Protein AF-0000000077531194 (afdb_homodimer)

Sequence (732 aa):
MDGQFVEIPSLRSKETHEPTTMLQLYPNGDAILVVHHRTKPSMKCLVSSTILRVASPYFESLFGSNFKEGAAVRQGECPEITLQEDDPEAMEIILSILHFKYSEKFSSLKPALLAAVARQSDKYSCNVALRPWISTWLSGIEGVSDPKDIGLLLTAAYFFRSTESISTVSKGAVPHLNLDFDSEWSKHEVTAILPFEIKGSFLTYVHAMCLDALAGEISRVLDQIHLAIQWNERTLGSYEKSYTTDQKLCMKCGRLPSRDVRDDRCRRCSSDVIDSLCTTETRIAAYFRCLETHKLWPSVQPFKIHTVSTLEDRIKRVSEDREHRCSAGLDCPLYKVLWAMPETVSGIVADVNGISLDKLDLDVMTMDGQFVEIPSLRSKETHEPTTMLQLYPNGDAILVVHHRTKPSMKCLVSSTILRVASPYFESLFGSNFKEGAAVRQGECPEITLQEDDPEAMEIILSILHFKYSEKFSSLKPALLAAVARQSDKYSCNVALRPWISTWLSGIEGVSDPKDIGLLLTAAYFFRSTESISTVSKGAVPHLNLDFDSEWSKHEVTAILPFEIKGSFLTYVHAMCLDALAGEISRVLDQIHLAIQWNERTLGSYEKSYTTDQKLCMKCGRLPSRDVRDDRCRRCSSDVIDSLCTTETRIAAYFRCLETHKLWPSVQPFKIHTVSTLEDRIKRVSEDREHRCSAGLDCPLYKVLWAMPETVSGIVADVNGISLDKLDLDVMT

Solvent-accessible surface area (backbone atoms only — not comparable to full-atom values): 39016 Å² total; per-residue (Å²): 135,86,80,76,78,75,77,73,77,76,80,71,73,73,72,75,70,67,82,58,58,71,44,74,62,31,92,84,36,41,29,30,42,34,29,30,35,92,87,50,78,48,33,34,33,30,32,46,62,68,57,42,32,73,45,10,67,49,38,26,48,48,46,64,38,97,34,71,62,14,49,35,37,74,74,70,35,65,46,78,44,78,42,78,81,38,60,43,70,33,48,48,53,54,54,26,51,74,55,70,51,80,55,80,72,70,64,58,64,57,43,67,53,39,23,47,31,20,49,50,28,45,76,44,42,28,49,76,67,38,41,73,55,49,52,52,53,58,71,66,58,68,86,51,60,52,60,67,51,44,40,24,43,44,38,18,21,56,45,60,65,32,61,67,52,34,16,54,43,42,36,57,33,41,45,48,38,35,68,45,47,54,45,61,32,59,74,32,78,74,36,43,66,54,53,55,71,55,48,25,40,51,34,36,41,54,38,79,79,35,44,50,6,49,49,38,46,37,50,49,50,50,48,51,46,52,42,54,62,47,45,44,53,58,58,44,62,71,45,37,55,41,37,51,36,77,35,29,30,26,53,66,70,19,75,34,55,57,85,48,45,53,96,64,18,28,68,86,79,65,41,67,44,43,83,29,64,40,35,36,30,42,40,41,38,49,50,52,50,45,32,34,76,50,63,49,42,65,50,61,60,48,69,52,67,44,25,52,51,58,49,51,53,36,43,44,50,47,34,66,63,73,82,80,70,43,71,52,56,80,70,27,68,59,49,54,54,35,55,46,46,49,59,55,46,50,53,54,60,69,65,58,65,42,38,73,55,86,82,54,66,72,63,70,81,104,137,84,79,74,77,75,76,71,76,76,78,69,74,72,73,74,69,66,81,59,59,71,44,75,62,32,93,85,36,42,30,29,42,33,28,30,36,93,86,50,77,47,32,33,33,30,30,46,60,69,56,41,32,73,45,9,68,50,38,26,48,46,47,64,38,97,34,71,62,14,50,33,38,76,72,70,36,65,47,77,43,78,42,76,79,36,59,42,72,33,47,48,53,53,54,26,53,73,55,70,52,80,55,78,72,71,64,59,63,57,42,70,55,40,23,46,32,19,48,50,28,45,75,43,42,28,51,76,68,37,41,74,57,50,52,53,52,58,72,67,57,68,87,50,59,51,59,68,50,44,39,24,44,43,37,17,21,56,43,60,66,33,58,67,52,32,16,53,42,43,37,57,33,41,43,47,38,35,70,48,48,52,38,62,32,59,74,32,79,74,36,43,66,53,51,56,74,53,47,23,40,49,35,35,42,55,35,76,79,36,41,49,5,49,44,32,45,37,50,49,51,49,49,52,47,53,43,54,61,48,45,45,54,58,58,43,63,71,43,37,55,39,37,50,35,76,32,30,29,26,53,67,70,18,76,35,55,57,86,49,44,53,95,63,17,30,68,85,79,64,43,66,45,44,84,30,64,42,35,38,30,41,41,40,36,49,48,53,49,45,32,33,76,51,62,50,41,67,49,63,60,48,70,54,66,43,26,52,50,58,49,51,52,35,44,45,51,45,36,66,60,74,83,79,72,42,73,50,55,81,71,28,68,59,49,55,54,35,56,45,45,49,60,55,47,48,54,53,60,70,65,57,67,41,38,73,54,88,81,53,65,74,63,72,80,104

Organism: Fusarium solani (NCBI:txid169388)

Foldseek 3Di:
DPPPPPPPPPPPVPPVLPPQDEAELDPPAQEWEWEDADPDRIHIYRAHLVLLLVQFVLSVCVQVPPDPNVVCSVVSHHYYHYDPHADPVLVCLLRNVSSVNDDPVLQEDQLQSLLRNLQVCLVRVRLVVCVVSLCRHLVPLADDQDLQSLLSQLSNCLSSVPQVSQFRSLLRHLQRDALCSVVVLCVDPSSVPDDCLAQPDVVCCPVPRNCQHSNNLSLVLLVQLLVLLVCLLVVLLVDFDKFWFQWKQDPPPGIGHPVQDDPQAGVVPRHGIHTDMGGSVVLSVVSQVLCVVLPCPVPVVCSRGDGNNVVLVSLVVSLVDDPDDTPCRCVPVSNVSSVCSNVSSVVSSVPRTGRGCVVVCSVVVD/DPPPPPPPPPPPVPPVLPPQDEAELDPPAQEWEWEDADPDRIHIYRAHLVLLLVQFVLSVCVQVPPDPNVVCSVVSHHYYHYDPHADPVLVCLLRNVSSVNDDPVLQEDQLQSLLRNLQVCLVRVRLVVCVVSLCRHLVPLADDQDLQSLLSQLSNCLSSVPQVSQFRSLLRHLQRDALCSVVVLCVDPSSVPDDCLAQPDVVCCPVPRNCQHSNNLSLVLLVQLVVLLVCVLVVLVVDFDKFFFQWKQDPPPGIDHPVQDDPQAGVVPRHGIGTDMGGSVVLSVVSQVLCVVLPCPVPVVCSRGDGNNVVLVSLVVSLVDDPDDTPCRCVPVSNVSSVCSNVSSVVSSVPRTGRGCVVVCSVVVD

pLDDT: mean 86.86, std 17.97, range [26.61, 98.62]

Structure (mmCIF, N/CA/C/O backbone):
data_AF-0000000077531194-model_v1
#
loop_
_entity.id
_entity.type
_entity.pdbx_description
1 polymer 'BTB domain-containing protein'
#
loop_
_atom_site.group_PDB
_atom_site.id
_atom_site.type_symbol
_atom_site.label_atom_id
_atom_site.label_alt_id
_atom_site.label_comp_id
_atom_site.label_asym_id
_atom_site.label_entity_id
_atom_site.label_seq_id
_atom_site.pdbx_PDB_ins_code
_atom_site.Cartn_x
_atom_site.Cartn_y
_atom_site.Cartn_z
_atom_site.occupancy
_atom_site.B_iso_or_equiv
_atom_site.auth_seq_id
_atom_site.auth_comp_id
_atom_site.auth_asym_id
_atom_site.auth_atom_id
_atom_site.pdbx_PDB_model_num
ATOM 1 N N . MET A 1 1 ? -17.516 72.125 -32.531 1 27.11 1 MET A N 1
ATOM 2 C CA . MET A 1 1 ? -17.594 70.688 -32.594 1 27.11 1 MET A CA 1
ATOM 3 C C . MET A 1 1 ? -18.062 70.062 -31.266 1 27.11 1 MET A C 1
ATOM 5 O O . MET A 1 1 ? -17.438 70.312 -30.234 1 27.11 1 MET A O 1
ATOM 9 N N . ASP A 1 2 ? -19.422 69.875 -31.047 1 29.22 2 ASP A N 1
ATOM 10 C CA . ASP A 1 2 ? -20.328 69.562 -29.922 1 29.22 2 ASP A CA 1
ATOM 11 C C . ASP A 1 2 ? -20.062 68.188 -29.344 1 29.22 2 ASP A C 1
ATOM 13 O O . ASP A 1 2 ? -20.125 67.188 -30.062 1 29.22 2 ASP A O 1
ATOM 17 N N . GLY A 1 3 ? -19.094 68.062 -28.469 1 28.33 3 GLY A N 1
ATOM 18 C CA . GLY A 1 3 ? -18.516 66.812 -27.891 1 28.33 3 GLY A CA 1
ATOM 19 C C . GLY A 1 3 ? -19.531 65.938 -27.172 1 28.33 3 GLY A C 1
ATOM 20 O O . GLY A 1 3 ? -20.125 66.375 -26.188 1 28.33 3 GLY A O 1
ATOM 21 N N . GLN A 1 4 ? -20.281 65.125 -27.938 1 29.36 4 GLN A N 1
ATOM 22 C CA . GLN A 1 4 ? -21.359 64.188 -27.469 1 29.36 4 GLN A CA 1
ATOM 23 C C . GLN A 1 4 ? -20.844 63.25 -26.406 1 29.36 4 GLN A C 1
ATOM 25 O O . GLN A 1 4 ? -19.922 62.469 -26.656 1 29.36 4 GLN A O 1
ATOM 30 N N . PHE A 1 5 ? -21.062 63.594 -25.109 1 31.98 5 PHE A N 1
ATOM 31 C CA . PHE A 1 5 ? -20.719 62.844 -23.922 1 31.98 5 PHE A CA 1
ATOM 32 C C . PHE A 1 5 ? -21.438 61.469 -23.938 1 31.98 5 PHE A C 1
ATOM 34 O O . PHE A 1 5 ? -22.672 61.438 -23.969 1 31.98 5 PHE A O 1
ATOM 41 N N . VAL A 1 6 ? -20.953 60.469 -24.688 1 34.06 6 VAL A N 1
ATOM 42 C CA . VAL A 1 6 ? -21.594 59.156 -24.703 1 34.06 6 VAL A CA 1
ATOM 43 C C . VAL A 1 6 ? -21.734 58.656 -23.266 1 34.06 6 VAL A C 1
ATOM 45 O O . VAL A 1 6 ? -20.781 58.656 -22.5 1 34.06 6 VAL A O 1
ATOM 48 N N . GLU A 1 7 ? -22.969 58.656 -22.734 1 30.97 7 GLU A N 1
ATOM 49 C CA . GLU A 1 7 ? -23.375 58.094 -21.453 1 30.97 7 GLU A CA 1
ATOM 50 C C . GLU A 1 7 ? -23 56.625 -21.344 1 30.97 7 GLU A C 1
ATOM 52 O O . GLU A 1 7 ? -23.375 55.812 -22.203 1 30.97 7 GLU A O 1
ATOM 57 N N . ILE A 1 8 ? -21.828 56.312 -20.906 1 31.5 8 ILE A N 1
ATOM 58 C CA . ILE A 1 8 ? -21.438 54.906 -20.672 1 31.5 8 ILE A CA 1
ATOM 59 C C . ILE A 1 8 ? -22.453 54.219 -19.781 1 31.5 8 ILE A C 1
ATOM 61 O O . ILE A 1 8 ? -22.734 54.688 -18.672 1 31.5 8 ILE A O 1
ATOM 65 N N . PRO A 1 9 ? -23.406 53.469 -20.344 1 31.69 9 PRO A N 1
ATOM 66 C CA . PRO A 1 9 ? -24.391 52.781 -19.5 1 31.69 9 PRO A CA 1
ATOM 67 C C . PRO A 1 9 ? -23.75 52.062 -18.312 1 31.69 9 PRO A C 1
ATOM 69 O O . PRO A 1 9 ? -22.656 51.5 -18.453 1 31.69 9 PRO A O 1
ATOM 72 N N . SER A 1 10 ? -23.844 52.531 -17.094 1 29.7 10 SER A N 1
ATOM 73 C CA . SER A 1 10 ? -23.469 51.906 -15.836 1 29.7 10 SER A CA 1
ATOM 74 C C . SER A 1 10 ? -23.938 50.469 -15.766 1 29.7 10 SER A C 1
ATOM 76 O O . SER A 1 10 ? -25.141 50.219 -15.898 1 29.7 10 SER A O 1
ATOM 78 N N . LEU A 1 11 ? -23.312 49.5 -16.375 1 29.94 11 LEU A N 1
ATOM 79 C CA . LEU A 1 11 ? -23.641 48.094 -16.25 1 29.94 11 LEU A CA 1
ATOM 80 C C . LEU A 1 11 ? -23.875 47.719 -14.797 1 29.94 11 LEU A C 1
ATOM 82 O O . LEU A 1 11 ? -22.906 47.5 -14.055 1 29.94 11 LEU A O 1
ATOM 86 N N . ARG A 1 12 ? -24.766 48.375 -14.023 1 31.02 12 ARG A N 1
ATOM 87 C CA . ARG A 1 12 ? -25.266 47.812 -12.773 1 31.02 12 ARG A CA 1
ATOM 88 C C . ARG A 1 12 ? -25.672 46.344 -12.961 1 31.02 12 ARG A C 1
ATOM 90 O O . ARG A 1 12 ? -26.656 46.062 -13.648 1 31.02 12 ARG A O 1
ATOM 97 N N . SER A 1 13 ? -24.797 45.469 -13.234 1 31.33 13 SER A N 1
ATOM 98 C CA . SER A 1 13 ? -25.203 44.062 -13.156 1 31.33 13 SER A CA 1
ATOM 99 C C . SER A 1 13 ? -26.094 43.812 -11.945 1 31.33 13 SER A C 1
ATOM 101 O O . SER A 1 13 ? -25.703 44.094 -10.812 1 31.33 13 SER A O 1
ATOM 103 N N . LYS A 1 14 ? -27.375 44.031 -12.086 1 33.28 14 LYS A N 1
ATOM 104 C CA . LYS A 1 14 ? -28.422 43.594 -11.164 1 33.28 14 LYS A CA 1
ATOM 105 C C . LYS A 1 14 ? -28.125 42.188 -10.617 1 33.28 14 LYS A C 1
ATOM 107 O O . LYS A 1 14 ? -28.219 41.219 -11.352 1 33.28 14 LYS A O 1
ATOM 112 N N . GLU A 1 15 ? -27.141 41.938 -9.82 1 36.06 15 GLU A N 1
ATOM 113 C CA . GLU A 1 15 ? -27.109 40.719 -9.031 1 36.06 15 GLU A CA 1
ATOM 114 C C . GLU A 1 15 ? -28.516 40.312 -8.578 1 36.06 15 GLU A C 1
ATOM 116 O O . GLU A 1 15 ? -29.141 41.031 -7.793 1 36.06 15 GLU A O 1
ATOM 121 N N . THR A 1 16 ? -29.406 40 -9.445 1 37.31 16 THR A N 1
ATOM 122 C CA . THR A 1 16 ? -30.688 39.406 -9.117 1 37.31 16 THR A CA 1
ATOM 123 C C . THR A 1 16 ? -30.578 38.562 -7.844 1 37.31 16 THR A C 1
ATOM 125 O O . THR A 1 16 ? -29.922 37.531 -7.836 1 37.31 16 THR A O 1
ATOM 128 N N . HIS A 1 17 ? -30.328 39.219 -6.691 1 40.09 17 HIS A N 1
ATOM 129 C CA . HIS A 1 17 ? -30.484 38.562 -5.402 1 40.09 17 HIS A CA 1
ATOM 130 C C . HIS A 1 17 ? -31.703 37.656 -5.395 1 40.09 17 HIS A C 1
ATOM 132 O O . HIS A 1 17 ? -32.844 38.125 -5.57 1 40.09 17 HIS A O 1
ATOM 138 N N . GLU A 1 18 ? -31.766 36.656 -6.07 1 46.94 18 GLU A N 1
ATOM 139 C CA . GLU A 1 18 ? -32.844 35.688 -5.848 1 46.94 18 GLU A CA 1
ATOM 140 C C . GLU A 1 18 ? -33.438 35.812 -4.449 1 46.94 18 GLU A C 1
ATOM 142 O O . GLU A 1 18 ? -32.719 36.094 -3.492 1 46.94 18 GLU A O 1
ATOM 147 N N . PRO A 1 19 ? -34.719 36.125 -4.223 1 48.66 19 PRO A N 1
ATOM 148 C CA . PRO A 1 19 ? -35.406 36.375 -2.955 1 48.66 19 PRO A CA 1
ATOM 149 C C . PRO A 1 19 ? -34.969 35.406 -1.846 1 48.66 19 PRO A C 1
ATOM 151 O O . PRO A 1 19 ? -35 34.188 -2.031 1 48.66 19 PRO A O 1
ATOM 154 N N . THR A 1 20 ? -34 35.719 -1.095 1 60.38 20 THR A N 1
ATOM 155 C CA . THR A 1 20 ? -33.656 35.031 0.13 1 60.38 20 THR A CA 1
ATOM 156 C C . THR A 1 20 ? -34.906 34.656 0.938 1 60.38 20 THR A C 1
ATOM 158 O O . THR A 1 20 ? -35.656 35.562 1.349 1 60.38 20 THR A O 1
ATOM 161 N N . THR A 1 21 ? -35.531 33.594 0.632 1 69.19 21 THR A N 1
ATOM 162 C CA . THR A 1 21 ? -36.656 33.062 1.389 1 69.19 21 THR A CA 1
ATOM 163 C C . THR A 1 21 ? -36.375 33.062 2.883 1 69.19 21 THR A C 1
ATOM 165 O O . THR A 1 21 ? -35.312 32.594 3.299 1 69.19 21 THR A O 1
ATOM 168 N N . MET A 1 22 ? -37.062 33.875 3.664 1 86 22 MET A N 1
ATOM 169 C CA . MET A 1 22 ? -36.938 33.906 5.117 1 86 22 MET A CA 1
ATOM 170 C C . MET A 1 22 ? -37.719 32.781 5.758 1 86 22 MET A C 1
ATOM 172 O O . MET A 1 22 ? -38.938 32.625 5.516 1 86 22 MET A O 1
ATOM 176 N N . LEU A 1 23 ? -37.094 31.859 6.414 1 90.69 23 LEU A N 1
ATOM 177 C CA . LEU A 1 23 ? -37.75 30.797 7.184 1 90.69 23 LEU A CA 1
ATOM 178 C C . LEU A 1 23 ? -38.031 31.25 8.609 1 90.69 23 LEU A C 1
ATOM 180 O O . LEU A 1 23 ? -37.094 31.641 9.336 1 90.69 23 LEU A O 1
ATOM 184 N N . GLN A 1 24 ? -39.281 31.281 8.984 1 92.56 24 GLN A N 1
ATOM 185 C CA . GLN A 1 24 ? -39.656 31.672 10.344 1 92.56 24 GLN A CA 1
ATOM 186 C C . GLN A 1 24 ? -39.719 30.453 11.266 1 92.56 24 GLN A C 1
ATOM 188 O O . GLN A 1 24 ? -40.688 29.734 11.281 1 92.56 24 GLN A O 1
ATOM 193 N N . LEU A 1 25 ? -38.75 30.25 12.078 1 92.62 25 LEU A N 1
ATOM 194 C CA . LEU A 1 25 ? -38.688 29.109 12.969 1 92.62 25 LEU A CA 1
ATOM 195 C C . LEU A 1 25 ? -39.281 29.438 14.328 1 92.62 25 LEU A C 1
ATOM 197 O O . LEU A 1 25 ? -39.781 28.547 15.023 1 92.62 25 LEU A O 1
ATOM 201 N N . TYR A 1 26 ? -39.188 30.688 14.711 1 89.44 26 TYR A N 1
ATOM 202 C CA . TYR A 1 26 ? -39.781 31.203 15.922 1 89.44 26 TYR A CA 1
ATOM 203 C C . TYR A 1 26 ? -40.438 32.562 15.664 1 89.44 26 TYR A C 1
ATOM 205 O O . TYR A 1 26 ? -39.781 33.531 15.383 1 89.44 26 TYR A O 1
ATOM 213 N N . PRO A 1 27 ? -41.719 32.656 15.672 1 86.88 27 PRO A N 1
ATOM 214 C CA . PRO A 1 27 ? -42.438 33.875 15.305 1 86.88 27 PRO A CA 1
ATOM 215 C C . PRO A 1 27 ? -41.969 35.094 16.094 1 86.88 27 PRO A C 1
ATOM 217 O O . PRO A 1 27 ? -41.875 36.188 15.539 1 86.88 27 PRO A O 1
ATOM 220 N N . ASN A 1 28 ? -41.688 34.969 17.375 1 88 28 ASN A N 1
ATOM 221 C CA . ASN A 1 28 ? -41.156 36.062 18.172 1 88 28 ASN A CA 1
ATOM 222 C C . ASN A 1 28 ? -39.656 36 18.281 1 88 28 ASN A C 1
ATOM 224 O O . ASN A 1 28 ? -39.094 36.312 19.344 1 88 28 ASN A O 1
ATOM 228 N N . GLY A 1 29 ? -39.094 35.625 17.188 1 92.62 29 GLY A N 1
ATOM 229 C CA . GLY A 1 29 ? -37.656 35.5 17.188 1 92.62 29 GLY A CA 1
ATOM 230 C C . GLY A 1 29 ? -36.938 36.844 17.422 1 92.62 29 GLY A C 1
ATOM 231 O O . GLY A 1 29 ? -37.5 37.906 17.141 1 92.62 29 GLY A O 1
ATOM 232 N N . ASP A 1 30 ? -35.688 36.75 17.922 1 94.56 30 ASP A N 1
ATOM 233 C CA . ASP A 1 30 ? -34.969 37.969 18.281 1 94.56 30 ASP A CA 1
ATOM 234 C C . ASP A 1 30 ? -33.625 38.062 17.547 1 94.56 30 ASP A C 1
ATOM 236 O O . ASP A 1 30 ? -32.812 38.938 17.828 1 94.56 30 ASP A O 1
ATOM 240 N N . ALA A 1 31 ? -33.438 37.156 16.625 1 95.31 31 ALA A N 1
ATOM 241 C CA . ALA A 1 31 ? -32.25 37.188 15.781 1 95.31 31 ALA A CA 1
ATOM 242 C C . ALA A 1 31 ? -32.5 36.531 14.438 1 95.31 31 ALA A C 1
ATOM 244 O O . ALA A 1 31 ? -33.375 35.656 14.312 1 95.31 31 ALA A O 1
ATOM 245 N N . ILE A 1 32 ? -31.766 37 13.469 1 95.62 32 ILE A N 1
ATOM 246 C CA . ILE A 1 32 ? -31.844 36.406 12.133 1 95.62 32 ILE A CA 1
ATOM 247 C C . ILE A 1 32 ? -30.484 35.812 11.758 1 95.62 32 ILE A C 1
ATOM 249 O O . ILE A 1 32 ? -29.469 36.531 11.742 1 95.62 32 ILE A O 1
ATOM 253 N N . LEU A 1 33 ? -30.453 34.5 11.484 1 95.94 33 LEU A N 1
ATOM 254 C CA . LEU A 1 33 ? -29.25 33.875 10.977 1 95.94 33 LEU A CA 1
ATOM 255 C C . LEU A 1 33 ? -29.266 33.812 9.453 1 95.94 33 LEU A C 1
ATOM 257 O O . LEU A 1 33 ? -30.219 33.312 8.859 1 95.94 33 LEU A O 1
ATOM 261 N N . VAL A 1 34 ? -28.25 34.344 8.891 1 95.81 34 VAL A N 1
ATOM 262 C CA . VAL A 1 34 ? -28.062 34.281 7.445 1 95.81 34 VAL A CA 1
ATOM 263 C C . VAL A 1 34 ? -27.047 33.219 7.09 1 95.81 34 VAL A C 1
ATOM 265 O O . VAL A 1 34 ? -25.859 33.344 7.391 1 95.81 34 VAL A O 1
ATOM 268 N N . VAL A 1 35 ? -27.516 32.156 6.484 1 95.69 35 VAL A N 1
ATOM 269 C CA . VAL A 1 35 ? -26.656 31.047 6.098 1 95.69 35 VAL A CA 1
ATOM 270 C C . VAL A 1 35 ? -26.156 31.25 4.672 1 95.69 35 VAL A C 1
ATOM 272 O O . VAL A 1 35 ? -26.938 31.25 3.719 1 95.69 35 VAL A O 1
ATOM 275 N N . HIS A 1 36 ? -24.844 31.375 4.598 1 92.69 36 HIS A N 1
ATOM 276 C CA . HIS A 1 36 ? -24.219 31.625 3.301 1 92.69 36 HIS A CA 1
ATOM 277 C C . HIS A 1 36 ? -23.469 30.406 2.805 1 92.69 36 HIS A C 1
ATOM 279 O O . HIS A 1 36 ? -22.844 29.688 3.596 1 92.69 36 HIS A O 1
ATOM 285 N N . HIS A 1 37 ? -23.562 30.172 1.545 1 90.94 37 HIS A N 1
ATOM 286 C CA . HIS A 1 37 ? -22.828 29.109 0.862 1 90.94 37 HIS A CA 1
ATOM 287 C C . HIS A 1 37 ? -22.172 29.625 -0.408 1 90.94 37 HIS A C 1
ATOM 289 O O . HIS A 1 37 ? -22.625 30.609 -1 1 90.94 37 HIS A O 1
ATOM 295 N N . ARG A 1 38 ? -21.156 28.969 -0.829 1 87.5 38 ARG A N 1
ATOM 296 C CA . ARG A 1 38 ? -20.391 29.406 -1.991 1 87.5 38 ARG A CA 1
ATOM 297 C C . ARG A 1 38 ? -21.203 29.25 -3.271 1 87.5 38 ARG A C 1
ATOM 299 O O . ARG A 1 38 ? -21.125 30.109 -4.164 1 87.5 38 ARG A O 1
ATOM 306 N N . THR A 1 39 ? -22 28.219 -3.381 1 88.19 39 THR A N 1
ATOM 307 C CA . THR A 1 39 ? -22.641 27.922 -4.656 1 88.19 39 THR A CA 1
ATOM 308 C C . THR A 1 39 ? -24.156 27.875 -4.5 1 88.19 39 THR A C 1
ATOM 310 O O . THR A 1 39 ? -24.891 27.859 -5.492 1 88.19 39 THR A O 1
ATOM 313 N N . LYS A 1 40 ? -24.656 27.859 -3.309 1 89.44 40 LYS A N 1
ATOM 314 C CA . LYS A 1 40 ? -26.094 27.75 -3.08 1 89.44 40 LYS A CA 1
ATOM 315 C C . LYS A 1 40 ? -26.672 29.094 -2.619 1 89.44 40 LYS A C 1
ATOM 317 O O . LYS A 1 40 ? -25.953 29.922 -2.068 1 89.44 40 LYS A O 1
ATOM 322 N N . PRO A 1 41 ? -27.938 29.281 -2.855 1 91.12 41 PRO A N 1
ATOM 323 C CA . PRO A 1 41 ? -28.578 30.5 -2.371 1 91.12 41 PRO A CA 1
ATOM 324 C C . PRO A 1 41 ? -28.578 30.609 -0.847 1 91.12 41 PRO A C 1
ATOM 326 O O . PRO A 1 41 ? -28.75 29.594 -0.157 1 91.12 41 PRO A O 1
ATOM 329 N N . SER A 1 42 ? -28.391 31.797 -0.429 1 92 42 SER A N 1
ATOM 330 C CA . SER A 1 42 ? -28.406 32.031 1.011 1 92 42 SER A CA 1
ATOM 331 C C . SER A 1 42 ? -29.797 31.859 1.595 1 92 42 SER A C 1
ATOM 333 O O . SER A 1 42 ? -30.797 31.984 0.884 1 92 42 SER A O 1
ATOM 335 N N . MET A 1 43 ? -29.781 31.516 2.838 1 94.38 43 MET A N 1
ATOM 336 C CA . MET A 1 43 ? -31.031 31.328 3.564 1 94.38 43 MET A CA 1
ATOM 337 C C . MET A 1 43 ? -31.062 32.156 4.844 1 94.38 43 MET A C 1
ATOM 339 O O . MET A 1 43 ? -30.047 32.25 5.539 1 94.38 43 MET A O 1
ATOM 343 N N . LYS A 1 44 ? -32.188 32.812 5.078 1 95.56 44 LYS A N 1
ATOM 344 C CA . LYS A 1 44 ? -32.406 33.562 6.328 1 95.56 44 LYS A CA 1
ATOM 345 C C . LYS A 1 44 ? -33.375 32.812 7.25 1 95.56 44 LYS A C 1
ATOM 347 O O . LYS A 1 44 ? -34.375 32.281 6.797 1 95.56 44 LYS A O 1
ATOM 352 N N . CYS A 1 45 ? -33 32.75 8.492 1 95.81 45 CYS A N 1
ATOM 353 C CA . CYS A 1 45 ? -33.844 32.094 9.484 1 95.81 45 CYS A CA 1
ATOM 354 C C . CYS A 1 45 ? -34.094 32.969 10.688 1 95.81 45 CYS A C 1
ATOM 356 O O . CYS A 1 45 ? -33.125 33.438 11.336 1 95.81 45 CYS A O 1
ATOM 358 N N . LEU A 1 46 ? -35.312 33.25 10.953 1 96.44 46 LEU A N 1
ATOM 359 C CA . LEU A 1 46 ? -35.656 33.906 12.195 1 96.44 46 LEU A CA 1
ATOM 360 C C . LEU A 1 46 ? -35.625 32.938 13.367 1 96.44 46 LEU A C 1
ATOM 362 O O . LEU A 1 46 ? -36.375 31.953 13.367 1 96.44 46 LEU A O 1
ATOM 366 N N . VAL A 1 47 ? -34.781 33.25 14.344 1 96.5 47 VAL A N 1
ATOM 367 C CA . VAL A 1 47 ? -34.531 32.25 15.383 1 96.5 47 VAL A CA 1
ATOM 368 C C . VAL A 1 47 ? -34.688 32.906 16.766 1 96.5 47 VAL A C 1
ATOM 370 O O . VAL A 1 47 ? -34.812 34.125 16.859 1 96.5 47 VAL A O 1
ATOM 373 N N . SER A 1 48 ? -34.781 32.031 17.812 1 95.81 48 SER A N 1
ATOM 374 C CA . SER A 1 48 ? -34.688 32.438 19.203 1 95.81 48 SER A CA 1
ATOM 375 C C . SER A 1 48 ? -33.281 32.281 19.75 1 95.81 48 SER A C 1
ATOM 377 O O . SER A 1 48 ? -32.75 31.188 19.828 1 95.81 48 SER A O 1
ATOM 379 N N . SER A 1 49 ? -32.688 33.406 20.141 1 94.75 49 SER A N 1
ATOM 380 C CA . SER A 1 49 ? -31.344 33.344 20.703 1 94.75 49 SER A CA 1
ATOM 381 C C . SER A 1 49 ? -31.328 32.5 21.984 1 94.75 49 SER A C 1
ATOM 383 O O . SER A 1 49 ? -30.344 31.828 22.266 1 94.75 49 SER A O 1
ATOM 385 N N . THR A 1 50 ? -32.406 32.5 22.734 1 93.69 50 THR A N 1
ATOM 386 C CA . THR A 1 50 ? -32.5 31.75 23.984 1 93.69 50 THR A CA 1
ATOM 387 C C . THR A 1 50 ? -32.438 30.25 23.734 1 93.69 50 THR A C 1
ATOM 389 O O . THR A 1 50 ? -31.688 29.531 24.406 1 93.69 50 THR A O 1
ATOM 392 N N . ILE A 1 51 ? -33.125 29.828 22.734 1 95.5 51 ILE A N 1
ATOM 393 C CA . ILE A 1 51 ? -33.156 28.406 22.406 1 95.5 51 ILE A CA 1
ATOM 394 C C . ILE A 1 51 ? -31.75 27.984 21.922 1 95.5 51 ILE A C 1
ATOM 396 O O . ILE A 1 51 ? -31.234 26.953 22.359 1 95.5 51 ILE A O 1
ATOM 400 N N . LEU A 1 52 ? -31.156 28.75 21.109 1 96.5 52 LEU A N 1
ATOM 401 C CA . LEU A 1 52 ? -29.859 28.422 20.547 1 96.5 52 LEU A CA 1
ATOM 402 C C . LEU A 1 52 ? -28.781 28.406 21.625 1 96.5 52 LEU A C 1
ATOM 404 O O . LEU A 1 52 ? -27.891 27.562 21.609 1 96.5 52 LEU A O 1
ATOM 408 N N . ARG A 1 53 ? -28.859 29.344 22.609 1 94.56 53 ARG A N 1
ATOM 409 C CA . ARG A 1 53 ? -27.891 29.422 23.703 1 94.56 53 ARG A CA 1
ATOM 410 C C . ARG A 1 53 ? -27.953 28.156 24.562 1 94.56 53 ARG A C 1
ATOM 412 O O . ARG A 1 53 ? -26.922 27.656 25 1 94.56 53 ARG A O 1
ATOM 419 N N . VAL A 1 54 ? -29.094 27.641 24.703 1 94.88 54 VAL A N 1
ATOM 420 C CA . VAL A 1 54 ? -29.281 26.453 25.531 1 94.88 54 VAL A CA 1
ATOM 421 C C . VAL A 1 54 ? -28.812 25.219 24.766 1 94.88 54 VAL A C 1
ATOM 423 O O . VAL A 1 54 ? -28.25 24.297 25.344 1 94.88 54 VAL A O 1
ATOM 426 N N . ALA A 1 55 ? -29.016 25.25 23.516 1 95.12 55 ALA A N 1
ATOM 427 C CA . ALA A 1 55 ? -28.828 24.062 22.688 1 95.12 55 ALA A CA 1
ATOM 428 C C . ALA A 1 55 ? -27.359 23.875 22.312 1 95.12 55 ALA A C 1
ATOM 430 O O . ALA A 1 55 ? -26.922 22.766 22 1 95.12 55 ALA A O 1
ATOM 431 N N . SER A 1 56 ? -26.562 24.922 22.344 1 96.25 56 SER A N 1
ATOM 432 C CA . SER A 1 56 ? -25.219 24.875 21.766 1 96.25 56 SER A CA 1
ATOM 433 C C . SER A 1 56 ? -24.266 25.797 22.5 1 96.25 56 SER A C 1
ATOM 435 O O . SER A 1 56 ? -24.531 27 22.656 1 96.25 56 SER A O 1
ATOM 437 N N . PRO A 1 57 ? -23.125 25.25 22.969 1 95.19 57 PRO A N 1
ATOM 438 C CA . PRO A 1 57 ? -22.094 26.125 23.562 1 95.19 57 PRO A CA 1
ATOM 439 C C . PRO A 1 57 ? -21.625 27.219 22.609 1 95.19 57 PRO A C 1
ATOM 441 O O . PRO A 1 57 ? -21.312 28.328 23.047 1 95.19 57 PRO A O 1
ATOM 444 N N . TYR A 1 58 ? -21.578 26.906 21.375 1 94.69 58 TYR A N 1
ATOM 445 C CA . TYR A 1 58 ? -21.188 27.891 20.391 1 94.69 58 TYR A CA 1
ATOM 446 C C . TYR A 1 58 ? -22.125 29.094 20.391 1 94.69 58 TYR A C 1
ATOM 448 O O . TYR A 1 58 ? -21.703 30.234 20.469 1 94.69 58 TYR A O 1
ATOM 456 N N . PHE A 1 59 ? -23.391 28.828 20.359 1 94.44 59 PHE A N 1
ATOM 457 C CA . PHE A 1 59 ? -24.375 29.891 20.312 1 94.44 59 PHE A CA 1
ATOM 458 C C . PHE A 1 59 ? -24.5 30.578 21.672 1 94.44 59 PHE A C 1
ATOM 460 O O . PHE A 1 59 ? -24.859 31.766 21.734 1 94.44 59 PHE A O 1
ATOM 467 N N . GLU A 1 60 ? -24.188 29.797 22.688 1 94.31 60 GLU A N 1
ATOM 468 C CA . GLU A 1 60 ? -24.109 30.453 23.984 1 94.31 60 GLU A CA 1
ATOM 469 C C . GLU A 1 60 ? -23.047 31.547 24 1 94.31 60 GLU A C 1
ATOM 471 O O . GLU A 1 60 ? -23.281 32.625 24.516 1 94.31 60 GLU A O 1
ATOM 476 N N . SER A 1 61 ? -21.969 31.188 23.375 1 93 61 SER A N 1
ATOM 477 C CA . SER A 1 61 ? -20.875 32.156 23.297 1 93 61 SER A CA 1
ATOM 478 C C . SER A 1 61 ? -21.203 33.312 22.359 1 93 61 SER A C 1
ATOM 480 O O . SER A 1 61 ? -20.938 34.469 22.672 1 93 61 SER A O 1
ATOM 482 N N . LEU A 1 62 ? -21.844 33 21.312 1 91.69 62 LEU A N 1
ATOM 483 C CA . LEU A 1 62 ? -22.172 34 20.297 1 91.69 62 LEU A CA 1
ATOM 484 C C . LEU A 1 62 ? -23.156 35.031 20.828 1 91.69 62 LEU A C 1
ATOM 486 O O . LEU A 1 62 ? -23 36.219 20.609 1 91.69 62 LEU A O 1
ATOM 490 N N . PHE A 1 63 ? -24.172 34.594 21.641 1 91.31 63 PHE A N 1
ATOM 491 C CA . PHE A 1 63 ? -25.25 35.469 22.094 1 91.31 63 PHE A CA 1
ATOM 492 C C . PHE A 1 63 ? -25.062 35.875 23.547 1 91.31 63 PHE A C 1
ATOM 494 O O . PHE A 1 63 ? -25.734 36.781 24.031 1 91.31 63 PHE A O 1
ATOM 501 N N . GLY A 1 64 ? -24.281 35.094 24.234 1 84.06 64 GLY A N 1
ATOM 502 C CA . GLY A 1 64 ? -24.094 35.375 25.656 1 84.06 64 GLY A CA 1
ATOM 503 C C . GLY A 1 64 ? -22.938 36.312 25.938 1 84.06 64 GLY A C 1
ATOM 504 O O . GLY A 1 64 ? -22.953 37.062 26.906 1 84.06 64 GLY A O 1
ATOM 505 N N . SER A 1 65 ? -21.875 36.156 25.266 1 76.12 65 SER A N 1
ATOM 506 C CA . SER A 1 65 ? -20.656 36.875 25.547 1 76.12 65 SER A CA 1
ATOM 507 C C . SER A 1 65 ? -20.75 38.312 25.078 1 76.12 65 SER A C 1
ATOM 509 O O . SER A 1 65 ? -21.797 38.75 24.594 1 76.12 65 SER A O 1
ATOM 511 N N . ASN A 1 66 ? -19.734 39.031 25.406 1 75.31 66 ASN A N 1
ATOM 512 C CA . ASN A 1 66 ? -19.688 40.438 25.094 1 75.31 66 ASN A CA 1
ATOM 513 C C . ASN A 1 66 ? -19.453 40.688 23.609 1 75.31 66 ASN A C 1
ATOM 515 O O . ASN A 1 66 ? -18.906 41.719 23.203 1 75.31 66 ASN A O 1
ATOM 519 N N . PHE A 1 67 ? -20.078 39.781 22.922 1 80.19 67 PHE A N 1
ATOM 520 C CA . PHE A 1 67 ? -20.016 40 21.469 1 80.19 67 PHE A CA 1
ATOM 521 C C . PHE A 1 67 ? -21.094 40.969 21.031 1 80.19 67 PHE A C 1
ATOM 523 O O . PHE A 1 67 ? -22.109 41.125 21.703 1 80.19 67 PHE A O 1
ATOM 530 N N . LYS A 1 68 ? -20.812 41.5 19.891 1 82.94 68 LYS A N 1
ATOM 531 C CA . LYS A 1 68 ? -21.703 42.5 19.328 1 82.94 68 LYS A CA 1
ATOM 532 C C . LYS A 1 68 ? -23.094 41.906 19.062 1 82.94 68 LYS A C 1
ATOM 534 O O . LYS A 1 68 ? -24.109 42.562 19.281 1 82.94 68 LYS A O 1
ATOM 539 N N . GLU A 1 69 ? -23.141 40.688 18.734 1 81.94 69 GLU A N 1
ATOM 540 C CA . GLU A 1 69 ? -24.391 40.031 18.391 1 81.94 69 GLU A CA 1
ATOM 541 C C . GLU A 1 69 ? -25.297 39.875 19.625 1 81.94 69 GLU A C 1
ATOM 543 O O . GLU A 1 69 ? -26.484 40.188 19.578 1 81.94 69 GLU A O 1
ATOM 548 N N . GLY A 1 70 ? -24.672 39.344 20.672 1 84.44 70 GLY A N 1
ATOM 549 C CA . GLY A 1 70 ? -25.422 39.219 21.906 1 84.44 70 GLY A CA 1
ATOM 550 C C . GLY A 1 70 ? -25.906 40.531 22.484 1 84.44 70 GLY A C 1
ATOM 551 O O . GLY A 1 70 ? -27.031 40.625 22.984 1 84.44 70 GLY A O 1
ATOM 552 N N . ALA A 1 71 ? -25.062 41.5 22.344 1 85.19 71 ALA A N 1
ATOM 553 C CA . ALA A 1 71 ? -25.438 42.812 22.844 1 85.19 71 ALA A CA 1
ATOM 554 C C . ALA A 1 71 ? -26.625 43.375 22.062 1 85.19 71 ALA A C 1
ATOM 556 O O . ALA A 1 71 ? -27.531 43.969 22.656 1 85.19 71 ALA A O 1
ATOM 557 N N . ALA A 1 72 ? -26.609 43.188 20.812 1 86.81 72 ALA A N 1
ATOM 558 C CA . ALA A 1 72 ? -27.703 43.688 19.984 1 86.81 72 ALA A CA 1
ATOM 559 C C . ALA A 1 72 ? -29.031 43.031 20.375 1 86.81 72 ALA A C 1
ATOM 561 O O . ALA A 1 72 ? -30.062 43.688 20.438 1 86.81 72 ALA A O 1
ATOM 562 N N . VAL A 1 73 ? -29.031 41.844 20.672 1 88.12 73 VAL A N 1
ATOM 563 C CA . VAL A 1 73 ? -30.234 41.094 21.078 1 88.12 73 VAL A CA 1
ATOM 564 C C . VAL A 1 73 ? -30.734 41.625 22.406 1 88.12 73 VAL A C 1
ATOM 566 O O . VAL A 1 73 ? -31.938 41.875 22.578 1 88.12 73 VAL A O 1
ATOM 569 N N . ARG A 1 74 ? -29.844 41.844 23.312 1 86.69 74 ARG A N 1
ATOM 570 C CA . ARG A 1 74 ? -30.203 42.312 24.641 1 86.69 74 ARG A CA 1
ATOM 571 C C . ARG A 1 74 ? -30.797 43.719 24.562 1 86.69 74 ARG A C 1
ATOM 573 O O . ARG A 1 74 ? -31.625 44.094 25.406 1 86.69 74 ARG A O 1
ATOM 580 N N . GLN A 1 75 ? -30.344 44.469 23.562 1 88.12 75 GLN A N 1
ATOM 581 C CA . GLN A 1 75 ? -30.859 45.844 23.391 1 88.12 75 GLN A CA 1
ATOM 582 C C . GLN A 1 75 ? -32.188 45.844 22.641 1 88.12 75 GLN A C 1
ATOM 584 O O . GLN A 1 75 ? -32.781 46.906 22.406 1 88.12 75 GLN A O 1
ATOM 589 N N . GLY A 1 76 ? -32.656 44.656 22.297 1 86.88 76 GLY A N 1
ATOM 590 C CA . GLY A 1 76 ? -33.938 44.531 21.641 1 86.88 76 GLY A CA 1
ATOM 591 C C . GLY A 1 76 ? -33.844 44.656 20.125 1 86.88 76 GLY A C 1
ATOM 592 O O . GLY A 1 76 ? -34.875 44.812 19.453 1 86.88 76 GLY A O 1
ATOM 593 N N . GLU A 1 77 ? -32.625 44.594 19.75 1 89.44 77 GLU A N 1
ATOM 594 C CA . GLU A 1 77 ? -32.469 44.625 18.297 1 89.44 77 GLU A CA 1
ATOM 595 C C . GLU A 1 77 ? -32.531 43.219 17.719 1 89.44 77 GLU A C 1
ATOM 597 O O . GLU A 1 77 ? -32.469 42.219 18.453 1 89.44 77 GLU A O 1
ATOM 602 N N . CYS A 1 78 ? -33 43.094 16.531 1 91.38 78 CYS A N 1
ATOM 603 C CA . CYS A 1 78 ? -33 41.844 15.812 1 91.38 78 CYS A CA 1
ATOM 604 C C . CYS A 1 78 ? -31.844 41.781 14.812 1 91.38 78 CYS A C 1
ATOM 606 O O . CYS A 1 78 ? -32.062 41.906 13.609 1 91.38 78 CYS A O 1
ATOM 608 N N . PRO A 1 79 ? -30.672 41.406 15.352 1 93.56 79 PRO A N 1
ATOM 609 C CA . PRO A 1 79 ? -29.5 41.469 14.484 1 93.56 79 PRO A CA 1
ATOM 610 C C . PRO A 1 79 ? -29.484 40.375 13.43 1 93.56 79 PRO A C 1
ATOM 612 O O . PRO A 1 79 ? -30.031 39.281 13.664 1 93.56 79 PRO A O 1
ATOM 615 N N . GLU A 1 80 ? -28.875 40.656 12.336 1 93.56 80 GLU A N 1
ATOM 616 C CA . GLU A 1 80 ? -28.578 39.656 11.312 1 93.56 80 GLU A CA 1
ATOM 617 C C . GLU A 1 80 ? -27.141 39.125 11.461 1 93.56 80 GLU A C 1
ATOM 619 O O . GLU A 1 80 ? -26.188 39.906 11.383 1 93.56 80 GLU A O 1
ATOM 624 N N . ILE A 1 81 ? -27.062 37.875 11.711 1 94.06 81 ILE A N 1
ATOM 625 C CA . ILE A 1 81 ? -25.766 37.219 11.898 1 94.06 81 ILE A CA 1
ATOM 626 C C . ILE A 1 81 ? -25.484 36.281 10.719 1 94.06 81 ILE A C 1
ATOM 628 O O . ILE A 1 81 ? -26.281 35.375 10.438 1 94.06 81 ILE A O 1
ATOM 632 N N . THR A 1 82 ? -24.328 36.469 10.133 1 93.75 82 THR A N 1
ATOM 633 C CA . THR A 1 82 ? -24 35.688 8.961 1 93.75 82 THR A CA 1
ATOM 634 C C . THR A 1 82 ? -23.125 34.5 9.344 1 93.75 82 THR A C 1
ATOM 636 O O . THR A 1 82 ? -22.094 34.656 10.016 1 93.75 82 THR A O 1
ATOM 639 N N . LEU A 1 83 ? -23.562 33.344 8.984 1 93.62 83 LEU A N 1
ATOM 640 C CA . LEU A 1 83 ? -22.781 32.094 9.094 1 93.62 83 LEU A CA 1
ATOM 641 C C . LEU A 1 83 ? -22.156 31.75 7.75 1 93.62 83 LEU A C 1
ATOM 643 O O . LEU A 1 83 ? -22.859 31.609 6.746 1 93.62 83 LEU A O 1
ATOM 647 N N . GLN A 1 84 ? -20.844 31.469 7.816 1 92.12 84 GLN A N 1
ATOM 648 C CA . GLN A 1 84 ? -20.109 31.344 6.566 1 92.12 84 GLN A CA 1
ATOM 649 C C . GLN A 1 84 ? -19.844 29.875 6.223 1 92.12 84 GLN A C 1
ATOM 651 O O . GLN A 1 84 ? -19.578 29.062 7.113 1 92.12 84 GLN A O 1
ATOM 656 N N . GLU A 1 85 ? -19.891 29.531 4.918 1 90.69 85 GLU A N 1
ATOM 657 C CA . GLU A 1 85 ? -19.469 28.266 4.344 1 90.69 85 GLU A CA 1
ATOM 658 C C . GLU A 1 85 ? -20.297 27.109 4.902 1 90.69 85 GLU A C 1
ATOM 660 O O . GLU A 1 85 ? -19.75 26.078 5.305 1 90.69 85 GLU A O 1
ATOM 665 N N . ASP A 1 86 ? -21.594 27.422 4.996 1 93.5 86 ASP A N 1
ATOM 666 C CA . ASP A 1 86 ? -22.5 26.391 5.504 1 93.5 86 ASP A CA 1
ATOM 667 C C . ASP A 1 86 ? -23.531 26 4.453 1 93.5 86 ASP A C 1
ATOM 669 O O . ASP A 1 86 ? -23.906 26.812 3.604 1 93.5 86 ASP A O 1
ATOM 673 N N . ASP A 1 87 ? -23.984 24.781 4.504 1 94.25 87 ASP A N 1
ATOM 674 C CA . ASP A 1 87 ? -25.062 24.281 3.648 1 94.25 87 ASP A CA 1
ATOM 675 C C . ASP A 1 87 ? -26.422 24.703 4.172 1 94.25 87 ASP A C 1
ATOM 677 O O . ASP A 1 87 ? -26.797 24.359 5.293 1 94.25 87 ASP A O 1
ATOM 681 N N . PRO A 1 88 ? -27.156 25.438 3.377 1 95.44 88 PRO A N 1
ATOM 682 C CA . PRO A 1 88 ? -28.438 25.969 3.859 1 95.44 88 PRO A CA 1
ATOM 683 C C . PRO A 1 88 ? -29.422 24.859 4.215 1 95.44 88 PRO A C 1
ATOM 685 O O . PRO A 1 88 ? -30.156 24.969 5.203 1 95.44 88 PRO A O 1
ATOM 688 N N . GLU A 1 89 ? -29.484 23.859 3.422 1 94.81 89 GLU A N 1
ATOM 689 C CA . GLU A 1 89 ? -30.422 22.766 3.699 1 94.81 89 GLU A CA 1
ATOM 690 C C . GLU A 1 89 ? -30.078 22.062 5.016 1 94.81 89 GLU A C 1
ATOM 692 O O . GLU A 1 89 ? -30.969 21.734 5.801 1 94.81 89 GLU A O 1
ATOM 697 N N . ALA A 1 90 ? -28.828 21.797 5.238 1 96.56 90 ALA A N 1
ATOM 698 C CA . ALA A 1 90 ? -28.375 21.172 6.477 1 96.56 90 ALA A CA 1
ATOM 699 C C . ALA A 1 90 ? -28.688 22.047 7.684 1 96.56 90 ALA A C 1
ATOM 701 O O . ALA A 1 90 ? -29.172 21.547 8.703 1 96.56 90 ALA A O 1
ATOM 702 N N . MET A 1 91 ? -28.484 23.312 7.535 1 96.5 91 MET A N 1
ATOM 703 C CA . MET A 1 91 ? -28.734 24.234 8.641 1 96.5 91 MET A CA 1
ATOM 704 C C . MET A 1 91 ? -30.234 24.344 8.906 1 96.5 91 MET A C 1
ATOM 706 O O . MET A 1 91 ? -30.656 24.516 10.055 1 96.5 91 MET A O 1
ATOM 710 N N . GLU A 1 92 ? -30.938 24.328 7.855 1 95.81 92 GLU A N 1
ATOM 711 C CA . GLU A 1 92 ? -32.406 24.328 8.039 1 95.81 92 GLU A CA 1
ATOM 712 C C . GLU A 1 92 ? -32.844 23.156 8.922 1 95.81 92 GLU A C 1
ATOM 714 O O . GLU A 1 92 ? -33.656 23.344 9.82 1 95.81 92 GLU A O 1
ATOM 719 N N . ILE A 1 93 ? -32.312 22.031 8.656 1 96.94 93 ILE A N 1
ATOM 720 C CA . ILE A 1 93 ? -32.688 20.828 9.414 1 96.94 93 ILE A CA 1
ATOM 721 C C . ILE A 1 93 ? -32.281 21.016 10.875 1 96.94 93 ILE A C 1
ATOM 723 O O . ILE A 1 93 ? -33.094 20.812 11.773 1 96.94 93 ILE A O 1
ATOM 727 N N . ILE A 1 94 ? -31.047 21.469 11.141 1 97.56 94 ILE A N 1
ATOM 728 C CA . ILE A 1 94 ? -30.516 21.609 12.492 1 97.56 94 ILE A CA 1
ATOM 729 C C . ILE A 1 94 ? -31.344 22.641 13.258 1 97.56 94 ILE A C 1
ATOM 731 O O . ILE A 1 94 ? -31.828 22.359 14.352 1 97.56 94 ILE A O 1
ATOM 735 N N . LEU A 1 95 ? -31.547 23.797 12.633 1 97.19 95 LEU A N 1
ATOM 736 C CA . LEU A 1 95 ? -32.25 24.906 13.305 1 97.19 95 LEU A CA 1
ATOM 737 C C . LEU A 1 95 ? -33.719 24.562 13.508 1 97.19 95 LEU A C 1
ATOM 739 O O . LEU A 1 95 ? -34.312 24.938 14.531 1 97.19 95 LEU A O 1
ATOM 743 N N . SER A 1 96 ? -34.281 23.875 12.562 1 96.88 96 SER A N 1
ATOM 744 C CA . SER A 1 96 ? -35.688 23.453 12.711 1 96.88 96 SER A CA 1
ATOM 745 C C . SER A 1 96 ? -35.844 22.5 13.883 1 96.88 96 SER A C 1
ATOM 747 O O . SER A 1 96 ? -36.75 22.656 14.695 1 96.88 96 SER A O 1
ATOM 749 N N . ILE A 1 97 ? -34.969 21.547 13.953 1 96.19 97 ILE A N 1
ATOM 750 C CA . ILE A 1 97 ? -35.031 20.562 15.023 1 96.19 97 ILE A CA 1
ATOM 751 C C . ILE A 1 97 ? -34.844 21.25 16.375 1 96.19 97 ILE A C 1
ATOM 753 O O . ILE A 1 97 ? -35.594 20.984 17.312 1 96.19 97 ILE A O 1
ATOM 757 N N . LEU A 1 98 ? -33.906 22.172 16.469 1 96.5 98 LEU A N 1
ATOM 758 C CA . LEU A 1 98 ? -33.625 22.859 17.719 1 96.5 98 LEU A CA 1
ATOM 759 C C . LEU A 1 98 ? -34.812 23.703 18.156 1 96.5 98 LEU A C 1
ATOM 761 O O . LEU A 1 98 ? -35.062 23.891 19.344 1 96.5 98 LEU A O 1
ATOM 765 N N . HIS A 1 99 ? -35.594 24.172 17.172 1 96.19 99 HIS A N 1
ATOM 766 C CA . HIS A 1 99 ? -36.75 25 17.469 1 96.19 99 HIS A CA 1
ATOM 767 C C . HIS A 1 99 ? -38.031 24.172 17.484 1 96.19 99 HIS A C 1
ATOM 769 O O . HIS A 1 99 ? -39.125 24.719 17.344 1 96.19 99 HIS A O 1
ATOM 775 N N . PHE A 1 100 ? -37.969 22.891 17.406 1 93.38 100 PHE A N 1
ATOM 776 C CA . PHE A 1 100 ? -39.062 21.922 17.531 1 93.38 100 PHE A CA 1
ATOM 777 C C . PHE A 1 100 ? -40.031 22 16.344 1 93.38 100 PHE A C 1
ATOM 779 O O . PHE A 1 100 ? -41.219 21.828 16.5 1 93.38 100 PHE A O 1
ATOM 786 N N . LYS A 1 101 ? -39.438 22.359 15.266 1 92.62 101 LYS A N 1
ATOM 787 C CA . LYS A 1 101 ? -40.188 22.312 14 1 92.62 101 LYS A CA 1
ATOM 788 C C . LYS A 1 101 ? -39.844 21.047 13.211 1 92.62 101 LYS A C 1
ATOM 790 O O . LYS A 1 101 ? -38.969 21.094 12.32 1 92.62 101 LYS A O 1
ATOM 795 N N . TYR A 1 102 ? -40.594 20.031 13.516 1 88.5 102 TYR A N 1
ATOM 796 C CA . TYR A 1 102 ? -40.25 18.734 12.969 1 88.5 102 TYR A CA 1
ATOM 797 C C . TYR A 1 102 ? -40.969 18.484 11.648 1 88.5 102 TYR A C 1
ATOM 799 O O . TYR A 1 102 ? -42.094 18.922 11.461 1 88.5 102 TYR A O 1
ATOM 807 N N . SER A 1 103 ? -40.219 17.938 10.758 1 90.5 103 SER A N 1
ATOM 808 C CA . SER A 1 103 ? -40.75 17.484 9.477 1 90.5 103 SER A CA 1
ATOM 809 C C . SER A 1 103 ? -40.438 16.016 9.234 1 90.5 103 SER A C 1
ATOM 811 O O . SER A 1 103 ? -39.375 15.523 9.664 1 90.5 103 SER A O 1
ATOM 813 N N . GLU A 1 104 ? -41.281 15.297 8.539 1 89.31 104 GLU A N 1
ATOM 814 C CA . GLU A 1 104 ? -41.062 13.891 8.219 1 89.31 104 GLU A CA 1
ATOM 815 C C . GLU A 1 104 ? -39.844 13.703 7.336 1 89.31 104 GLU A C 1
ATOM 817 O O . GLU A 1 104 ? -39.188 12.656 7.391 1 89.31 104 GLU A O 1
ATOM 822 N N . LYS A 1 105 ? -39.531 14.742 6.68 1 89.94 105 LYS A N 1
ATOM 823 C CA . LYS A 1 105 ? -38.406 14.688 5.766 1 89.94 105 LYS A CA 1
ATOM 824 C C . LYS A 1 105 ? -37.094 14.555 6.531 1 89.94 105 LYS A C 1
ATOM 826 O O . LYS A 1 105 ? -36.062 14.18 5.957 1 89.94 105 LYS A O 1
ATOM 831 N N . PHE A 1 106 ? -37.188 14.852 7.848 1 92.38 106 PHE A N 1
ATOM 832 C CA . PHE A 1 106 ? -35.969 14.828 8.648 1 92.38 106 PHE A CA 1
ATOM 833 C C . PHE A 1 106 ? -35.656 13.422 9.148 1 92.38 106 PHE A C 1
ATOM 835 O O . PHE A 1 106 ? -34.562 13.156 9.641 1 92.38 106 PHE A O 1
ATOM 842 N N . SER A 1 107 ? -36.562 12.469 8.93 1 89.62 107 SER A N 1
ATOM 843 C CA . SER A 1 107 ? -36.438 11.148 9.547 1 89.62 107 SER A CA 1
ATOM 844 C C . SER A 1 107 ? -35.344 10.336 8.867 1 89.62 107 SER A C 1
ATOM 846 O O . SER A 1 107 ? -34.75 9.438 9.477 1 89.62 107 SER A O 1
ATOM 848 N N . SER A 1 108 ? -35.125 10.555 7.617 1 91.44 108 SER A N 1
ATOM 849 C CA . SER A 1 108 ? -34.094 9.875 6.859 1 91.44 108 SER A CA 1
ATOM 850 C C . SER A 1 108 ? -33.375 10.836 5.898 1 91.44 108 SER A C 1
ATOM 852 O O . SER A 1 108 ? -34.062 11.57 5.164 1 91.44 108 SER A O 1
ATOM 854 N N . LEU A 1 109 ? -32.156 10.852 6.012 1 93.88 109 LEU A N 1
ATOM 855 C CA . LEU A 1 109 ? -31.375 11.75 5.164 1 93.88 109 LEU A CA 1
ATOM 856 C C . LEU A 1 109 ? -30.469 10.961 4.23 1 93.88 109 LEU A C 1
ATOM 858 O O . LEU A 1 109 ? -29.891 9.938 4.625 1 93.88 109 LEU A O 1
ATOM 862 N N . LYS A 1 110 ? -30.375 11.422 3.01 1 93.31 110 LYS A N 1
ATOM 863 C CA . LYS A 1 110 ? -29.391 10.859 2.092 1 93.31 110 LYS A CA 1
ATOM 864 C C . LYS A 1 110 ? -27.969 11.102 2.592 1 93.31 110 LYS A C 1
ATOM 866 O O . LYS A 1 110 ? -27.719 12.055 3.33 1 93.31 110 LYS A O 1
ATOM 871 N N . PRO A 1 111 ? -27 10.312 2.162 1 94.56 111 PRO A N 1
ATOM 872 C CA . PRO A 1 111 ? -25.641 10.375 2.693 1 94.56 111 PRO A CA 1
ATOM 873 C C . PRO A 1 111 ? -25.016 11.758 2.564 1 94.56 111 PRO A C 1
ATOM 875 O O . PRO A 1 111 ? -24.406 12.258 3.512 1 94.56 111 PRO A O 1
ATOM 878 N N . ALA A 1 112 ? -25.234 12.422 1.477 1 94.44 112 ALA A N 1
ATOM 879 C CA . ALA A 1 112 ? -24.625 13.742 1.258 1 94.44 112 ALA A CA 1
ATOM 880 C C . ALA A 1 112 ? -25.172 14.766 2.25 1 94.44 112 ALA A C 1
ATOM 882 O O . ALA A 1 112 ? -24.406 15.523 2.846 1 94.44 112 ALA A O 1
ATOM 883 N N . LEU A 1 113 ? -26.438 14.75 2.373 1 95.88 113 LEU A N 1
ATOM 884 C CA . LEU A 1 113 ? -27.062 15.68 3.297 1 95.88 113 LEU A CA 1
ATOM 885 C C . LEU A 1 113 ? -26.719 15.344 4.742 1 95.88 113 LEU A C 1
ATOM 887 O O . LEU A 1 113 ? -26.469 16.234 5.555 1 95.88 113 LEU A O 1
ATOM 891 N N . LEU A 1 114 ? -26.688 14.062 5.016 1 96.38 114 LEU A N 1
ATOM 892 C CA . LEU A 1 114 ? -26.328 13.633 6.359 1 96.38 114 LEU A CA 1
ATOM 893 C C . LEU A 1 114 ? -24.922 14.102 6.723 1 96.38 114 LEU A C 1
ATOM 895 O O . LEU A 1 114 ? -24.688 14.578 7.836 1 96.38 114 LEU A O 1
ATOM 899 N N . ALA A 1 115 ? -24.016 13.977 5.805 1 96.44 115 ALA A N 1
ATOM 900 C CA . ALA A 1 115 ? -22.656 14.438 6.035 1 96.44 115 ALA A CA 1
ATOM 901 C C . ALA A 1 115 ? -22.609 15.945 6.262 1 96.44 115 ALA A C 1
ATOM 903 O O . ALA A 1 115 ? -21.875 16.422 7.133 1 96.44 115 ALA A O 1
ATOM 904 N N . ALA A 1 116 ? -23.391 16.656 5.531 1 96 116 ALA A N 1
ATOM 905 C CA . ALA A 1 116 ? -23.453 18.109 5.691 1 96 116 ALA A CA 1
ATOM 906 C C . ALA A 1 116 ? -24.016 18.484 7.059 1 96 116 ALA A C 1
ATOM 908 O O . ALA A 1 116 ? -23.484 19.375 7.73 1 96 116 ALA A O 1
ATOM 909 N N . VAL A 1 117 ? -25.031 17.812 7.426 1 97.31 117 VAL A N 1
ATOM 910 C CA . VAL A 1 117 ? -25.641 18.062 8.727 1 97.31 117 VAL A CA 1
ATOM 911 C C . VAL A 1 117 ? -24.641 17.766 9.836 1 97.31 117 VAL A C 1
ATOM 913 O O . VAL A 1 117 ? -24.5 18.547 10.781 1 97.31 117 VAL A O 1
ATOM 916 N N . ALA A 1 118 ? -23.938 16.656 9.68 1 97.38 118 ALA A N 1
ATOM 917 C CA . ALA A 1 118 ? -22.969 16.266 10.695 1 97.38 118 ALA A CA 1
ATOM 918 C C . ALA A 1 118 ? -21.859 17.312 10.82 1 97.38 118 ALA A C 1
ATOM 920 O O . ALA A 1 118 ? -21.484 17.703 11.93 1 97.38 118 ALA A O 1
ATOM 921 N N . ARG A 1 119 ? -21.344 17.75 9.734 1 96.19 119 ARG A N 1
ATOM 922 C CA . ARG A 1 119 ? -20.266 18.75 9.719 1 96.19 119 ARG A CA 1
ATOM 923 C C . ARG A 1 119 ? -20.703 20.031 10.406 1 96.19 119 ARG A C 1
ATOM 925 O O . ARG A 1 119 ? -19.969 20.578 11.227 1 96.19 119 ARG A O 1
ATOM 932 N N . GLN A 1 120 ? -21.859 20.484 10.117 1 96.94 120 GLN A N 1
ATOM 933 C CA . GLN A 1 120 ? -22.375 21.734 10.695 1 96.94 120 GLN A CA 1
ATOM 934 C C . GLN A 1 120 ? -22.734 21.531 12.164 1 96.94 120 GLN A C 1
ATOM 936 O O . GLN A 1 120 ? -22.547 22.438 12.984 1 96.94 120 GLN A O 1
ATOM 941 N N . SER A 1 121 ? -23.328 20.422 12.461 1 97.31 121 SER A N 1
ATOM 942 C CA . SER A 1 121 ? -23.641 20.125 13.852 1 97.31 121 SER A CA 1
ATOM 943 C C . SER A 1 121 ? -22.391 20.188 14.727 1 97.31 121 SER A C 1
ATOM 945 O O . SER A 1 121 ? -22.422 20.734 15.828 1 97.31 121 SER A O 1
ATOM 947 N N . ASP A 1 122 ? -21.312 19.562 14.211 1 95.81 122 ASP A N 1
ATOM 948 C CA . ASP A 1 122 ? -20.047 19.594 14.922 1 95.81 122 ASP A CA 1
ATOM 949 C C . ASP A 1 122 ? -19.469 21.016 14.977 1 95.81 122 ASP A C 1
ATOM 951 O O . ASP A 1 122 ? -19.031 21.469 16.031 1 95.81 122 ASP A O 1
ATOM 955 N N . LYS A 1 123 ? -19.5 21.734 13.883 1 95.62 123 LYS A N 1
ATOM 956 C CA . LYS A 1 123 ? -18.984 23.094 13.766 1 95.62 123 LYS A CA 1
ATOM 957 C C . LYS A 1 123 ? -19.625 24.016 14.805 1 95.62 123 LYS A C 1
ATOM 959 O O . LYS A 1 123 ? -18.953 24.828 15.43 1 95.62 123 LYS A O 1
ATOM 964 N N . TYR A 1 124 ? -20.953 23.797 15.047 1 96.75 124 TYR A N 1
ATOM 965 C CA . TYR A 1 124 ? -21.688 24.688 15.922 1 96.75 124 TYR A CA 1
ATOM 966 C C . TYR A 1 124 ? -22.031 24.016 17.25 1 96.75 124 TYR A C 1
ATOM 968 O O . TYR A 1 124 ? -22.922 24.469 17.969 1 96.75 124 TYR A O 1
ATOM 976 N N . SER A 1 125 ? -21.422 22.859 17.5 1 96.44 125 SER A N 1
ATOM 977 C CA . SER A 1 125 ? -21.516 22.141 18.766 1 96.44 125 SER A CA 1
ATOM 978 C C . SER A 1 125 ? -22.969 21.797 19.094 1 96.44 125 SER A C 1
ATOM 980 O O . SER A 1 125 ? -23.438 22.016 20.219 1 96.44 125 SER A O 1
ATOM 982 N N . CYS A 1 126 ? -23.641 21.266 18.188 1 97.31 126 CYS A N 1
ATOM 983 C CA . CYS A 1 126 ? -25.047 20.938 18.359 1 97.31 126 CYS A CA 1
ATOM 984 C C . CYS A 1 126 ? -25.25 19.438 18.516 1 97.31 126 CYS A C 1
ATOM 986 O O . CYS A 1 126 ? -26.375 18.953 18.625 1 97.31 126 CYS A O 1
ATOM 988 N N . ASN A 1 127 ? -24.172 18.609 18.547 1 96.38 127 ASN A N 1
ATOM 989 C CA . ASN A 1 127 ? -24.281 17.156 18.578 1 96.38 127 ASN A CA 1
ATOM 990 C C . ASN A 1 127 ? -25.078 16.688 19.797 1 96.38 127 ASN A C 1
ATOM 992 O O . ASN A 1 127 ? -25.906 15.773 19.688 1 96.38 127 ASN A O 1
ATOM 996 N N . VAL A 1 128 ? -24.859 17.297 20.875 1 95.56 128 VAL A N 1
ATOM 997 C CA . VAL A 1 128 ? -25.531 16.875 22.109 1 95.56 128 VAL A CA 1
ATOM 998 C C . VAL A 1 128 ? -27.031 17.109 21.969 1 95.56 128 VAL A C 1
ATOM 1000 O O . VAL A 1 128 ? -27.828 16.219 22.297 1 95.56 128 VAL A O 1
ATOM 1003 N N . ALA A 1 129 ? -27.391 18.281 21.469 1 96.31 129 ALA A N 1
ATOM 1004 C CA . ALA A 1 129 ? -28.797 18.625 21.312 1 96.31 129 ALA A CA 1
ATOM 1005 C C . ALA A 1 129 ? -29.469 17.734 20.266 1 96.31 129 ALA A C 1
ATOM 1007 O O . ALA A 1 129 ? -30.672 17.484 20.344 1 96.31 129 ALA A O 1
ATOM 1008 N N . LEU A 1 130 ? -28.719 17.203 19.391 1 96.31 130 LEU A N 1
ATOM 1009 C CA . LEU A 1 130 ? -29.266 16.453 18.281 1 96.31 130 LEU A CA 1
ATOM 1010 C C . LEU A 1 130 ? -29.109 14.953 18.5 1 96.31 130 LEU A C 1
ATOM 1012 O O . LEU A 1 130 ? -29.391 14.156 17.609 1 96.31 130 LEU A O 1
ATOM 1016 N N . ARG A 1 131 ? -28.75 14.5 19.562 1 94.94 131 ARG A N 1
ATOM 1017 C CA . ARG A 1 131 ? -28.359 13.133 19.859 1 94.94 131 ARG A CA 1
ATOM 1018 C C . ARG A 1 131 ? -29.438 12.148 19.438 1 94.94 131 ARG A C 1
ATOM 1020 O O . ARG A 1 131 ? -29.172 11.156 18.766 1 94.94 131 ARG A O 1
ATOM 1027 N N . PRO A 1 132 ? -30.734 12.391 19.812 1 93.69 132 PRO A N 1
ATOM 1028 C CA . PRO A 1 132 ? -31.766 11.43 19.391 1 93.69 132 PRO A CA 1
ATOM 1029 C C . PRO A 1 132 ? -31.891 11.32 17.875 1 93.69 132 PRO A C 1
ATOM 1031 O O . PRO A 1 132 ? -32.125 10.227 17.359 1 93.69 132 PRO A O 1
ATOM 1034 N N . TRP A 1 133 ? -31.75 12.406 17.25 1 94 133 TRP A N 1
ATOM 1035 C CA . TRP A 1 133 ? -31.828 12.422 15.789 1 94 133 TRP A CA 1
ATOM 1036 C C . TRP A 1 133 ? -30.625 11.727 15.172 1 94 133 TRP A C 1
ATOM 1038 O O . TRP A 1 133 ? -30.766 10.977 14.203 1 94 133 TRP A O 1
ATOM 1048 N N . ILE A 1 134 ? -29.484 11.945 15.734 1 94.19 134 ILE A N 1
ATOM 1049 C CA . ILE A 1 134 ? -28.266 11.312 15.266 1 94.19 134 ILE A CA 1
ATOM 1050 C C . ILE A 1 134 ? -28.391 9.797 15.352 1 94.19 134 ILE A C 1
ATOM 1052 O O . ILE A 1 134 ? -28.047 9.078 14.414 1 94.19 134 ILE A O 1
ATOM 1056 N N . SER A 1 135 ? -28.891 9.383 16.406 1 92 135 SER A N 1
ATOM 1057 C CA . SER A 1 135 ? -29.125 7.953 16.578 1 92 135 SER A CA 1
ATOM 1058 C C . SER A 1 135 ? -30.062 7.406 15.5 1 92 135 SER A C 1
ATOM 1060 O O . SER A 1 135 ? -29.797 6.34 14.938 1 92 135 SER A O 1
ATOM 1062 N N . THR A 1 136 ? -31.047 8.164 15.211 1 92.06 136 THR A N 1
ATOM 1063 C CA . THR A 1 136 ? -32 7.766 14.188 1 92.06 136 THR A CA 1
ATOM 1064 C C . THR A 1 136 ? -31.344 7.754 12.805 1 92.06 136 THR A C 1
ATOM 1066 O O . THR A 1 136 ? -31.5 6.793 12.047 1 92.06 136 THR A O 1
ATOM 1069 N N . TRP A 1 137 ? -30.656 8.773 12.492 1 93.44 137 TRP A N 1
ATOM 1070 C CA . TRP A 1 137 ? -30.016 8.906 11.188 1 93.44 137 TRP A CA 1
ATOM 1071 C C . TRP A 1 137 ? -28.984 7.809 10.977 1 93.44 137 TRP A C 1
ATOM 1073 O O . TRP A 1 137 ? -28.844 7.285 9.867 1 93.44 137 TRP A O 1
ATOM 1083 N N . LEU A 1 138 ? -28.266 7.387 12.031 1 90.94 138 LEU A N 1
ATOM 1084 C CA . LEU A 1 138 ? -27.156 6.457 11.914 1 90.94 138 LEU A CA 1
ATOM 1085 C C . LEU A 1 138 ? -27.625 5.016 12.031 1 90.94 138 LEU A C 1
ATOM 1087 O O . LEU A 1 138 ? -26.906 4.082 11.688 1 90.94 138 LEU A O 1
ATOM 1091 N N . SER A 1 139 ? -28.797 4.719 12.5 1 84.81 139 SER A N 1
ATOM 1092 C CA . SER A 1 139 ? -29.344 3.367 12.633 1 84.81 139 SER A CA 1
ATOM 1093 C C . SER A 1 139 ? -29.531 2.709 11.273 1 84.81 139 SER A C 1
ATOM 1095 O O . SER A 1 139 ? -29.469 1.483 11.156 1 84.81 139 SER A O 1
ATOM 1097 N N . GLY A 1 140 ? -29.562 3.418 10.125 1 73.38 140 GLY A N 1
ATOM 1098 C CA . GLY A 1 140 ? -29.844 2.848 8.812 1 73.38 140 GLY A CA 1
ATOM 1099 C C . GLY A 1 140 ? -28.656 2.943 7.867 1 73.38 140 GLY A C 1
ATOM 1100 O O . GLY A 1 140 ? -28.828 2.848 6.648 1 73.38 140 GLY A O 1
ATOM 1101 N N . ILE A 1 141 ? -27.516 3.027 8.445 1 73.69 141 ILE A N 1
ATOM 1102 C CA . ILE A 1 141 ? -26.453 3.381 7.523 1 73.69 141 ILE A CA 1
ATOM 1103 C C . ILE A 1 141 ? -25.719 2.119 7.062 1 73.69 141 ILE A C 1
ATOM 1105 O O . ILE A 1 141 ? -24.781 2.188 6.262 1 73.69 141 ILE A O 1
ATOM 1109 N N . GLU A 1 142 ? -26.25 0.961 7.32 1 72.94 142 GLU A N 1
ATOM 1110 C CA . GLU A 1 142 ? -25.594 -0.274 6.906 1 72.94 142 GLU A CA 1
ATOM 1111 C C . GLU A 1 142 ? -25.938 -0.63 5.465 1 72.94 142 GLU A C 1
ATOM 1113 O O . GLU A 1 142 ? -26.938 -0.141 4.922 1 72.94 142 GLU A O 1
ATOM 1118 N N . GLY A 1 143 ? -25.172 -1.327 4.859 1 78.06 143 GLY A N 1
ATOM 1119 C CA . GLY A 1 143 ? -25.484 -1.965 3.588 1 78.06 143 GLY A CA 1
ATOM 1120 C C . GLY A 1 143 ? -25.172 -1.084 2.391 1 78.06 143 GLY A C 1
ATOM 1121 O O . GLY A 1 143 ? -25.781 -1.234 1.332 1 78.06 143 GLY A O 1
ATOM 1122 N N . VAL A 1 144 ? -24.375 -0.056 2.566 1 86.94 144 VAL A N 1
ATOM 1123 C CA . VAL A 1 144 ? -24 0.794 1.438 1 86.94 144 VAL A CA 1
ATOM 1124 C C . VAL A 1 144 ? -22.781 0.219 0.732 1 86.94 144 VAL A C 1
ATOM 1126 O O . VAL A 1 144 ? -21.844 -0.24 1.384 1 86.94 144 VAL A O 1
ATOM 1129 N N . SER A 1 145 ? -22.891 0.283 -0.648 1 91.5 145 SER A N 1
ATOM 1130 C CA . SER A 1 145 ? -21.797 -0.312 -1.403 1 91.5 145 SER A CA 1
ATOM 1131 C C . SER A 1 145 ? -21.078 0.73 -2.262 1 91.5 145 SER A C 1
ATOM 1133 O O . SER A 1 145 ? -19.953 0.515 -2.703 1 91.5 145 SER A O 1
ATOM 1135 N N . ASP A 1 146 ? -21.766 1.804 -2.48 1 93.69 146 ASP A N 1
ATOM 1136 C CA . ASP A 1 146 ? -21.156 2.852 -3.297 1 93.69 146 ASP A CA 1
ATOM 1137 C C . ASP A 1 146 ? -20.031 3.555 -2.541 1 93.69 146 ASP A C 1
ATOM 1139 O O . ASP A 1 146 ? -20.234 4.07 -1.44 1 93.69 146 ASP A O 1
ATOM 1143 N N . PRO A 1 147 ? -18.859 3.596 -3.125 1 94.06 147 PRO A N 1
ATOM 1144 C CA . PRO A 1 147 ? -17.703 4.156 -2.434 1 94.06 147 PRO A CA 1
ATOM 1145 C C . PRO A 1 147 ? -17.922 5.594 -1.976 1 94.06 147 PRO A C 1
ATOM 1147 O O . PRO A 1 147 ? -17.516 5.969 -0.875 1 94.06 147 PRO A O 1
ATOM 1150 N N . LYS A 1 148 ? -18.516 6.363 -2.789 1 93.81 148 LYS A N 1
ATOM 1151 C CA . LYS A 1 148 ? -18.781 7.75 -2.414 1 93.81 148 LYS A CA 1
ATOM 1152 C C . LYS A 1 148 ? -19.703 7.828 -1.196 1 93.81 148 LYS A C 1
ATOM 1154 O O . LYS A 1 148 ? -19.422 8.57 -0.254 1 93.81 148 LYS A O 1
ATOM 1159 N N . ASP A 1 149 ? -20.734 7.055 -1.248 1 94.56 149 ASP A N 1
ATOM 1160 C CA . ASP A 1 149 ? -21.688 7.039 -0.139 1 94.56 149 ASP A CA 1
ATOM 1161 C C . ASP A 1 149 ? -21.031 6.535 1.143 1 94.56 149 ASP A C 1
ATOM 1163 O O . ASP A 1 149 ? -21.312 7.035 2.232 1 94.56 149 ASP A O 1
ATOM 1167 N N . ILE A 1 150 ? -20.203 5.566 0.995 1 95.12 150 ILE A N 1
ATOM 1168 C CA . ILE A 1 150 ? -19.469 5.047 2.141 1 95.12 150 ILE A CA 1
ATOM 1169 C C . ILE A 1 150 ? -18.641 6.172 2.777 1 95.12 150 ILE A C 1
ATOM 1171 O O . ILE A 1 150 ? -18.688 6.359 3.996 1 95.12 150 ILE A O 1
ATOM 1175 N N . GLY A 1 151 ? -17.953 6.891 1.955 1 94.62 151 GLY A N 1
ATOM 1176 C CA . GLY A 1 151 ? -17.172 8.008 2.445 1 94.62 151 GLY A CA 1
ATOM 1177 C C . GLY A 1 151 ? -18 9.062 3.156 1 94.62 151 GLY A C 1
ATOM 1178 O O . GLY A 1 151 ? -17.594 9.57 4.203 1 94.62 151 GLY A O 1
ATOM 1179 N N . LEU A 1 152 ? -19.109 9.328 2.576 1 95.38 152 LEU A N 1
ATOM 1180 C CA . LEU A 1 152 ? -20 10.328 3.15 1 95.38 152 LEU A CA 1
ATOM 1181 C C . LEU A 1 152 ? -20.531 9.875 4.504 1 95.38 152 LEU A C 1
ATOM 1183 O O . LEU A 1 152 ? -20.578 10.656 5.453 1 95.38 152 LEU A O 1
ATOM 1187 N N . LEU A 1 153 ? -20.875 8.648 4.582 1 95.25 153 LEU A N 1
ATOM 1188 C CA . LEU A 1 153 ? -21.422 8.109 5.824 1 95.25 153 LEU A CA 1
ATOM 1189 C C . LEU A 1 153 ? -20.344 8.062 6.906 1 95.25 153 LEU A C 1
ATOM 1191 O O . LEU A 1 153 ? -20.609 8.352 8.07 1 95.25 153 LEU A O 1
ATOM 1195 N N . LEU A 1 154 ? -19.172 7.691 6.52 1 93.94 154 LEU A N 1
ATOM 1196 C CA . LEU A 1 154 ? -18.062 7.715 7.465 1 93.94 154 LEU A CA 1
ATOM 1197 C C . LEU A 1 154 ? -17.781 9.141 7.938 1 93.94 154 LEU A C 1
ATOM 1199 O O . LEU A 1 154 ? -17.5 9.359 9.117 1 93.94 154 LEU A O 1
ATOM 1203 N N . THR A 1 155 ? -17.859 10.031 7.035 1 94.75 155 THR A N 1
ATOM 1204 C CA . THR A 1 155 ? -17.688 11.438 7.387 1 94.75 155 THR A CA 1
ATOM 1205 C C . THR A 1 155 ? -18.734 11.883 8.398 1 94.75 155 THR A C 1
ATOM 1207 O O . THR A 1 155 ? -18.422 12.547 9.383 1 94.75 155 THR A O 1
ATOM 1210 N N . ALA A 1 156 ? -19.938 11.492 8.109 1 95.44 156 ALA A N 1
ATOM 1211 C CA . ALA A 1 156 ? -21.016 11.812 9.039 1 95.44 156 ALA A CA 1
ATOM 1212 C C . ALA A 1 156 ? -20.766 11.219 10.414 1 95.44 156 ALA A C 1
ATOM 1214 O O . ALA A 1 156 ? -20.844 11.922 11.43 1 95.44 156 ALA A O 1
ATOM 1215 N N . ALA A 1 157 ? -20.391 9.977 10.43 1 93.94 157 ALA A N 1
ATOM 1216 C CA . ALA A 1 157 ? -20.125 9.297 11.695 1 93.94 157 ALA A CA 1
ATOM 1217 C C . ALA A 1 157 ? -18.969 9.969 12.438 1 93.94 157 ALA A C 1
ATOM 1219 O O . ALA A 1 157 ? -19 10.102 13.664 1 93.94 157 ALA A O 1
ATOM 1220 N N . TYR A 1 158 ? -18.031 10.398 11.742 1 93.62 158 TYR A N 1
ATOM 1221 C CA . TYR A 1 158 ? -16.859 11.062 12.312 1 93.62 158 TYR A CA 1
ATOM 1222 C C . TYR A 1 158 ? -17.25 12.375 12.984 1 93.62 158 TYR A C 1
ATOM 1224 O O . TYR A 1 158 ? -16.922 12.609 14.148 1 93.62 158 TYR A O 1
ATOM 1232 N N . PHE A 1 159 ? -18.016 13.164 12.312 1 95.12 159 PHE A N 1
ATOM 1233 C CA . PHE A 1 159 ? -18.375 14.477 12.844 1 95.12 159 PHE A CA 1
ATOM 1234 C C . PHE A 1 159 ? -19.406 14.336 13.961 1 95.12 159 PHE A C 1
ATOM 1236 O O . PHE A 1 159 ? -19.438 15.164 14.883 1 95.12 159 PHE A O 1
ATOM 1243 N N . PHE A 1 160 ? -20.172 13.273 13.898 1 95.31 160 PHE A N 1
ATOM 1244 C CA . PHE A 1 160 ? -21.109 13.016 14.984 1 95.31 160 PHE A CA 1
ATOM 1245 C C . PHE A 1 160 ? -20.406 12.359 16.172 1 95.31 160 PHE A C 1
ATOM 1247 O O . PHE A 1 160 ? -21.016 12.125 17.203 1 95.31 160 PHE A O 1
ATOM 1254 N N . ARG A 1 161 ? -19.203 11.977 15.984 1 91.31 161 ARG A N 1
ATOM 1255 C CA . ARG A 1 161 ? -18.344 11.375 17.016 1 91.31 161 ARG A CA 1
ATOM 1256 C C . ARG A 1 161 ? -18.922 10.039 17.469 1 91.31 161 ARG A C 1
ATOM 1258 O O . ARG A 1 161 ? -18.938 9.742 18.672 1 91.31 161 ARG A O 1
ATOM 1265 N N . SER A 1 162 ? -19.422 9.414 16.531 1 91.62 162 SER A N 1
ATOM 1266 C CA . SER A 1 162 ? -19.953 8.086 16.828 1 91.62 162 SER A CA 1
ATOM 1267 C C . SER A 1 162 ? -18.969 6.996 16.438 1 91.62 162 SER A C 1
ATOM 1269 O O . SER A 1 162 ? -18.953 6.543 15.297 1 91.62 162 SER A O 1
ATOM 1271 N N . THR A 1 163 ? -18.234 6.484 17.344 1 88.5 163 THR A N 1
ATOM 1272 C CA . THR A 1 163 ? -17.234 5.457 17.094 1 88.5 163 THR A CA 1
ATOM 1273 C C . THR A 1 163 ? -17.891 4.145 16.672 1 88.5 163 THR A C 1
ATOM 1275 O O . THR A 1 163 ? -17.359 3.41 15.844 1 88.5 163 THR A O 1
ATOM 1278 N N . GLU A 1 164 ? -19.031 3.908 17.266 1 89.12 164 GLU A N 1
ATOM 1279 C CA . GLU A 1 164 ? -19.75 2.689 16.938 1 89.12 164 GLU A CA 1
ATOM 1280 C C . GLU A 1 164 ? -20.172 2.682 15.461 1 89.12 164 GLU A C 1
ATOM 1282 O O . GLU A 1 164 ? -20.016 1.67 14.773 1 89.12 164 GLU A O 1
ATOM 1287 N N . SER A 1 165 ? -20.609 3.822 15.039 1 91.44 165 SER A N 1
ATOM 1288 C CA . SER A 1 165 ? -21.062 3.92 13.648 1 91.44 165 SER A CA 1
ATOM 1289 C C . SER A 1 165 ? -19.875 3.871 12.688 1 91.44 165 SER A C 1
ATOM 1291 O O . SER A 1 165 ? -19.984 3.342 11.586 1 91.44 165 SER A O 1
ATOM 1293 N N . ILE A 1 166 ? -18.797 4.43 13.102 1 91.25 166 ILE A N 1
ATOM 1294 C CA . ILE A 1 166 ? -17.594 4.34 12.289 1 91.25 166 ILE A CA 1
ATOM 1295 C C . ILE A 1 166 ? -17.203 2.877 12.109 1 91.25 166 ILE A C 1
ATOM 1297 O O . ILE A 1 166 ? -16.922 2.436 10.992 1 91.25 166 ILE A O 1
ATOM 1301 N N . SER A 1 167 ? -17.266 2.178 13.156 1 90.5 167 SER A N 1
ATOM 1302 C CA . SER A 1 167 ? -16.922 0.763 13.125 1 90.5 167 SER A CA 1
ATOM 1303 C C . SER A 1 167 ? -17.875 -0.026 12.242 1 90.5 167 SER A C 1
ATOM 1305 O O . SER A 1 167 ? -17.453 -0.825 11.406 1 90.5 167 SER A O 1
ATOM 1307 N N . THR A 1 168 ? -19.094 0.233 12.375 1 90.69 168 THR A N 1
ATOM 1308 C CA . THR A 1 168 ? -20.125 -0.496 11.641 1 90.69 168 THR A CA 1
ATOM 1309 C C . THR A 1 168 ? -20.031 -0.205 10.148 1 90.69 168 THR A C 1
ATOM 1311 O O . THR A 1 168 ? -20.031 -1.127 9.328 1 90.69 168 THR A O 1
ATOM 1314 N N . VAL A 1 169 ? -19.906 1.057 9.82 1 92.06 169 VAL A N 1
ATOM 1315 C CA . VAL A 1 169 ? -19.859 1.451 8.414 1 92.06 169 VAL A CA 1
ATOM 1316 C C . VAL A 1 169 ? -18.562 0.946 7.781 1 92.06 169 VAL A C 1
ATOM 1318 O O . VAL A 1 169 ? -18.578 0.444 6.656 1 92.06 169 VAL A O 1
ATOM 1321 N N . SER A 1 170 ? -17.5 1.083 8.516 1 92 170 SER A N 1
ATOM 1322 C CA . SER A 1 170 ? -16.219 0.638 7.977 1 92 170 SER A CA 1
ATOM 1323 C C . SER A 1 170 ? -16.219 -0.87 7.746 1 92 170 SER A C 1
ATOM 1325 O O . SER A 1 170 ? -15.672 -1.347 6.746 1 92 170 SER A O 1
ATOM 1327 N N . LYS A 1 171 ? -16.797 -1.595 8.633 1 92.38 171 LYS A N 1
ATOM 1328 C CA . LYS A 1 171 ? -16.875 -3.045 8.484 1 92.38 171 LYS A CA 1
ATOM 1329 C C . LYS A 1 171 ? -17.625 -3.428 7.211 1 92.38 171 LYS A C 1
ATOM 1331 O O . LYS A 1 171 ? -17.172 -4.293 6.457 1 92.38 171 LYS A O 1
ATOM 1336 N N . GLY A 1 172 ? -18.641 -2.783 6.973 1 93 172 GLY A N 1
ATOM 1337 C CA . GLY A 1 172 ? -19.438 -3.064 5.789 1 93 172 GLY A CA 1
ATOM 1338 C C . GLY A 1 172 ? -18.812 -2.533 4.512 1 93 172 GLY A C 1
ATOM 1339 O O . GLY A 1 172 ? -19.188 -2.959 3.412 1 93 172 GLY A O 1
ATOM 1340 N N . ALA A 1 173 ? -17.875 -1.598 4.629 1 93.44 173 ALA A N 1
ATOM 1341 C CA . ALA A 1 173 ? -17.281 -0.912 3.48 1 93.44 173 ALA A CA 1
ATOM 1342 C C . ALA A 1 173 ? -16.156 -1.741 2.863 1 93.44 173 ALA A C 1
ATOM 1344 O O . ALA A 1 173 ? -15.883 -1.634 1.665 1 93.44 173 ALA A O 1
ATOM 1345 N N . VAL A 1 174 ? -15.531 -2.588 3.625 1 93.75 174 VAL A N 1
ATOM 1346 C CA . VAL A 1 174 ? -14.281 -3.268 3.273 1 93.75 174 VAL A CA 1
ATOM 1347 C C . VAL A 1 174 ? -14.477 -4.066 1.985 1 93.75 174 VAL A C 1
ATOM 1349 O O . VAL A 1 174 ? -13.664 -3.975 1.065 1 93.75 174 VAL A O 1
ATOM 1352 N N . PRO A 1 175 ? -15.594 -4.75 1.771 1 95.88 175 PRO A N 1
ATOM 1353 C CA . PRO A 1 175 ? -15.734 -5.551 0.552 1 95.88 175 PRO A CA 1
ATOM 1354 C C . PRO A 1 175 ? -15.953 -4.695 -0.694 1 95.88 175 PRO A C 1
ATOM 1356 O O . PRO A 1 175 ? -15.789 -5.18 -1.816 1 95.88 175 PRO A O 1
ATOM 1359 N N . HIS A 1 176 ? -16.219 -3.416 -0.467 1 95.75 176 HIS A N 1
ATOM 1360 C CA . HIS A 1 176 ? -16.688 -2.629 -1.6 1 95.75 176 HIS A CA 1
ATOM 1361 C C . HIS A 1 176 ? -15.688 -1.553 -1.983 1 95.75 176 HIS A C 1
ATOM 1363 O O . HIS A 1 176 ? -15.914 -0.787 -2.922 1 95.75 176 HIS A O 1
ATOM 1369 N N . LEU A 1 177 ? -14.625 -1.47 -1.283 1 93.94 177 LEU A N 1
ATOM 1370 C CA . LEU A 1 177 ? -13.586 -0.494 -1.582 1 93.94 177 LEU A CA 1
ATOM 1371 C C . LEU A 1 177 ? -12.32 -1.184 -2.09 1 93.94 177 LEU A C 1
ATOM 1373 O O . LEU A 1 177 ? -11.961 -2.262 -1.609 1 93.94 177 LEU A O 1
ATOM 1377 N N . ASN A 1 178 ? -11.711 -0.637 -3.096 1 91.88 178 ASN A N 1
ATOM 1378 C CA . ASN A 1 178 ? -10.391 -1.108 -3.498 1 91.88 178 ASN A CA 1
ATOM 1379 C C . ASN A 1 178 ? -9.281 -0.348 -2.781 1 91.88 178 ASN A C 1
ATOM 1381 O O . ASN A 1 178 ? -9.555 0.523 -1.953 1 91.88 178 ASN A O 1
ATOM 1385 N N . LEU A 1 179 ? -8.133 -0.643 -3.076 1 86.31 179 LEU A N 1
ATOM 1386 C CA . LEU A 1 179 ? -6.992 -0.079 -2.365 1 86.31 179 LEU A CA 1
ATOM 1387 C C . LEU A 1 179 ? -6.801 1.392 -2.723 1 86.31 179 LEU A C 1
ATOM 1389 O O . LEU A 1 179 ? -6.18 2.143 -1.969 1 86.31 179 LEU A O 1
ATOM 1393 N N . ASP A 1 180 ? -7.383 1.871 -3.754 1 83 180 ASP A N 1
ATOM 1394 C CA . ASP A 1 180 ? -7.238 3.252 -4.203 1 83 180 ASP A CA 1
ATOM 1395 C C . ASP A 1 180 ? -8.484 4.07 -3.877 1 83 180 ASP A C 1
ATOM 1397 O O . ASP A 1 180 ? -8.773 5.062 -4.547 1 83 180 ASP A O 1
ATOM 1401 N N . PHE A 1 181 ? -9.211 3.701 -2.947 1 88.75 181 PHE A N 1
ATOM 1402 C CA . PHE A 1 181 ? -10.484 4.355 -2.654 1 88.75 181 PHE A CA 1
ATOM 1403 C C . PHE A 1 181 ? -10.266 5.816 -2.281 1 88.75 181 PHE A C 1
ATOM 1405 O O . PHE A 1 181 ? -11.141 6.656 -2.512 1 88.75 181 PHE A O 1
ATOM 1412 N N . ASP A 1 182 ? -9.164 6.164 -1.708 1 85 182 ASP A N 1
ATOM 1413 C CA . ASP A 1 182 ? -8.898 7.52 -1.236 1 85 182 ASP A CA 1
ATOM 1414 C C . ASP A 1 182 ? -8.789 8.492 -2.406 1 85 182 ASP A C 1
ATOM 1416 O O . ASP A 1 182 ? -9.031 9.695 -2.246 1 85 182 ASP A O 1
ATOM 1420 N N . SER A 1 183 ? -8.398 8.016 -3.553 1 81.25 183 SER A N 1
ATOM 1421 C CA . SER A 1 183 ? -8.312 8.875 -4.73 1 81.25 183 SER A CA 1
ATOM 1422 C C . SER A 1 183 ? -9.664 9.492 -5.062 1 81.25 183 SER A C 1
ATOM 1424 O O . SER A 1 183 ? -9.742 10.656 -5.465 1 81.25 183 SER A O 1
ATOM 1426 N N . GLU A 1 184 ? -10.664 8.766 -4.809 1 84.38 184 GLU A N 1
ATOM 1427 C CA . GLU A 1 184 ? -12.016 9.258 -5.062 1 84.38 184 GLU A CA 1
ATOM 1428 C C . GLU A 1 184 ? -12.492 10.164 -3.934 1 84.38 184 GLU A C 1
ATOM 1430 O O . GLU A 1 184 ? -13.133 11.188 -4.18 1 84.38 184 GLU A O 1
ATOM 1435 N N . TRP A 1 185 ? -12.156 9.781 -2.783 1 89.25 185 TRP A N 1
ATOM 1436 C CA . TRP A 1 185 ? -12.602 10.539 -1.614 1 89.25 185 TRP A CA 1
ATOM 1437 C C . TRP A 1 185 ? -11.914 11.898 -1.557 1 89.25 185 TRP A C 1
ATOM 1439 O O . TRP A 1 185 ? -12.516 12.883 -1.13 1 89.25 185 TRP A O 1
ATOM 1449 N N . SER A 1 186 ? -10.695 11.984 -2.053 1 83.88 186 SER A N 1
ATOM 1450 C CA . SER A 1 186 ? -9.914 13.219 -1.987 1 83.88 186 SER A CA 1
ATOM 1451 C C . SER A 1 186 ? -10.422 14.25 -2.98 1 83.88 186 SER A C 1
ATOM 1453 O O . SER A 1 186 ? -10.141 15.445 -2.844 1 83.88 186 SER A O 1
ATOM 1455 N N . LYS A 1 187 ? -11.164 13.867 -3.912 1 83.94 187 LYS A N 1
ATOM 1456 C CA . LYS A 1 187 ? -11.695 14.766 -4.938 1 83.94 187 LYS A CA 1
ATOM 1457 C C . LYS A 1 187 ? -12.922 15.508 -4.426 1 83.94 187 LYS A C 1
ATOM 1459 O O . LYS A 1 187 ? -13.32 16.531 -5.004 1 83.94 187 LYS A O 1
ATOM 1464 N N . HIS A 1 188 ? -13.438 14.969 -3.373 1 87.25 188 HIS A N 1
ATOM 1465 C CA . HIS A 1 188 ? -14.641 15.57 -2.82 1 87.25 188 HIS A CA 1
ATOM 1466 C C . HIS A 1 188 ? -14.352 16.297 -1.508 1 87.25 188 HIS A C 1
ATOM 1468 O O . HIS A 1 188 ? -13.773 15.703 -0.592 1 87.25 188 HIS A O 1
ATOM 1474 N N . GLU A 1 189 ? -14.789 17.484 -1.424 1 85.56 189 GLU A N 1
ATOM 1475 C CA . GLU A 1 189 ? -14.477 18.359 -0.293 1 85.56 189 GLU A CA 1
ATOM 1476 C C . GLU A 1 189 ? -14.953 17.734 1.021 1 85.56 189 GLU A C 1
ATOM 1478 O O . GLU A 1 189 ? -14.266 17.844 2.041 1 85.56 189 GLU A O 1
ATOM 1483 N N . VAL A 1 190 ? -16.078 17.094 0.956 1 89.88 190 VAL A N 1
ATOM 1484 C CA . VAL A 1 190 ? -16.703 16.594 2.168 1 89.88 190 VAL A CA 1
ATOM 1485 C C . VAL A 1 190 ? -15.961 15.352 2.656 1 89.88 190 VAL A C 1
ATOM 1487 O O . VAL A 1 190 ? -15.672 15.219 3.85 1 89.88 190 VAL A O 1
ATOM 1490 N N . THR A 1 191 ? -15.555 14.469 1.738 1 91.38 191 THR A N 1
ATOM 1491 C CA . THR A 1 191 ? -14.906 13.219 2.121 1 91.38 191 THR A CA 1
ATOM 1492 C C . THR A 1 191 ? -13.406 13.414 2.307 1 91.38 191 THR A C 1
ATOM 1494 O O . THR A 1 191 ? -12.758 12.648 3.018 1 91.38 191 THR A O 1
ATOM 1497 N N . ALA A 1 192 ? -12.922 14.477 1.753 1 86.88 192 ALA A N 1
ATOM 1498 C CA . ALA A 1 192 ? -11.484 14.75 1.82 1 86.88 192 ALA A CA 1
ATOM 1499 C C . ALA A 1 192 ? -11.055 15.07 3.248 1 86.88 192 ALA A C 1
ATOM 1501 O O . ALA A 1 192 ? -9.883 14.922 3.598 1 86.88 192 ALA A O 1
ATOM 1502 N N . ILE A 1 193 ? -11.984 15.422 4.078 1 86.31 193 ILE A N 1
ATOM 1503 C CA . ILE A 1 193 ? -11.688 15.891 5.426 1 86.31 193 ILE A CA 1
ATOM 1504 C C . ILE A 1 193 ? -11.461 14.703 6.352 1 86.31 193 ILE A C 1
ATOM 1506 O O . ILE A 1 193 ? -10.922 14.852 7.449 1 86.31 193 ILE A O 1
ATOM 1510 N N . LEU A 1 194 ? -11.922 13.531 5.898 1 88.31 194 LEU A N 1
ATOM 1511 C CA . LEU A 1 194 ? -11.742 12.352 6.742 1 88.31 194 LEU A CA 1
ATOM 1512 C C . LEU A 1 194 ? -10.281 12.18 7.133 1 88.31 194 LEU A C 1
ATOM 1514 O O . LEU A 1 194 ? -9.391 12.227 6.273 1 88.31 194 LEU A O 1
ATOM 1518 N N . PRO A 1 195 ? -10.055 12.016 8.352 1 81.56 195 PRO A N 1
ATOM 1519 C CA . PRO A 1 195 ? -8.664 11.945 8.828 1 81.56 195 PRO A CA 1
ATOM 1520 C C . PRO A 1 195 ? -7.961 10.664 8.383 1 81.56 195 PRO A C 1
ATOM 1522 O O . PRO A 1 195 ? -8.617 9.68 8.023 1 81.56 195 PRO A O 1
ATOM 1525 N N . PHE A 1 196 ? -6.711 10.672 8.461 1 76.81 196 PHE A N 1
ATOM 1526 C CA . PHE A 1 196 ? -5.848 9.562 8.07 1 76.81 196 PHE A CA 1
ATOM 1527 C C . PHE A 1 196 ? -6.035 8.375 9 1 76.81 196 PHE A C 1
ATOM 1529 O O . PHE A 1 196 ? -5.863 7.223 8.586 1 76.81 196 PHE A O 1
ATOM 1536 N N . GLU A 1 197 ? -6.461 8.648 10.148 1 76.56 197 GLU A N 1
ATOM 1537 C CA . GLU A 1 197 ? -6.668 7.59 11.133 1 76.56 197 GLU A CA 1
ATOM 1538 C C . GLU A 1 197 ? -7.785 6.645 10.695 1 76.56 197 GLU A C 1
ATOM 1540 O O . GLU A 1 197 ? -7.781 5.465 11.062 1 76.56 197 GLU A O 1
ATOM 1545 N N . ILE A 1 198 ? -8.703 7.219 9.977 1 84.12 198 ILE A N 1
ATOM 1546 C CA . ILE A 1 198 ? -9.805 6.402 9.484 1 84.12 198 ILE A CA 1
ATOM 1547 C C . ILE A 1 198 ? -9.43 5.777 8.141 1 84.12 198 ILE A C 1
ATOM 1549 O O . ILE A 1 198 ? -9.602 4.57 7.938 1 84.12 198 ILE A O 1
ATOM 1553 N N . LYS A 1 199 ? -8.891 6.516 7.285 1 83.5 199 LYS A N 1
ATOM 1554 C CA . LYS A 1 199 ? -8.562 6.055 5.938 1 83.5 199 LYS A CA 1
ATOM 1555 C C . LYS A 1 199 ? -7.359 5.121 5.949 1 83.5 199 LYS A C 1
ATOM 1557 O O . LYS A 1 199 ? -7.355 4.094 5.266 1 83.5 199 LYS A O 1
ATOM 1562 N N . GLY A 1 200 ? -6.414 5.469 6.832 1 71.44 200 GLY A N 1
ATOM 1563 C CA . GLY A 1 200 ? -5.168 4.727 6.867 1 71.44 200 GLY A CA 1
ATOM 1564 C C . GLY A 1 200 ? -4.152 5.219 5.852 1 71.44 200 GLY A C 1
ATOM 1565 O O . GLY A 1 200 ? -4.477 6.031 4.984 1 71.44 200 GLY A O 1
ATOM 1566 N N . SER A 1 201 ? -2.875 5.281 6.227 1 52.88 201 SER A N 1
ATOM 1567 C CA . SER A 1 201 ? -1.788 5.457 5.27 1 52.88 201 SER A CA 1
ATOM 1568 C C . SER A 1 201 ? -1.092 4.133 4.973 1 52.88 201 SER A C 1
ATOM 1570 O O . SER A 1 201 ? -1.015 3.26 5.84 1 52.88 201 SER A O 1
ATOM 1572 N N . PHE A 1 202 ? -1.313 3.559 3.854 1 46.84 202 PHE A N 1
ATOM 1573 C CA . PHE A 1 202 ? -0.506 2.359 3.652 1 46.84 202 PHE A CA 1
ATOM 1574 C C . PHE A 1 202 ? 0.844 2.496 4.344 1 46.84 202 PHE A C 1
ATOM 1576 O O . PHE A 1 202 ? 1.383 1.515 4.863 1 46.84 202 PHE A O 1
ATOM 1583 N N . LEU A 1 203 ? 1.451 3.654 4.195 1 43.09 203 LEU A N 1
ATOM 1584 C CA . LEU A 1 203 ? 2.803 3.695 4.746 1 43.09 203 LEU A CA 1
ATOM 1585 C C . LEU A 1 203 ? 2.789 3.404 6.242 1 43.09 203 LEU A C 1
ATOM 1587 O O . LEU A 1 203 ? 3.828 3.086 6.824 1 43.09 203 LEU A O 1
ATOM 1591 N N . THR A 1 204 ? 1.69 3.895 6.887 1 41.16 204 THR A N 1
ATOM 1592 C CA . THR A 1 204 ? 1.71 3.736 8.336 1 41.16 204 THR A CA 1
ATOM 1593 C C . THR A 1 204 ? 1.489 2.277 8.727 1 41.16 204 THR A C 1
ATOM 1595 O O . THR A 1 204 ? 1.22 1.975 9.891 1 41.16 204 THR A O 1
ATOM 1598 N N . TYR A 1 205 ? 1.318 1.438 7.773 1 37.69 205 TYR A N 1
ATOM 1599 C CA . TYR A 1 205 ? 1.098 0.093 8.297 1 37.69 205 TYR A CA 1
ATOM 1600 C C . TYR A 1 205 ? 1.989 -0.177 9.5 1 37.69 205 TYR A C 1
ATOM 1602 O O . TYR A 1 205 ? 1.575 -0.849 10.445 1 37.69 205 TYR A O 1
ATOM 1610 N N . VAL A 1 206 ? 3.295 0.051 9.219 1 35.78 206 VAL A N 1
ATOM 1611 C CA . VAL A 1 206 ? 4.207 -0.446 10.242 1 35.78 206 VAL A CA 1
ATOM 1612 C C . VAL A 1 206 ? 3.965 0.298 11.555 1 35.78 206 VAL A C 1
ATOM 1614 O O . VAL A 1 206 ? 4.578 -0.019 12.578 1 35.78 206 VAL A O 1
ATOM 1617 N N . HIS A 1 207 ? 3.631 1.573 11.461 1 36.38 207 HIS A N 1
ATOM 1618 C CA . HIS A 1 207 ? 3.4 1.938 12.859 1 36.38 207 HIS A CA 1
ATOM 1619 C C . HIS A 1 207 ? 2.176 1.226 13.414 1 36.38 207 HIS A C 1
ATOM 1621 O O . HIS A 1 207 ? 1.144 1.135 12.75 1 36.38 207 HIS A O 1
ATOM 1627 N N . ALA A 1 208 ? 2.354 0.339 14.227 1 39.72 208 ALA A N 1
ATOM 1628 C CA . ALA A 1 208 ? 1.406 -0.384 15.07 1 39.72 208 ALA A CA 1
ATOM 1629 C C . ALA A 1 208 ? 0.095 0.385 15.203 1 39.72 208 ALA A C 1
ATOM 1631 O O . ALA A 1 208 ? -0.976 -0.217 15.32 1 39.72 208 ALA A O 1
ATOM 1632 N N . MET A 1 209 ? 0.196 1.664 15.117 1 40.72 209 MET A N 1
ATOM 1633 C CA . MET A 1 209 ? -1.018 2.367 15.523 1 40.72 209 MET A CA 1
ATOM 1634 C C . MET A 1 209 ? -2.027 2.414 14.383 1 40.72 209 MET A C 1
ATOM 1636 O O . MET A 1 209 ? -3.223 2.607 14.617 1 40.72 209 MET A O 1
ATOM 1640 N N . CYS A 1 210 ? -1.583 2.502 13.062 1 45.5 210 CYS A N 1
ATOM 1641 C CA . CYS A 1 210 ? -2.619 2.75 12.062 1 45.5 210 CYS A CA 1
ATOM 1642 C C . CYS A 1 210 ? -2.949 1.478 11.297 1 45.5 210 CYS A C 1
ATOM 1644 O O . CYS A 1 210 ? -3.525 1.538 10.203 1 45.5 210 CYS A O 1
ATOM 1646 N N . LEU A 1 211 ? -2.352 0.305 11.57 1 51.53 211 LEU A N 1
ATOM 1647 C CA . LEU A 1 211 ? -2.812 -0.974 11.039 1 51.53 211 LEU A CA 1
ATOM 1648 C C . LEU A 1 211 ? -4.332 -1.081 11.125 1 51.53 211 LEU A C 1
ATOM 1650 O O . LEU A 1 211 ? -4.941 -1.879 10.406 1 51.53 211 LEU A O 1
ATOM 1654 N N . ASP A 1 212 ? -4.898 -0.184 11.805 1 61.66 212 ASP A N 1
ATOM 1655 C CA . ASP A 1 212 ? -6.305 -0.348 12.164 1 61.66 212 ASP A CA 1
ATOM 1656 C C . ASP A 1 212 ? -7.188 0.591 11.344 1 61.66 212 ASP A C 1
ATOM 1658 O O . ASP A 1 212 ? -8.367 0.775 11.664 1 61.66 212 ASP A O 1
ATOM 1662 N N . ALA A 1 213 ? -6.504 1.079 10.211 1 81.38 213 ALA A N 1
ATOM 1663 C CA . ALA A 1 213 ? -7.383 1.932 9.422 1 81.38 213 ALA A CA 1
ATOM 1664 C C . ALA A 1 213 ? -8.008 1.152 8.266 1 81.38 213 ALA A C 1
ATOM 1666 O O . ALA A 1 213 ? -7.824 -0.062 8.156 1 81.38 213 ALA A O 1
ATOM 1667 N N . LEU A 1 214 ? -8.875 1.779 7.59 1 88.81 214 LEU A N 1
ATOM 1668 C CA . LEU A 1 214 ? -9.672 1.159 6.535 1 88.81 214 LEU A CA 1
ATOM 1669 C C . LEU A 1 214 ? -8.781 0.542 5.469 1 88.81 214 LEU A C 1
ATOM 1671 O O . LEU A 1 214 ? -8.977 -0.61 5.074 1 88.81 214 LEU A O 1
ATOM 1675 N N . ALA A 1 215 ? -7.75 1.235 5.004 1 86 215 ALA A N 1
ATOM 1676 C CA . ALA A 1 215 ? -6.828 0.739 3.986 1 86 215 ALA A CA 1
ATOM 1677 C C . ALA A 1 215 ? -6.105 -0.518 4.465 1 86 215 ALA A C 1
ATOM 1679 O O . ALA A 1 215 ? -5.914 -1.463 3.697 1 86 215 ALA A O 1
ATOM 1680 N N . GLY A 1 216 ? -5.73 -0.455 5.707 1 85.31 216 GLY A N 1
ATOM 1681 C CA . GLY A 1 216 ? -5.066 -1.613 6.285 1 85.31 216 GLY A CA 1
ATOM 1682 C C . GLY A 1 216 ? -5.949 -2.848 6.328 1 85.31 216 GLY A C 1
ATOM 1683 O O . GLY A 1 216 ? -5.496 -3.951 6.02 1 85.31 216 GLY A O 1
ATOM 1684 N N . GLU A 1 217 ? -7.141 -2.646 6.73 1 90.25 217 GLU A N 1
ATOM 1685 C CA . GLU A 1 217 ? -8.07 -3.773 6.805 1 90.25 217 GLU A CA 1
ATOM 1686 C C . GLU A 1 217 ? -8.359 -4.34 5.418 1 90.25 217 GLU A C 1
ATOM 1688 O O . GLU A 1 217 ? -8.422 -5.559 5.242 1 90.25 217 GLU A O 1
ATOM 1693 N N . ILE A 1 218 ? -8.523 -3.508 4.461 1 91.75 218 ILE A N 1
ATOM 1694 C CA . ILE A 1 218 ? -8.758 -3.949 3.092 1 91.75 218 ILE A CA 1
ATOM 1695 C C . ILE A 1 218 ? -7.566 -4.766 2.602 1 91.75 218 ILE A C 1
ATOM 1697 O O . ILE A 1 218 ? -7.738 -5.852 2.043 1 91.75 218 ILE A O 1
ATOM 1701 N N . SER A 1 219 ? -6.391 -4.234 2.814 1 89.25 219 SER A N 1
ATOM 1702 C CA . SER A 1 219 ? -5.172 -4.93 2.41 1 89.25 219 SER A CA 1
ATOM 1703 C C . SER A 1 219 ? -5.059 -6.293 3.086 1 89.25 219 SER A C 1
ATOM 1705 O O . SER A 1 219 ? -4.703 -7.281 2.443 1 89.25 219 SER A O 1
ATOM 1707 N N . ARG A 1 220 ? -5.383 -6.316 4.352 1 91 220 ARG A N 1
ATOM 1708 C CA . ARG A 1 220 ? -5.301 -7.562 5.109 1 91 220 ARG A CA 1
ATOM 1709 C C . ARG A 1 220 ? -6.23 -8.617 4.523 1 91 220 ARG A C 1
ATOM 1711 O O . ARG A 1 220 ? -5.828 -9.773 4.332 1 91 220 ARG A O 1
ATOM 1718 N N . VAL A 1 221 ? -7.41 -8.227 4.277 1 94.75 221 VAL A N 1
ATOM 1719 C CA . VAL A 1 221 ? -8.398 -9.156 3.738 1 94.75 221 VAL A CA 1
ATOM 1720 C C . VAL A 1 221 ? -7.973 -9.625 2.35 1 94.75 221 VAL A C 1
ATOM 1722 O O . VAL A 1 221 ? -8.016 -10.82 2.049 1 94.75 221 VAL A O 1
ATOM 1725 N N . LEU A 1 222 ? -7.504 -8.719 1.526 1 95.31 222 LEU A N 1
ATOM 1726 C CA . LEU A 1 222 ? -7.047 -9.062 0.184 1 95.31 222 LEU A CA 1
ATOM 1727 C C . LEU A 1 222 ? -5.859 -10.016 0.242 1 95.31 222 LEU A C 1
ATOM 1729 O O . LEU A 1 222 ? -5.793 -10.977 -0.525 1 95.31 222 LEU A O 1
ATOM 1733 N N . ASP A 1 223 ? -4.973 -9.758 1.148 1 94.56 223 ASP A N 1
ATOM 1734 C CA . ASP A 1 223 ? -3.805 -10.617 1.31 1 94.56 223 ASP A CA 1
ATOM 1735 C C . ASP A 1 223 ? -4.215 -12.031 1.718 1 94.56 223 ASP A C 1
ATOM 1737 O O . ASP A 1 223 ? -3.664 -13.016 1.22 1 94.56 223 ASP A O 1
ATOM 1741 N N . GLN A 1 224 ? -5.156 -12.094 2.615 1 97.12 224 GLN A N 1
ATOM 1742 C CA . GLN A 1 224 ? -5.605 -13.398 3.084 1 97.12 224 GLN A CA 1
ATOM 1743 C C . GLN A 1 224 ? -6.266 -14.188 1.959 1 97.12 224 GLN A C 1
ATOM 1745 O O . GLN A 1 224 ? -6.027 -15.391 1.813 1 97.12 224 GLN A O 1
ATOM 1750 N N . ILE A 1 225 ? -7.059 -13.539 1.193 1 98.38 225 ILE A N 1
ATOM 1751 C CA . ILE A 1 225 ? -7.691 -14.195 0.056 1 98.38 225 ILE A CA 1
ATOM 1752 C C . ILE A 1 225 ? -6.625 -14.617 -0.954 1 98.38 225 ILE A C 1
ATOM 1754 O O . ILE A 1 225 ? -6.656 -15.742 -1.467 1 98.38 225 ILE A O 1
ATOM 1758 N N . HIS A 1 226 ? -5.691 -13.695 -1.22 1 98.06 226 HIS A N 1
ATOM 1759 C CA . HIS A 1 226 ? -4.602 -13.953 -2.15 1 98.06 226 HIS A CA 1
ATOM 1760 C C . HIS A 1 226 ? -3.793 -15.18 -1.722 1 98.06 226 HIS A C 1
ATOM 1762 O O . HIS A 1 226 ? -3.48 -16.047 -2.545 1 98.06 226 HIS A O 1
ATOM 1768 N N . LEU A 1 227 ? -3.516 -15.242 -0.459 1 97.56 227 LEU A N 1
ATOM 1769 C CA . LEU A 1 227 ? -2.768 -16.359 0.1 1 97.56 227 LEU A CA 1
ATOM 1770 C C . LEU A 1 227 ? -3.564 -17.656 -0.016 1 97.56 227 LEU A C 1
ATOM 1772 O O . LEU A 1 227 ? -3.012 -18.703 -0.376 1 97.56 227 LEU A O 1
ATOM 1776 N N . ALA A 1 228 ? -4.84 -17.578 0.288 1 97.81 228 ALA A N 1
ATOM 1777 C CA . ALA A 1 228 ? -5.695 -18.766 0.213 1 97.81 228 ALA A CA 1
ATOM 1778 C C . ALA A 1 228 ? -5.695 -19.344 -1.194 1 97.81 228 ALA A C 1
ATOM 1780 O O . ALA A 1 228 ? -5.609 -20.562 -1.364 1 97.81 228 ALA A O 1
ATOM 1781 N N . ILE A 1 229 ? -5.715 -18.484 -2.203 1 97.88 229 ILE A N 1
ATOM 1782 C CA . ILE A 1 229 ? -5.75 -18.938 -3.592 1 97.88 229 ILE A CA 1
ATOM 1783 C C . ILE A 1 229 ? -4.418 -19.594 -3.959 1 97.88 229 ILE A C 1
ATOM 1785 O O . ILE A 1 229 ? -4.391 -20.609 -4.641 1 97.88 229 ILE A O 1
ATOM 1789 N N . GLN A 1 230 ? -3.348 -19.016 -3.467 1 97.62 230 GLN A N 1
ATOM 1790 C CA . GLN A 1 230 ? -2.031 -19.547 -3.783 1 97.62 230 GLN A CA 1
ATOM 1791 C C . GLN A 1 230 ? -1.782 -20.859 -3.035 1 97.62 230 GLN A C 1
ATOM 1793 O O . GLN A 1 230 ? -1.141 -21.766 -3.562 1 97.62 230 GLN A O 1
ATOM 1798 N N . TRP A 1 231 ? -2.389 -20.984 -1.868 1 97.25 231 TRP A N 1
ATOM 1799 C CA . TRP A 1 231 ? -2.199 -22.156 -1.026 1 97.25 231 TRP A CA 1
ATOM 1800 C C . TRP A 1 231 ? -2.838 -23.391 -1.661 1 97.25 231 TRP A C 1
ATOM 1802 O O . TRP A 1 231 ? -2.48 -24.516 -1.331 1 97.25 231 TRP A O 1
ATOM 1812 N N . ASN A 1 232 ? -3.77 -23.156 -2.533 1 98.06 232 ASN A N 1
ATOM 1813 C CA . ASN A 1 232 ? -4.457 -24.266 -3.189 1 98.06 232 ASN A CA 1
ATOM 1814 C C . ASN A 1 232 ? -3.494 -25.109 -4.02 1 98.06 232 ASN A C 1
ATOM 1816 O O . ASN A 1 232 ? -3.727 -26.312 -4.227 1 98.06 232 ASN A O 1
ATOM 1820 N N . GLU A 1 233 ? -2.406 -24.469 -4.566 1 97.81 233 GLU A N 1
ATOM 1821 C CA . GLU A 1 233 ? -1.369 -25.234 -5.242 1 97.81 233 GLU A CA 1
ATOM 1822 C C . GLU A 1 233 ? -0.794 -26.312 -4.328 1 97.81 233 GLU A C 1
ATOM 1824 O O . GLU A 1 233 ? -0.622 -27.453 -4.746 1 97.81 233 GLU A O 1
ATOM 1829 N N . ARG A 1 234 ? -0.553 -25.969 -3.061 1 95.81 234 ARG A N 1
ATOM 1830 C CA . ARG A 1 234 ? -0.035 -26.922 -2.08 1 95.81 234 ARG A CA 1
ATOM 1831 C C . ARG A 1 234 ? -1.073 -27.984 -1.748 1 95.81 234 ARG A C 1
ATOM 1833 O O . ARG A 1 234 ? -0.739 -29.156 -1.613 1 95.81 234 ARG A O 1
ATOM 1840 N N . THR A 1 235 ? -2.271 -27.5 -1.586 1 97.56 235 THR A N 1
ATOM 1841 C CA . THR A 1 235 ? -3.355 -28.438 -1.294 1 97.56 235 THR A CA 1
ATOM 1842 C C . THR A 1 235 ? -3.479 -29.484 -2.395 1 97.56 235 THR A C 1
ATOM 1844 O O . THR A 1 235 ? -3.594 -30.688 -2.111 1 97.56 235 THR A O 1
ATOM 1847 N N . LEU A 1 236 ? -3.412 -29.062 -3.639 1 97.81 236 LEU A N 1
ATOM 1848 C CA . LEU A 1 236 ? -3.486 -29.984 -4.77 1 97.81 236 LEU A CA 1
ATOM 1849 C C . LEU A 1 236 ? -2.293 -30.938 -4.777 1 97.81 236 LEU A C 1
ATOM 1851 O O . LEU A 1 236 ? -2.416 -32.094 -5.191 1 97.81 236 LEU A O 1
ATOM 1855 N N . GLY A 1 237 ? -1.173 -30.422 -4.285 1 95.5 237 GLY A N 1
ATOM 1856 C CA . GLY A 1 237 ? 0.044 -31.219 -4.215 1 95.5 237 GLY A CA 1
ATOM 1857 C C . GLY A 1 237 ? -0.067 -32.406 -3.277 1 95.5 237 GLY A C 1
ATOM 1858 O O . GLY A 1 237 ? 0.711 -33.344 -3.377 1 95.5 237 GLY A O 1
ATOM 1859 N N . SER A 1 238 ? -1.081 -32.406 -2.443 1 94.81 238 SER A N 1
ATOM 1860 C CA . SER A 1 238 ? -1.203 -33.438 -1.421 1 94.81 238 SER A CA 1
ATOM 1861 C C . SER A 1 238 ? -2.045 -34.594 -1.917 1 94.81 238 SER A C 1
ATOM 1863 O O . SER A 1 238 ? -2.098 -35.656 -1.272 1 94.81 238 SER A O 1
ATOM 1865 N N . TYR A 1 239 ? -2.68 -34.5 -3.059 1 96.12 239 TYR A N 1
ATOM 1866 C CA . TYR A 1 239 ? -3.475 -35.562 -3.645 1 96.12 239 TYR A CA 1
ATOM 1867 C C . TYR A 1 239 ? -2.643 -36.375 -4.621 1 96.12 239 TYR A C 1
ATOM 1869 O O . TYR A 1 239 ? -2.492 -36 -5.785 1 96.12 239 TYR A O 1
ATOM 1877 N N . GLU A 1 240 ? -2.277 -37.562 -4.297 1 94 240 GLU A N 1
ATOM 1878 C CA . GLU A 1 240 ? -1.29 -38.344 -5.051 1 94 240 GLU A CA 1
ATOM 1879 C C . GLU A 1 240 ? -1.962 -39.25 -6.078 1 94 240 GLU A C 1
ATOM 1881 O O . GLU A 1 240 ? -1.372 -39.562 -7.109 1 94 240 GLU A O 1
ATOM 1886 N N . LYS A 1 241 ? -3.252 -39.625 -5.785 1 95.94 241 LYS A N 1
ATOM 1887 C CA . LYS A 1 241 ? -3.939 -40.562 -6.664 1 95.94 241 LYS A CA 1
ATOM 1888 C C . LYS A 1 241 ? -4.145 -39.969 -8.055 1 95.94 241 LYS A C 1
ATOM 1890 O O . LYS A 1 241 ? -4.492 -38.812 -8.188 1 95.94 241 LYS A O 1
ATOM 1895 N N . SER A 1 242 ? -3.842 -40.781 -9.117 1 97.25 242 SER A N 1
ATOM 1896 C CA . SER A 1 242 ? -3.998 -40.344 -10.5 1 97.25 242 SER A CA 1
ATOM 1897 C C . SER A 1 242 ? -5.199 -41 -11.164 1 97.25 242 SER A C 1
ATOM 1899 O O . SER A 1 242 ? -5.703 -42.031 -10.664 1 97.25 242 SER A O 1
ATOM 1901 N N . TYR A 1 243 ? -5.652 -40.438 -12.242 1 97.31 243 TYR A N 1
ATOM 1902 C CA . TYR A 1 243 ? -6.82 -40.938 -12.969 1 97.31 243 TYR A CA 1
ATOM 1903 C C . TYR A 1 243 ? -6.594 -40.875 -14.469 1 97.31 243 TYR A C 1
ATOM 1905 O O . TYR A 1 243 ? -5.676 -40.188 -14.938 1 97.31 243 TYR A O 1
ATOM 1913 N N . THR A 1 244 ? -7.383 -41.594 -15.234 1 95.69 244 THR A N 1
ATOM 1914 C CA . THR A 1 244 ? -7.293 -41.562 -16.688 1 95.69 244 THR A CA 1
ATOM 1915 C C . THR A 1 244 ? -8.102 -40.375 -17.25 1 95.69 244 THR A C 1
ATOM 1917 O O . THR A 1 244 ? -9.008 -39.875 -16.594 1 95.69 244 THR A O 1
ATOM 1920 N N . THR A 1 245 ? -7.633 -39.906 -18.391 1 94.75 245 THR A N 1
ATOM 1921 C CA . THR A 1 245 ? -8.359 -38.844 -19.094 1 94.75 245 THR A CA 1
ATOM 1922 C C . THR A 1 245 ? -8.719 -39.312 -20.5 1 94.75 245 THR A C 1
ATOM 1924 O O . THR A 1 245 ? -8.281 -40.375 -20.953 1 94.75 245 THR A O 1
ATOM 1927 N N . ASP A 1 246 ? -9.594 -38.531 -21.125 1 89 246 ASP A N 1
ATOM 1928 C CA . ASP A 1 246 ? -9.953 -38.812 -22.516 1 89 246 ASP A CA 1
ATOM 1929 C C . ASP A 1 246 ? -8.961 -38.156 -23.484 1 89 246 ASP A C 1
ATOM 1931 O O . ASP A 1 246 ? -9.047 -38.375 -24.688 1 89 246 ASP A O 1
ATOM 1935 N N . GLN A 1 247 ? -8.008 -37.562 -22.906 1 92.38 247 GLN A N 1
ATOM 1936 C CA . GLN A 1 247 ? -7.016 -36.875 -23.734 1 92.38 247 GLN A CA 1
ATOM 1937 C C . GLN A 1 247 ? -5.809 -37.781 -23.984 1 92.38 247 GLN A C 1
ATOM 1939 O O . GLN A 1 247 ? -5.609 -38.781 -23.297 1 92.38 247 GLN A O 1
ATOM 1944 N N . LYS A 1 248 ? -5.176 -37.469 -25.078 1 94.75 248 LYS A N 1
ATOM 1945 C CA . LYS A 1 248 ? -3.947 -38.156 -25.438 1 94.75 248 LYS A CA 1
ATOM 1946 C C . LYS A 1 248 ? -2.738 -37.25 -25.344 1 94.75 248 LYS A C 1
ATOM 1948 O O . LYS A 1 248 ? -2.891 -36.031 -25.188 1 94.75 248 LYS A O 1
ATOM 1953 N N . LEU A 1 249 ? -1.558 -37.844 -25.25 1 95.75 249 LEU A N 1
ATOM 1954 C CA . LEU A 1 249 ? -0.325 -37.062 -25.172 1 95.75 249 LEU A CA 1
ATOM 1955 C C . LEU A 1 249 ? 0.621 -37.406 -26.312 1 95.75 249 LEU A C 1
ATOM 1957 O O . LEU A 1 249 ? 0.958 -38.594 -26.5 1 95.75 249 LEU A O 1
ATOM 1961 N N . CYS A 1 250 ? 0.85 -36.438 -27.141 1 96.25 250 CYS A N 1
ATOM 1962 C CA . CYS A 1 250 ? 1.904 -36.531 -28.141 1 96.25 250 CYS A CA 1
ATOM 1963 C C . CYS A 1 250 ? 3.221 -35.969 -2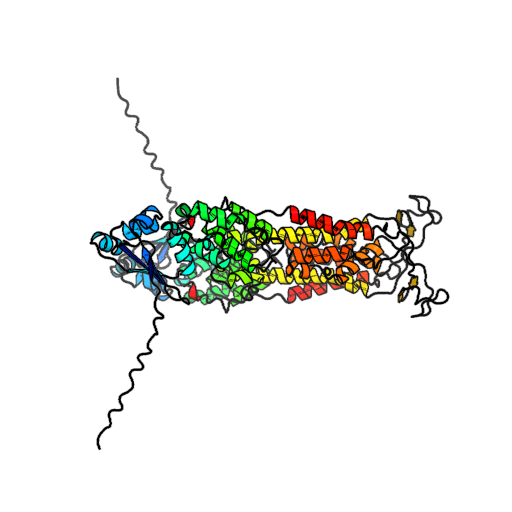7.609 1 96.25 250 CYS A C 1
ATOM 1965 O O . CYS A 1 250 ? 3.27 -34.875 -27.078 1 96.25 250 CYS A O 1
ATOM 1967 N N . MET A 1 251 ? 4.305 -36.719 -27.719 1 95 251 MET A N 1
ATOM 1968 C CA . MET A 1 251 ? 5.594 -36.312 -27.156 1 95 251 MET A CA 1
ATOM 1969 C C . MET A 1 251 ? 6.105 -35.031 -27.812 1 95 251 MET A C 1
ATOM 1971 O O . MET A 1 251 ? 6.891 -34.312 -27.219 1 95 251 MET A O 1
ATOM 1975 N N . LYS A 1 252 ? 5.605 -34.719 -28.969 1 95 252 LYS A N 1
ATOM 1976 C CA . LYS A 1 252 ? 6.066 -33.531 -29.719 1 95 252 LYS A CA 1
ATOM 1977 C C . LYS A 1 252 ? 5.086 -32.375 -29.578 1 95 252 LYS A C 1
ATOM 1979 O O . LYS A 1 252 ? 5.496 -31.219 -29.422 1 95 252 LYS A O 1
ATOM 1984 N N . CYS A 1 253 ? 3.816 -32.688 -29.562 1 94.75 253 CYS A N 1
ATOM 1985 C CA . CYS A 1 253 ? 2.807 -31.656 -29.703 1 94.75 253 CYS A CA 1
ATOM 1986 C C . CYS A 1 253 ? 2.057 -31.438 -28.391 1 94.75 253 CYS A C 1
ATOM 1988 O O . CYS A 1 253 ? 1.207 -30.547 -28.297 1 94.75 253 CYS A O 1
ATOM 1990 N N . GLY A 1 254 ? 2.338 -32.188 -27.422 1 93.06 254 GLY A N 1
ATOM 1991 C CA . GLY A 1 254 ? 1.694 -32 -26.141 1 93.06 254 GLY A CA 1
ATOM 1992 C C . GLY A 1 254 ? 0.336 -32.688 -26.047 1 93.06 254 GLY A C 1
ATOM 1993 O O . GLY A 1 254 ? 0.087 -33.688 -26.703 1 93.06 254 GLY A O 1
ATOM 1994 N N . ARG A 1 255 ? -0.467 -32.219 -25.172 1 90.38 255 ARG A N 1
ATOM 1995 C CA . ARG A 1 255 ? -1.779 -32.812 -24.922 1 90.38 255 ARG A CA 1
ATOM 1996 C C . ARG A 1 255 ? -2.744 -32.5 -26.062 1 90.38 255 ARG A C 1
ATOM 1998 O O . ARG A 1 255 ? -2.793 -31.375 -26.547 1 90.38 255 ARG A O 1
ATOM 2005 N N . LEU A 1 256 ? -3.457 -33.594 -26.406 1 91.69 256 LEU A N 1
ATOM 2006 C CA . LEU A 1 256 ? -4.371 -33.5 -27.531 1 91.69 256 LEU A CA 1
ATOM 2007 C C . LEU A 1 256 ? -5.742 -34.062 -27.172 1 91.69 256 LEU A C 1
ATOM 2009 O O . LEU A 1 256 ? -5.84 -35.062 -26.469 1 91.69 256 LEU A O 1
ATOM 2013 N N . PRO A 1 257 ? -6.754 -33.406 -27.734 1 88.75 257 PRO A N 1
ATOM 2014 C CA . PRO A 1 257 ? -8.07 -34.031 -27.656 1 88.75 257 PRO A CA 1
ATOM 2015 C C . PRO A 1 257 ? -8.195 -35.25 -28.562 1 88.75 257 PRO A C 1
ATOM 2017 O O . PRO A 1 257 ? -7.395 -35.438 -29.484 1 88.75 257 PRO A O 1
ATOM 2020 N N . SER A 1 258 ? -9.195 -36.031 -28.234 1 85.56 258 SER A N 1
ATOM 2021 C CA . SER A 1 258 ? -9.414 -37.281 -28.953 1 85.56 258 SER A CA 1
ATOM 2022 C C . SER A 1 258 ? -9.641 -37.031 -30.438 1 85.56 258 SER A C 1
ATOM 2024 O O . SER A 1 258 ? -9.266 -37.812 -31.281 1 85.56 258 SER A O 1
ATOM 2026 N N . ARG A 1 259 ? -10.141 -35.812 -30.719 1 88.56 259 ARG A N 1
ATOM 2027 C CA . ARG A 1 259 ? -10.461 -35.5 -32.094 1 88.56 259 ARG A CA 1
ATOM 2028 C C . ARG A 1 259 ? -9.195 -35.281 -32.938 1 88.56 259 ARG A C 1
ATOM 2030 O O . ARG A 1 259 ? -9.219 -35.406 -34.156 1 88.56 259 ARG A O 1
ATOM 2037 N N . ASP A 1 260 ? -8.148 -35.094 -32.312 1 92.56 260 ASP A N 1
ATOM 2038 C CA . ASP A 1 260 ? -6.891 -34.812 -33 1 92.56 260 ASP A CA 1
ATOM 2039 C C . ASP A 1 260 ? -6.031 -36.094 -33.062 1 92.56 260 ASP A C 1
ATOM 2041 O O . ASP A 1 260 ? -4.812 -36 -33.25 1 92.56 260 ASP A O 1
ATOM 2045 N N . VAL A 1 261 ? -6.68 -37.219 -32.781 1 93.19 261 VAL A N 1
ATOM 2046 C CA . VAL A 1 261 ? -5.969 -38.5 -32.844 1 93.19 261 VAL A CA 1
ATOM 2047 C C . VAL A 1 261 ? -6.633 -39.406 -33.844 1 93.19 261 VAL A C 1
ATOM 2049 O O . VAL A 1 261 ? -7.859 -39.469 -33.938 1 93.19 261 VAL A O 1
ATOM 2052 N N . ARG A 1 262 ? -5.84 -39.938 -34.75 1 92.44 262 ARG A N 1
ATOM 2053 C CA . ARG A 1 262 ? -6.293 -40.938 -35.688 1 92.44 262 ARG A CA 1
ATOM 2054 C C . ARG A 1 262 ? -5.406 -42.188 -35.656 1 92.44 262 ARG A C 1
ATOM 2056 O O . ARG A 1 262 ? -4.195 -42.094 -35.875 1 92.44 262 ARG A O 1
ATOM 2063 N N . ASP A 1 263 ? -5.98 -43.375 -35.5 1 92 263 ASP A N 1
ATOM 2064 C CA . ASP A 1 263 ? -5.258 -44.656 -35.438 1 92 263 ASP A CA 1
ATOM 2065 C C . ASP A 1 263 ? -4.086 -44.562 -34.469 1 92 263 ASP A C 1
ATOM 2067 O O . ASP A 1 263 ? -2.951 -44.875 -34.812 1 92 263 ASP A O 1
ATOM 2071 N N . ASP A 1 264 ? -4.227 -43.938 -33.312 1 91.31 264 ASP A N 1
ATOM 2072 C CA . ASP A 1 264 ? -3.264 -43.812 -32.219 1 91.31 264 ASP A CA 1
ATOM 2073 C C . ASP A 1 264 ? -2.055 -42.969 -32.656 1 91.31 264 ASP A C 1
ATOM 2075 O O . ASP A 1 264 ? -0.933 -43.219 -32.219 1 91.31 264 ASP A O 1
ATOM 2079 N N . ARG A 1 265 ? -2.422 -42.094 -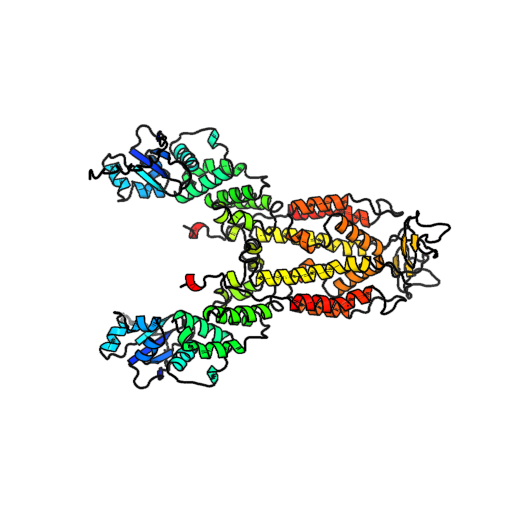33.625 1 95.69 265 ARG A N 1
ATOM 2080 C CA . ARG A 1 265 ? -1.386 -41.188 -34.094 1 95.69 265 ARG A CA 1
ATOM 2081 C C . ARG A 1 265 ? -1.867 -39.75 -34.031 1 95.69 265 ARG A C 1
ATOM 2083 O O . ARG A 1 265 ? -3.051 -39.469 -34.25 1 95.69 265 ARG A O 1
ATOM 2090 N N . CYS A 1 266 ? -0.87 -38.844 -33.719 1 95.88 266 CYS A N 1
ATOM 2091 C CA . CYS A 1 266 ? -1.143 -37.438 -33.656 1 95.88 266 CYS A CA 1
ATOM 2092 C C . CYS A 1 266 ? -1.45 -36.875 -35.031 1 95.88 266 CYS A C 1
ATOM 2094 O O . CYS A 1 266 ? -0.665 -37.031 -35.969 1 95.88 266 CYS A O 1
ATOM 2096 N N . ARG A 1 267 ? -2.482 -36.125 -35.219 1 94.88 267 ARG A N 1
ATOM 2097 C CA . ARG A 1 267 ? -2.871 -35.594 -36.531 1 94.88 267 ARG A CA 1
ATOM 2098 C C . ARG A 1 267 ? -1.971 -34.406 -36.906 1 94.88 267 ARG A C 1
ATOM 2100 O O . ARG A 1 267 ? -1.854 -34.062 -38.094 1 94.88 267 ARG A O 1
ATOM 2107 N N . ARG A 1 268 ? -1.433 -33.844 -35.875 1 92.38 268 ARG A N 1
ATOM 2108 C CA . ARG A 1 268 ? -0.625 -32.656 -36.094 1 92.38 268 ARG A CA 1
ATOM 2109 C C . ARG A 1 268 ? 0.751 -33 -36.656 1 92.38 268 ARG A C 1
ATOM 2111 O O . ARG A 1 268 ? 1.262 -32.344 -37.562 1 92.38 268 ARG A O 1
ATOM 2118 N N . CYS A 1 269 ? 1.359 -34.094 -36.094 1 94.88 269 CYS A N 1
ATOM 2119 C CA . CYS A 1 269 ? 2.729 -34.406 -36.5 1 94.88 269 CYS A CA 1
ATOM 2120 C C . CYS A 1 269 ? 2.885 -35.875 -36.906 1 94.88 269 CYS A C 1
ATOM 2122 O O . CYS A 1 269 ? 3.98 -36.312 -37.25 1 94.88 269 CYS A O 1
ATOM 2124 N N . SER A 1 270 ? 1.965 -36.719 -36.75 1 94 270 SER A N 1
ATOM 2125 C CA . SER A 1 270 ? 1.897 -38.125 -37.156 1 94 270 SER A CA 1
ATOM 2126 C C . SER A 1 270 ? 2.672 -39.031 -36.219 1 94 270 SER A C 1
ATOM 2128 O O . SER A 1 270 ? 2.936 -40.188 -36.531 1 94 270 SER A O 1
ATOM 2130 N N . SER A 1 271 ? 3.01 -38.531 -35.062 1 94.62 271 SER A N 1
ATOM 2131 C CA . SER A 1 271 ? 3.709 -39.344 -34.062 1 94.62 271 SER A CA 1
ATOM 2132 C C . SER A 1 271 ? 2.732 -40.188 -33.25 1 94.62 271 SER A C 1
ATOM 2134 O O . SER A 1 271 ? 1.529 -39.906 -33.25 1 94.62 271 SER A O 1
ATOM 2136 N N . ASP A 1 272 ? 3.34 -41.219 -32.562 1 94.88 272 ASP A N 1
ATOM 2137 C CA . ASP A 1 272 ? 2.52 -42.031 -31.688 1 94.88 272 ASP A CA 1
ATOM 2138 C C . ASP A 1 272 ? 2.025 -41.219 -30.484 1 94.88 272 ASP A C 1
ATOM 2140 O O . ASP A 1 272 ? 2.695 -40.281 -30.031 1 94.88 272 ASP A O 1
ATOM 2144 N N . VAL A 1 273 ? 0.867 -41.594 -30.031 1 95.94 273 VAL A N 1
ATOM 2145 C CA . VAL A 1 273 ? 0.307 -40.875 -28.891 1 95.94 273 VAL A CA 1
ATOM 2146 C C . VAL A 1 273 ? 0.094 -41.875 -27.734 1 95.94 273 VAL A C 1
ATOM 2148 O O . VAL A 1 273 ? -0.005 -43.094 -27.969 1 95.94 273 VAL A O 1
ATOM 2151 N N . ILE A 1 274 ? 0.21 -41.375 -26.562 1 94.19 274 ILE A N 1
ATOM 2152 C CA . ILE A 1 274 ? -0.05 -42.188 -25.375 1 94.19 274 ILE A CA 1
ATOM 2153 C C . ILE A 1 274 ? -1.201 -41.562 -24.578 1 94.19 274 ILE A C 1
ATOM 2155 O O . ILE A 1 274 ? -1.708 -40.5 -24.938 1 94.19 274 ILE A O 1
ATOM 2159 N N . ASP A 1 275 ? -1.632 -42.312 -23.562 1 92.56 275 ASP A N 1
ATOM 2160 C CA . ASP A 1 275 ? -2.723 -41.812 -22.734 1 92.56 275 ASP A CA 1
ATOM 2161 C C . ASP A 1 275 ? -2.242 -40.719 -21.812 1 92.56 275 ASP A C 1
ATOM 2163 O O . ASP A 1 275 ? -1.155 -40.812 -21.234 1 92.56 275 ASP A O 1
ATOM 2167 N N . SER A 1 276 ? -3.043 -39.688 -21.797 1 93.81 276 SER A N 1
ATOM 2168 C CA . SER A 1 276 ? -2.787 -38.625 -20.828 1 93.81 276 SER A CA 1
ATOM 2169 C C . SER A 1 276 ? -3.459 -38.906 -19.5 1 93.81 276 SER A C 1
ATOM 2171 O O . SER A 1 276 ? -4.555 -39.469 -19.453 1 93.81 276 SER A O 1
ATOM 2173 N N . LEU A 1 277 ? -2.775 -38.562 -18.422 1 96.06 277 LEU A N 1
ATOM 2174 C CA . LEU A 1 277 ? -3.289 -38.875 -17.094 1 96.06 277 LEU A CA 1
ATOM 2175 C C . LEU A 1 277 ? -3.578 -37.594 -16.297 1 96.06 277 LEU A C 1
ATOM 2177 O O . LEU A 1 277 ? -3.02 -36.531 -16.594 1 96.06 277 LEU A O 1
ATOM 2181 N N . CYS A 1 278 ? -4.574 -37.688 -15.43 1 97 278 CYS A N 1
ATOM 2182 C CA . CYS A 1 278 ? -4.82 -36.688 -14.398 1 97 278 CYS A CA 1
ATOM 2183 C C . CYS A 1 278 ? -3.965 -36.969 -13.164 1 97 278 CYS A C 1
ATOM 2185 O O . CYS A 1 278 ? -4.309 -37.812 -12.336 1 97 278 CYS A O 1
ATOM 2187 N N . THR A 1 279 ? -2.869 -36.312 -13.109 1 97 279 THR A N 1
ATOM 2188 C CA . THR A 1 279 ? -1.935 -36.438 -12 1 97 279 THR A CA 1
ATOM 2189 C C . THR A 1 279 ? -1.94 -35.156 -11.141 1 97 279 THR A C 1
ATOM 2191 O O . THR A 1 279 ? -2.648 -34.219 -11.445 1 97 279 THR A O 1
ATOM 2194 N N . THR A 1 280 ? -1.183 -35.188 -10.047 1 97 280 THR A N 1
ATOM 2195 C CA . THR A 1 280 ? -1.022 -34 -9.188 1 97 280 THR A CA 1
ATOM 2196 C C . THR A 1 280 ? -0.564 -32.812 -9.992 1 97 280 THR A C 1
ATOM 2198 O O . THR A 1 280 ? -1.111 -31.703 -9.852 1 97 280 THR A O 1
ATOM 2201 N N . GLU A 1 281 ? 0.401 -33.062 -10.898 1 96.19 281 GLU A N 1
ATOM 2202 C CA . GLU A 1 281 ? 1.001 -31.969 -11.672 1 96.19 281 GLU A CA 1
ATOM 2203 C C . GLU A 1 281 ? 0.011 -31.406 -12.695 1 96.19 281 GLU A C 1
ATOM 2205 O O . GLU A 1 281 ? -0.086 -30.203 -12.859 1 96.19 281 GLU A O 1
ATOM 2210 N N . THR A 1 282 ? -0.746 -32.312 -13.336 1 96.19 282 THR A N 1
ATOM 2211 C CA . THR A 1 282 ? -1.716 -31.844 -14.328 1 96.19 282 THR A CA 1
ATOM 2212 C C . THR A 1 282 ? -2.826 -31.047 -13.664 1 96.19 282 THR A C 1
ATOM 2214 O O . THR A 1 282 ? -3.35 -30.094 -14.25 1 96.19 282 THR A O 1
ATOM 2217 N N . ARG A 1 283 ? -3.15 -31.422 -12.453 1 97.94 283 ARG A N 1
ATOM 2218 C CA . ARG A 1 283 ? -4.18 -30.688 -11.719 1 97.94 283 ARG A CA 1
ATOM 2219 C C . ARG A 1 283 ? -3.689 -29.297 -11.336 1 97.94 283 ARG A C 1
ATOM 2221 O O . ARG A 1 283 ? -4.449 -28.328 -11.391 1 97.94 283 ARG A O 1
ATOM 2228 N N . ILE A 1 284 ? -2.451 -29.156 -10.922 1 98.06 284 ILE A N 1
ATOM 2229 C CA . ILE A 1 284 ? -1.873 -27.859 -10.586 1 98.06 284 ILE A CA 1
ATOM 2230 C C . ILE A 1 284 ? -1.894 -26.953 -11.82 1 98.06 284 ILE A C 1
ATOM 2232 O O . ILE A 1 284 ? -2.312 -25.797 -11.734 1 98.06 284 ILE A O 1
ATOM 2236 N N . ALA A 1 285 ? -1.494 -27.5 -12.93 1 97.25 285 ALA A N 1
ATOM 2237 C CA . ALA A 1 285 ? -1.518 -26.719 -14.164 1 97.25 285 ALA A CA 1
ATOM 2238 C C . ALA A 1 285 ? -2.943 -26.312 -14.531 1 97.25 285 ALA A C 1
ATOM 2240 O O . ALA A 1 285 ? -3.189 -25.172 -14.922 1 97.25 285 ALA A O 1
ATOM 2241 N N . ALA A 1 286 ? -3.844 -27.297 -14.398 1 97.25 286 ALA A N 1
ATOM 2242 C CA . ALA A 1 286 ? -5.246 -27.016 -14.703 1 97.25 286 ALA A CA 1
ATOM 2243 C C . ALA A 1 286 ? -5.809 -25.953 -13.781 1 97.25 286 ALA A C 1
ATOM 2245 O O . ALA A 1 286 ? -6.625 -25.125 -14.195 1 97.25 286 ALA A O 1
ATOM 2246 N N . TYR A 1 287 ? -5.363 -26 -12.531 1 98.25 287 TYR A N 1
ATOM 2247 C CA . TYR A 1 287 ? -5.809 -25.016 -11.555 1 98.25 287 TYR A CA 1
ATOM 2248 C C . TYR A 1 287 ? -5.43 -23.609 -11.992 1 98.25 287 TYR A C 1
ATOM 2250 O O . TYR A 1 287 ? -6.277 -22.719 -12.031 1 98.25 287 TYR A O 1
ATOM 2258 N N . PHE A 1 288 ? -4.199 -23.391 -12.359 1 98.19 288 PHE A N 1
ATOM 2259 C CA . PHE A 1 288 ? -3.742 -22.062 -12.758 1 98.19 288 PHE A CA 1
ATOM 2260 C C . PHE A 1 288 ? -4.375 -21.641 -14.078 1 98.19 288 PHE A C 1
ATOM 2262 O O . PHE A 1 288 ? -4.66 -20.453 -14.289 1 98.19 288 PHE A O 1
ATOM 2269 N N . ARG A 1 289 ? -4.621 -22.562 -14.961 1 96.69 289 ARG A N 1
ATOM 2270 C CA . ARG A 1 289 ? -5.348 -22.25 -16.188 1 96.69 289 ARG A CA 1
ATOM 2271 C C . ARG A 1 289 ? -6.758 -21.766 -15.883 1 96.69 289 ARG A C 1
ATOM 2273 O O . ARG A 1 289 ? -7.246 -20.828 -16.516 1 96.69 289 ARG A O 1
ATOM 2280 N N . CYS A 1 290 ? -7.344 -22.469 -14.93 1 98.06 290 CYS A N 1
ATOM 2281 C CA . CYS A 1 290 ? -8.688 -22.062 -14.508 1 98.06 290 CYS A CA 1
ATOM 2282 C C . CYS A 1 290 ? -8.672 -20.656 -13.938 1 98.06 290 CYS A C 1
ATOM 2284 O O . CYS A 1 290 ? -9.531 -19.844 -14.281 1 98.06 290 CYS A O 1
ATOM 2286 N N . LEU A 1 291 ? -7.73 -20.344 -13.094 1 98.44 291 LEU A N 1
ATOM 2287 C CA . LEU A 1 291 ? -7.594 -19 -12.539 1 98.44 291 LEU A CA 1
ATOM 2288 C C . LEU A 1 291 ? -7.414 -17.969 -13.656 1 98.44 291 LEU A C 1
ATOM 2290 O O . LEU A 1 291 ? -7.996 -16.891 -13.602 1 98.44 291 LEU A O 1
ATOM 2294 N N . GLU A 1 292 ? -6.605 -18.281 -14.609 1 97.81 292 GLU A N 1
ATOM 2295 C CA . GLU A 1 292 ? -6.344 -17.375 -15.719 1 97.81 292 GLU A CA 1
ATOM 2296 C C . GLU A 1 292 ? -7.613 -17.109 -16.531 1 97.81 292 GLU A C 1
ATOM 2298 O O . GLU A 1 292 ? -7.898 -15.969 -16.891 1 97.81 292 GLU A O 1
ATOM 2303 N N . THR A 1 293 ? -8.336 -18.156 -16.797 1 97.75 293 THR A N 1
ATOM 2304 C CA . THR A 1 293 ? -9.578 -18.047 -17.562 1 97.75 293 THR A CA 1
ATOM 2305 C C . THR A 1 293 ? -10.547 -17.078 -16.891 1 97.75 293 THR A C 1
ATOM 2307 O O . THR A 1 293 ? -11.258 -16.328 -17.562 1 97.75 293 THR A O 1
ATOM 2310 N N . HIS A 1 294 ? -10.516 -17.062 -15.594 1 98.06 294 HIS A N 1
ATOM 2311 C CA . HIS A 1 294 ? -11.461 -16.234 -14.859 1 98.06 294 HIS A CA 1
ATOM 2312 C C . HIS A 1 294 ? -10.766 -15 -14.281 1 98.06 294 HIS A C 1
ATOM 2314 O O . HIS A 1 294 ? -11.211 -14.453 -13.273 1 98.06 294 HIS A O 1
ATOM 2320 N N . LYS A 1 295 ? -9.609 -14.633 -14.781 1 97.62 295 LYS A N 1
ATOM 2321 C CA . LYS A 1 295 ? -8.914 -13.367 -14.594 1 97.62 295 LYS A CA 1
ATOM 2322 C C . LYS A 1 295 ? -8.391 -13.234 -13.164 1 97.62 295 LYS A C 1
ATOM 2324 O O . LYS A 1 295 ? -8.461 -12.156 -12.57 1 97.62 295 LYS A O 1
ATOM 2329 N N . LEU A 1 296 ? -7.957 -14.352 -12.602 1 98.25 296 LEU A N 1
ATOM 2330 C CA . LEU A 1 296 ? -7.367 -14.336 -11.266 1 98.25 296 LEU A CA 1
ATOM 2331 C C . LEU A 1 296 ? -5.879 -14.648 -11.328 1 98.25 296 LEU A C 1
ATOM 2333 O O . LEU A 1 296 ? -5.191 -14.641 -10.305 1 98.25 296 LEU A O 1
ATOM 2337 N N . TRP A 1 297 ? -5.328 -14.953 -12.555 1 97.94 297 TRP A N 1
ATOM 2338 C CA . TRP A 1 297 ? -3.916 -15.258 -12.773 1 97.94 297 TRP A CA 1
ATOM 2339 C C . TRP A 1 297 ? -3.424 -14.641 -14.078 1 97.94 297 TRP A C 1
ATOM 2341 O O . TRP A 1 297 ? -4.117 -14.688 -15.094 1 97.94 297 TRP A O 1
ATOM 2351 N N . PRO A 1 298 ? -2.244 -13.93 -14.078 1 97.38 298 PRO A N 1
ATOM 2352 C CA . PRO A 1 298 ? -1.426 -13.648 -12.898 1 97.38 298 PRO A CA 1
ATOM 2353 C C . PRO A 1 298 ? -2.164 -12.82 -11.852 1 97.38 298 PRO A C 1
ATOM 2355 O O . PRO A 1 298 ? -2.992 -11.977 -12.203 1 97.38 298 PRO A O 1
ATOM 2358 N N . SER A 1 299 ? -1.853 -13.125 -10.602 1 97.81 299 SER A N 1
ATOM 2359 C CA . SER A 1 299 ? -2.732 -12.664 -9.531 1 97.81 299 SER A CA 1
ATOM 2360 C C . SER A 1 299 ? -2.309 -11.289 -9.023 1 97.81 299 SER A C 1
ATOM 2362 O O . SER A 1 299 ? -3.047 -10.648 -8.266 1 97.81 299 SER A O 1
ATOM 2364 N N . VAL A 1 300 ? -1.259 -10.695 -9.461 1 95.69 300 VAL A N 1
ATOM 2365 C CA . VAL A 1 300 ? -0.716 -9.461 -8.914 1 95.69 300 VAL A CA 1
ATOM 2366 C C . VAL A 1 300 ? -1.679 -8.305 -9.188 1 95.69 300 VAL A C 1
ATOM 2368 O O . VAL A 1 300 ? -2.168 -7.66 -8.258 1 95.69 300 VAL A O 1
ATOM 2371 N N . GLN A 1 301 ? -2.088 -8.086 -10.391 1 93.88 301 GLN A N 1
ATOM 2372 C CA . GLN A 1 301 ? -2.881 -6.926 -10.789 1 93.88 301 GLN A CA 1
ATOM 2373 C C . GLN A 1 301 ? -4.312 -7.035 -10.266 1 93.88 301 GLN A C 1
ATOM 2375 O O . GLN A 1 301 ? -4.852 -6.078 -9.703 1 93.88 301 GLN A O 1
ATOM 2380 N N . PRO A 1 302 ? -4.934 -8.188 -10.383 1 96.69 302 PRO A N 1
ATOM 2381 C CA . PRO A 1 302 ? -6.309 -8.297 -9.891 1 96.69 302 PRO A CA 1
ATOM 2382 C C . PRO A 1 302 ? -6.434 -7.953 -8.414 1 96.69 302 PRO A C 1
ATOM 2384 O O . PRO A 1 302 ? -7.402 -7.305 -8 1 96.69 302 PRO A O 1
ATOM 2387 N N . PHE A 1 303 ? -5.453 -8.32 -7.637 1 95.69 303 PHE A N 1
ATOM 2388 C CA . PHE A 1 303 ? -5.547 -8.102 -6.199 1 95.69 303 PHE A CA 1
ATOM 2389 C C . PHE A 1 303 ? -5.117 -6.688 -5.832 1 95.69 303 PHE A C 1
ATOM 2391 O O . PHE A 1 303 ? -5.254 -6.273 -4.68 1 95.69 303 PHE A O 1
ATOM 2398 N N . LYS A 1 304 ? -4.664 -5.918 -6.809 1 90.94 304 LYS A N 1
ATOM 2399 C CA . LYS A 1 304 ? -4.277 -4.531 -6.57 1 90.94 304 LYS A CA 1
ATOM 2400 C C . LYS A 1 304 ? -5.395 -3.57 -6.961 1 90.94 304 LYS A C 1
ATOM 2402 O O . LYS A 1 304 ? -5.562 -2.518 -6.34 1 90.94 304 LYS A O 1
ATOM 2407 N N . ILE A 1 305 ? -6.184 -3.973 -7.918 1 92.75 305 ILE A N 1
ATOM 2408 C CA . ILE A 1 305 ? -7.043 -2.955 -8.516 1 92.75 305 ILE A CA 1
ATOM 2409 C C . ILE A 1 305 ? -8.508 -3.262 -8.195 1 92.75 305 ILE A C 1
ATOM 2411 O O . ILE A 1 305 ? -9.359 -2.377 -8.266 1 92.75 305 ILE A O 1
ATOM 2415 N N . HIS A 1 306 ? -8.836 -4.527 -7.879 1 96.12 306 HIS A N 1
ATOM 2416 C CA . HIS A 1 306 ? -10.242 -4.891 -7.707 1 96.12 306 HIS A CA 1
ATOM 2417 C C . HIS A 1 306 ? -10.625 -4.91 -6.234 1 96.12 306 HIS A C 1
ATOM 2419 O O . HIS A 1 306 ? -9.766 -4.992 -5.359 1 96.12 306 HIS A O 1
ATOM 2425 N N . THR A 1 307 ? -11.906 -4.812 -5.945 1 96.81 307 THR A N 1
ATOM 2426 C CA . THR A 1 307 ? -12.453 -4.922 -4.598 1 96.81 307 THR A CA 1
ATOM 2427 C C . THR A 1 307 ? -12.57 -6.387 -4.18 1 96.81 307 THR A C 1
ATOM 2429 O O . THR A 1 307 ? -12.469 -7.285 -5.016 1 96.81 307 THR A O 1
ATOM 2432 N N . VAL A 1 308 ? -12.781 -6.586 -2.936 1 97.75 308 VAL A N 1
ATOM 2433 C CA . VAL A 1 308 ? -13 -7.922 -2.395 1 97.75 308 VAL A CA 1
ATOM 2434 C C . VAL A 1 308 ? -14.234 -8.547 -3.047 1 97.75 308 VAL A C 1
ATOM 2436 O O . VAL A 1 308 ? -14.195 -9.711 -3.455 1 97.75 308 VAL A O 1
ATOM 2439 N N . SER A 1 309 ? -15.266 -7.801 -3.213 1 97.19 309 SER A N 1
ATOM 2440 C CA . SER A 1 309 ? -16.516 -8.289 -3.799 1 97.19 309 SER A CA 1
ATOM 2441 C C . SER A 1 309 ? -16.297 -8.758 -5.234 1 97.19 309 SER A C 1
ATOM 2443 O O . SER A 1 309 ? -16.797 -9.805 -5.637 1 97.19 309 SER A O 1
ATOM 2445 N N . THR A 1 310 ? -15.531 -7.992 -5.973 1 97.81 310 THR A N 1
ATOM 2446 C CA . THR A 1 310 ? -15.234 -8.367 -7.348 1 97.81 310 THR A CA 1
ATOM 2447 C C . THR A 1 310 ? -14.469 -9.688 -7.395 1 97.81 310 THR A C 1
ATOM 2449 O O . THR A 1 310 ? -14.773 -10.562 -8.203 1 97.81 310 THR A O 1
ATOM 2452 N N . LEU A 1 311 ? -13.547 -9.859 -6.547 1 98.38 311 LEU A N 1
ATOM 2453 C CA . LEU A 1 311 ? -12.742 -11.078 -6.5 1 98.38 311 LEU A CA 1
ATOM 2454 C C . LEU A 1 311 ? -13.586 -12.266 -6.043 1 98.38 311 LEU A C 1
ATOM 2456 O O . LEU A 1 311 ? -13.422 -13.375 -6.539 1 98.38 311 LEU A O 1
ATOM 2460 N N . GLU A 1 312 ? -14.5 -11.984 -5.094 1 98 312 GLU A N 1
ATOM 2461 C CA . GLU A 1 312 ? -15.422 -13.031 -4.656 1 98 312 GLU A CA 1
ATOM 2462 C C . GLU A 1 312 ? -16.25 -13.562 -5.824 1 98 312 GLU A C 1
ATOM 2464 O O . GLU A 1 312 ? -16.453 -14.773 -5.953 1 98 312 GLU A O 1
ATOM 2469 N N . ASP A 1 313 ? -16.656 -12.703 -6.637 1 98.06 313 ASP A N 1
ATOM 2470 C CA . ASP A 1 313 ? -17.438 -13.094 -7.809 1 98.06 313 ASP A CA 1
ATOM 2471 C C . ASP A 1 313 ? -16.609 -13.945 -8.766 1 98.06 313 ASP A C 1
ATOM 2473 O O . ASP A 1 313 ? -17.109 -14.953 -9.289 1 98.06 313 ASP A O 1
ATOM 2477 N N . ARG A 1 314 ? -15.422 -13.57 -9.016 1 98.5 314 ARG A N 1
ATOM 2478 C CA . ARG A 1 314 ? -14.539 -14.32 -9.906 1 98.5 314 ARG A CA 1
ATOM 2479 C C . ARG A 1 314 ? -14.219 -15.695 -9.32 1 98.5 314 ARG A C 1
ATOM 2481 O O . ARG A 1 314 ? -14.172 -16.688 -10.047 1 98.5 314 ARG A O 1
ATOM 2488 N N . ILE A 1 315 ? -14.031 -15.719 -8.023 1 98.62 315 ILE A N 1
ATOM 2489 C CA . ILE A 1 315 ? -13.734 -16.984 -7.348 1 98.62 315 ILE A CA 1
ATOM 2490 C C . ILE A 1 315 ? -14.945 -17.906 -7.43 1 98.62 315 ILE A C 1
ATOM 2492 O O . ILE A 1 315 ? -14.797 -19.125 -7.598 1 98.62 315 ILE A O 1
ATOM 2496 N N . LYS A 1 316 ? -16.109 -17.328 -7.309 1 98.31 316 LYS A N 1
ATOM 2497 C CA . LYS A 1 316 ? -17.328 -18.125 -7.488 1 98.31 316 LYS A CA 1
ATOM 2498 C C . LYS A 1 316 ? -17.375 -18.719 -8.891 1 98.31 316 LYS A C 1
ATOM 2500 O O . LYS A 1 316 ? -17.734 -19.906 -9.047 1 98.31 316 LYS A O 1
ATOM 2505 N N . ARG A 1 317 ? -16.984 -18 -9.883 1 98.19 317 ARG A N 1
ATOM 2506 C CA . ARG A 1 317 ? -16.969 -18.516 -11.25 1 98.19 317 ARG A CA 1
ATOM 2507 C C . ARG A 1 317 ? -15.93 -19.625 -11.391 1 98.19 317 ARG A C 1
ATOM 2509 O O . ARG A 1 317 ? -16.172 -20.609 -12.102 1 98.19 317 ARG A O 1
ATOM 2516 N N . VAL A 1 318 ? -14.812 -19.422 -10.75 1 98.44 318 VAL A N 1
ATOM 2517 C CA . VAL A 1 318 ? -13.789 -20.453 -10.758 1 98.44 318 VAL A CA 1
ATOM 2518 C C . VAL A 1 318 ? -14.359 -21.75 -10.18 1 98.44 318 VAL A C 1
ATOM 2520 O O . VAL A 1 318 ? -14.133 -22.844 -10.727 1 98.44 318 VAL A O 1
ATOM 2523 N N . SER A 1 319 ? -15.133 -21.641 -9.078 1 98.06 319 SER A N 1
ATOM 2524 C CA . SER A 1 319 ? -15.68 -22.812 -8.406 1 98.06 319 SER A CA 1
ATOM 2525 C C . SER A 1 319 ? -16.719 -23.516 -9.281 1 98.06 319 SER A C 1
ATOM 2527 O O . SER A 1 319 ? -16.984 -24.703 -9.094 1 98.06 319 SER A O 1
ATOM 2529 N N . GLU A 1 320 ? -17.234 -22.859 -10.273 1 97.12 320 GLU A N 1
ATOM 2530 C CA . GLU A 1 320 ? -18.281 -23.406 -11.141 1 97.12 320 GLU A CA 1
ATOM 2531 C C . GLU A 1 320 ? -17.688 -23.906 -12.461 1 97.12 320 GLU A C 1
ATOM 2533 O O . GLU A 1 320 ? -18.406 -24.484 -13.281 1 97.12 320 GLU A O 1
ATOM 2538 N N . ASP A 1 321 ? -16.375 -23.75 -12.625 1 95.69 321 ASP A N 1
ATOM 2539 C CA . ASP A 1 321 ? -15.703 -24.172 -13.852 1 95.69 321 ASP A CA 1
ATOM 2540 C C . ASP A 1 321 ? -15.703 -25.703 -13.977 1 95.69 321 ASP A C 1
ATOM 2542 O O . ASP A 1 321 ? -15.438 -26.406 -13 1 95.69 321 ASP A O 1
ATOM 2546 N N . ARG A 1 322 ? -16.078 -26.297 -15.203 1 94.31 322 ARG A N 1
ATOM 2547 C CA . ARG A 1 322 ? -16.156 -27.734 -15.43 1 94.31 322 ARG A CA 1
ATOM 2548 C C . ARG A 1 322 ? -15.375 -28.141 -16.672 1 94.31 322 ARG A C 1
ATOM 2550 O O . ARG A 1 322 ? -15.766 -29.062 -17.391 1 94.31 322 ARG A O 1
ATOM 2557 N N . GLU A 1 323 ? -14.328 -27.438 -16.938 1 91.81 323 GLU A N 1
ATOM 2558 C CA . GLU A 1 323 ? -13.547 -27.688 -18.141 1 91.81 323 GLU A CA 1
ATOM 2559 C C . GLU A 1 323 ? -12.711 -28.969 -18 1 91.81 323 GLU A C 1
ATOM 2561 O O . GLU A 1 323 ? -12.523 -29.703 -18.969 1 91.81 323 GLU A O 1
ATOM 2566 N N . HIS A 1 324 ? -12.227 -29.219 -16.781 1 93.75 324 HIS A N 1
ATOM 2567 C CA . HIS A 1 324 ? -11.391 -30.406 -16.547 1 93.75 324 HIS A CA 1
ATOM 2568 C C . HIS A 1 324 ? -12.227 -31.672 -16.562 1 93.75 324 HIS A C 1
ATOM 2570 O O . HIS A 1 324 ? -13.336 -31.719 -16.031 1 93.75 324 HIS A O 1
ATOM 2576 N N . ARG A 1 325 ? -11.664 -32.75 -17.312 1 93 325 ARG A N 1
ATOM 2577 C CA . ARG A 1 325 ? -12.352 -34.031 -17.391 1 93 325 ARG A CA 1
ATOM 2578 C C . ARG A 1 325 ? -11.375 -35.188 -17.156 1 93 325 ARG A C 1
ATOM 2580 O O . ARG A 1 325 ? -10.32 -35.25 -17.781 1 93 325 ARG A O 1
ATOM 2587 N N . CYS A 1 326 ? -11.695 -36 -16.219 1 96.44 326 CYS A N 1
ATOM 2588 C CA . CYS A 1 326 ? -10.961 -37.25 -15.953 1 96.44 326 CYS A CA 1
ATOM 2589 C C . CYS A 1 326 ? -11.891 -38.312 -15.43 1 96.44 326 CYS A C 1
ATOM 2591 O O . CYS A 1 326 ? -13.102 -38.125 -15.328 1 96.44 326 CYS A O 1
ATOM 2593 N N . SER A 1 327 ? -11.406 -39.5 -15.188 1 96.5 327 SER A N 1
ATOM 2594 C CA . SER A 1 327 ? -12.227 -40.625 -14.828 1 96.5 327 SER A CA 1
ATOM 2595 C C . SER A 1 327 ? -12.789 -40.5 -13.414 1 96.5 327 SER A C 1
ATOM 2597 O O . SER A 1 327 ? -13.711 -41.219 -13.031 1 96.5 327 SER A O 1
ATOM 2599 N N . ALA A 1 328 ? -12.234 -39.594 -12.594 1 96.62 328 ALA A N 1
ATOM 2600 C CA . ALA A 1 328 ? -12.75 -39.375 -11.25 1 96.62 328 ALA A CA 1
ATOM 2601 C C . ALA A 1 328 ? -14.039 -38.562 -11.281 1 96.62 328 ALA A C 1
ATOM 2603 O O . ALA A 1 328 ? -14.758 -38.469 -10.281 1 96.62 328 ALA A O 1
ATOM 2604 N N . GLY A 1 329 ? -14.273 -37.969 -12.398 1 95.44 329 GLY A N 1
ATOM 2605 C CA . GLY A 1 329 ? -15.453 -37.125 -12.484 1 95.44 329 GLY A CA 1
ATOM 2606 C C . GLY A 1 329 ? -15.453 -35.969 -11.477 1 95.44 329 GLY A C 1
ATOM 2607 O O . GLY A 1 329 ? -14.477 -35.25 -11.367 1 95.44 329 GLY A O 1
ATOM 2608 N N . LEU A 1 330 ? -16.531 -35.844 -10.688 1 94.19 330 LEU A N 1
ATOM 2609 C CA . LEU A 1 330 ? -16.688 -34.75 -9.727 1 94.19 330 LEU A CA 1
ATOM 2610 C C . LEU A 1 330 ? -15.898 -35.031 -8.453 1 94.19 330 LEU A C 1
ATOM 2612 O O . LEU A 1 330 ? -15.719 -34.156 -7.621 1 94.19 330 LEU A O 1
ATOM 2616 N N . ASP A 1 331 ? -15.391 -36.25 -8.367 1 95.94 331 ASP A N 1
ATOM 2617 C CA . ASP A 1 331 ? -14.578 -36.594 -7.207 1 95.94 331 ASP A CA 1
ATOM 2618 C C . ASP A 1 331 ? -13.109 -36.219 -7.43 1 95.94 331 ASP A C 1
ATOM 2620 O O . ASP A 1 331 ? -12.273 -36.469 -6.559 1 95.94 331 ASP A O 1
ATOM 2624 N N . CYS A 1 332 ? -12.844 -35.688 -8.602 1 97.75 332 CYS A N 1
ATOM 2625 C CA . CYS A 1 332 ? -11.477 -35.25 -8.875 1 97.75 332 CYS A CA 1
ATOM 2626 C C . CYS A 1 332 ? -11.008 -34.25 -7.82 1 97.75 332 CYS A C 1
ATOM 2628 O O . CYS A 1 332 ? -11.734 -33.312 -7.488 1 97.75 332 CYS A O 1
ATOM 2630 N N . PRO A 1 333 ? -9.766 -34.438 -7.32 1 98 333 PRO A N 1
ATOM 2631 C CA . PRO A 1 333 ? -9.242 -33.5 -6.316 1 98 333 PRO A CA 1
ATOM 2632 C C . PRO A 1 333 ? -9.281 -32.031 -6.781 1 98 333 PRO A C 1
ATOM 2634 O O . PRO A 1 333 ? -9.414 -31.141 -5.957 1 98 333 PRO A O 1
ATOM 2637 N N . LEU A 1 334 ? -9.164 -31.766 -8.094 1 98.38 334 LEU A N 1
ATOM 2638 C CA . LEU A 1 334 ? -9.25 -30.406 -8.602 1 98.38 334 LEU A CA 1
ATOM 2639 C C . LEU A 1 334 ? -10.594 -29.766 -8.25 1 98.38 334 LEU A C 1
ATOM 2641 O O . LEU A 1 334 ? -10.648 -28.641 -7.758 1 98.38 334 LEU A O 1
ATOM 2645 N N . TYR A 1 335 ? -11.641 -30.516 -8.43 1 97.94 335 TYR A N 1
ATOM 2646 C CA . TYR A 1 335 ? -12.969 -29.984 -8.164 1 97.94 335 TYR A CA 1
ATOM 2647 C C . TYR A 1 335 ? -13.195 -29.797 -6.668 1 97.94 335 TYR A C 1
ATOM 2649 O O . TYR A 1 335 ? -13.859 -28.859 -6.242 1 97.94 335 TYR A O 1
ATOM 2657 N N . LYS A 1 336 ? -12.641 -30.688 -5.863 1 97.5 336 LYS A N 1
ATOM 2658 C CA . LYS A 1 336 ? -12.727 -30.516 -4.418 1 97.5 336 LYS A CA 1
ATOM 2659 C C . LYS A 1 336 ? -12.133 -29.172 -3.982 1 97.5 336 LYS A C 1
ATOM 2661 O O . LYS A 1 336 ? -12.727 -28.469 -3.17 1 97.5 336 LYS A O 1
ATOM 2666 N N . VAL A 1 337 ? -11.016 -28.875 -4.559 1 98.38 337 VAL A N 1
ATOM 2667 C CA . VAL A 1 337 ? -10.32 -27.641 -4.211 1 98.38 337 VAL A CA 1
ATOM 2668 C C . VAL A 1 337 ? -11.094 -26.438 -4.746 1 98.38 337 VAL A C 1
ATOM 2670 O O . VAL A 1 337 ? -11.312 -25.469 -4.027 1 98.38 337 VAL A O 1
ATOM 2673 N N . LEU A 1 338 ? -11.555 -26.469 -6.023 1 98.38 338 LEU A N 1
ATOM 2674 C CA . LEU A 1 338 ? -12.289 -25.359 -6.625 1 98.38 338 LEU A CA 1
ATOM 2675 C C . LEU A 1 338 ? -13.578 -25.078 -5.855 1 98.38 338 LEU A C 1
ATOM 2677 O O . LEU A 1 338 ? -13.898 -23.922 -5.582 1 98.38 338 LEU A O 1
ATOM 2681 N N . TRP A 1 339 ? -14.258 -26.109 -5.434 1 97.94 339 TRP A N 1
ATOM 2682 C CA . TRP A 1 339 ? -15.562 -25.969 -4.793 1 97.94 339 TRP A CA 1
ATOM 2683 C C . TRP A 1 339 ? -15.43 -25.391 -3.389 1 97.94 339 TRP A C 1
ATOM 2685 O O . TRP A 1 339 ? -16.359 -24.766 -2.875 1 97.94 339 TRP A O 1
ATOM 2695 N N . ALA A 1 340 ? -14.32 -25.578 -2.756 1 98.06 340 ALA A N 1
ATOM 2696 C CA . ALA A 1 340 ? -14.102 -25.125 -1.391 1 98.06 340 ALA A CA 1
ATOM 2697 C C . ALA A 1 340 ? -13.734 -23.641 -1.37 1 98.06 340 ALA A C 1
ATOM 2699 O O . ALA A 1 340 ? -13.812 -22.984 -0.323 1 98.06 340 ALA A O 1
ATOM 2700 N N . MET A 1 341 ? -13.375 -23.016 -2.484 1 98.44 341 MET A N 1
ATOM 2701 C CA . MET A 1 341 ? -12.781 -21.688 -2.537 1 98.44 341 MET A CA 1
ATOM 2702 C C . MET A 1 341 ? -13.766 -20.625 -2.066 1 98.44 341 MET A C 1
ATOM 2704 O O . MET A 1 341 ? -13.43 -19.781 -1.243 1 98.44 341 MET A O 1
ATOM 2708 N N . PRO A 1 342 ? -15.062 -20.688 -2.514 1 98.38 342 PRO A N 1
ATOM 2709 C CA . PRO A 1 342 ? -15.992 -19.641 -2.076 1 98.38 342 PRO A CA 1
ATOM 2710 C C . PRO A 1 342 ? -16.203 -19.641 -0.564 1 98.38 342 PRO A C 1
ATOM 2712 O O . PRO A 1 342 ? -16.281 -18.578 0.05 1 98.38 342 PRO A O 1
ATOM 2715 N N . GLU A 1 343 ? -16.281 -20.781 -0.009 1 97.81 343 GLU A N 1
ATOM 2716 C CA . GLU A 1 343 ? -16.484 -20.875 1.435 1 97.81 343 GLU A CA 1
ATOM 2717 C C . GLU A 1 343 ? -15.266 -20.344 2.189 1 97.81 343 GLU A C 1
ATOM 2719 O O . GLU A 1 343 ? -15.406 -19.656 3.205 1 97.81 343 GLU A O 1
ATOM 2724 N N . THR A 1 344 ? -14.109 -20.703 1.733 1 97.88 344 THR A N 1
ATOM 2725 C CA . THR A 1 344 ? -12.883 -20.203 2.34 1 97.88 344 THR A CA 1
ATOM 2726 C C . THR A 1 344 ? -12.852 -18.688 2.314 1 97.88 344 THR A C 1
ATOM 2728 O O . THR A 1 344 ? -12.555 -18.047 3.326 1 97.88 344 THR A O 1
ATOM 2731 N N . VAL A 1 345 ? -13.195 -18.109 1.192 1 97.69 345 VAL A N 1
ATOM 2732 C CA . VAL A 1 345 ? -13.148 -16.656 1.019 1 97.69 345 VAL A CA 1
ATOM 2733 C C . VAL A 1 345 ? -14.242 -16 1.87 1 97.69 345 VAL A C 1
ATOM 2735 O O . VAL A 1 345 ? -14.008 -14.969 2.494 1 97.69 345 VAL A O 1
ATOM 2738 N N . SER A 1 346 ? -15.406 -16.625 1.946 1 96.69 346 SER A N 1
ATOM 2739 C CA . SER A 1 346 ? -16.484 -16.125 2.783 1 96.69 346 SER A CA 1
ATOM 2740 C C . SER A 1 346 ? -16.078 -16.078 4.25 1 96.69 346 SER A C 1
ATOM 2742 O O . SER A 1 346 ? -16.453 -15.164 4.984 1 96.69 346 SER A O 1
ATOM 2744 N N . GLY A 1 347 ? -15.359 -17.078 4.652 1 97.06 347 GLY A N 1
ATOM 2745 C CA . GLY A 1 347 ? -14.852 -17.078 6.012 1 97.06 347 GLY A CA 1
ATOM 2746 C C . GLY A 1 347 ? -13.898 -15.938 6.305 1 97.06 347 GLY A C 1
ATOM 2747 O O . GLY A 1 347 ? -13.953 -15.336 7.379 1 97.06 347 GLY A O 1
ATOM 2748 N N . ILE A 1 348 ? -13.086 -15.578 5.375 1 97.38 348 ILE A N 1
ATOM 2749 C CA . ILE A 1 348 ? -12.141 -14.477 5.512 1 97.38 348 ILE A CA 1
ATOM 2750 C C . ILE A 1 348 ? -12.906 -13.156 5.598 1 97.38 348 ILE A C 1
ATOM 2752 O O . ILE A 1 348 ? -12.594 -12.305 6.441 1 97.38 348 ILE A O 1
ATOM 2756 N N . VAL A 1 349 ? -13.891 -13.039 4.758 1 96 349 VAL A N 1
ATOM 2757 C CA . VAL A 1 349 ? -14.664 -11.797 4.68 1 96 349 VAL A CA 1
ATOM 2758 C C . VAL A 1 349 ? -15.5 -11.633 5.945 1 96 349 VAL A C 1
ATOM 2760 O O . VAL A 1 349 ? -15.695 -10.516 6.426 1 96 349 VAL A O 1
ATOM 2763 N N . ALA A 1 350 ? -15.961 -12.703 6.496 1 95.06 350 ALA A N 1
ATOM 2764 C CA . ALA A 1 350 ? -16.766 -12.672 7.719 1 95.06 350 ALA A CA 1
ATOM 2765 C C . ALA A 1 350 ? -15.938 -12.195 8.906 1 95.06 350 ALA A C 1
ATOM 2767 O O . ALA A 1 350 ? -16.484 -11.672 9.883 1 95.06 350 ALA A O 1
ATOM 2768 N N . ASP A 1 351 ? -14.664 -12.32 8.828 1 93.88 351 ASP A N 1
ATOM 2769 C CA . ASP A 1 351 ? -13.766 -11.977 9.93 1 93.88 351 ASP A CA 1
ATOM 2770 C C . ASP A 1 351 ? -13.281 -10.531 9.82 1 93.88 351 ASP A C 1
ATOM 2772 O O . ASP A 1 351 ? -12.352 -10.133 10.516 1 93.88 351 ASP A O 1
ATOM 2776 N N . VAL A 1 352 ? -13.898 -9.789 8.953 1 93.06 352 VAL A N 1
ATOM 2777 C CA . VAL A 1 352 ? -13.531 -8.383 8.789 1 93.06 352 VAL A CA 1
ATOM 2778 C C . VAL A 1 352 ? -13.867 -7.605 10.055 1 93.06 352 VAL A C 1
ATOM 2780 O O . VAL A 1 352 ? -14.93 -7.809 10.656 1 93.06 352 VAL A O 1
ATOM 2783 N N . ASN A 1 353 ? -12.961 -6.699 10.398 1 87.19 353 ASN A N 1
ATOM 2784 C CA . ASN A 1 353 ? -13.141 -5.844 11.57 1 87.19 353 ASN A CA 1
ATOM 2785 C C . ASN A 1 353 ? -13.414 -4.398 11.172 1 87.19 353 ASN A C 1
ATOM 2787 O O . ASN A 1 353 ? -12.891 -3.92 10.156 1 87.19 353 ASN A O 1
ATOM 2791 N N . GLY A 1 354 ? -14.289 -3.83 11.961 1 87.5 354 GLY A N 1
ATOM 2792 C CA . GLY A 1 354 ? -14.445 -2.393 11.797 1 87.5 354 GLY A CA 1
ATOM 2793 C C . GLY A 1 354 ? -13.32 -1.593 12.43 1 87.5 354 GLY A C 1
ATOM 2794 O O . GLY A 1 354 ? -12.586 -2.105 13.273 1 87.5 354 GLY A O 1
ATOM 2795 N N . ILE A 1 355 ? -13.195 -0.39 11.945 1 85 355 ILE A N 1
ATOM 2796 C CA . ILE A 1 355 ? -12.172 0.502 12.469 1 85 355 ILE A CA 1
ATOM 2797 C C . ILE A 1 355 ? -12.516 0.904 13.906 1 85 355 ILE A C 1
ATOM 2799 O O . ILE A 1 355 ? -13.68 1.192 14.211 1 85 355 ILE A O 1
ATOM 2803 N N . SER A 1 356 ? -11.531 0.802 14.836 1 78.81 356 SER A N 1
ATOM 2804 C CA . SER A 1 356 ? -11.711 1.242 16.219 1 78.81 356 SER A CA 1
ATOM 2805 C C . SER A 1 356 ? -10.875 2.482 16.516 1 78.81 356 SER A C 1
ATOM 2807 O O . SER A 1 356 ? -9.664 2.486 16.297 1 78.81 356 SER A O 1
ATOM 2809 N N . LEU A 1 357 ? -11.469 3.617 16.719 1 68.94 357 LEU A N 1
ATOM 2810 C CA . LEU A 1 357 ? -10.742 4.848 17.016 1 68.94 357 LEU A CA 1
ATOM 2811 C C . LEU A 1 357 ? -10.586 5.035 18.531 1 68.94 357 LEU A C 1
ATOM 2813 O O . LEU A 1 357 ? -10.242 6.125 18.984 1 68.94 357 LEU A O 1
ATOM 2817 N N . ASP A 1 358 ? -10.914 4.207 19.453 1 58.38 358 ASP A N 1
ATOM 2818 C CA . ASP A 1 358 ? -10.758 4.473 20.875 1 58.38 358 ASP A CA 1
ATOM 2819 C C . ASP A 1 358 ? -9.43 5.168 21.156 1 58.38 358 ASP A C 1
ATOM 2821 O O . ASP A 1 358 ? -9.328 5.969 22.094 1 58.38 358 ASP A O 1
ATOM 2825 N N . LYS A 1 359 ? -8.367 4.957 20.484 1 48.69 359 LYS A N 1
ATOM 2826 C CA . LYS A 1 359 ? -7.109 5.609 20.828 1 48.69 359 LYS A CA 1
ATOM 2827 C C . LYS A 1 359 ? -7.016 6.992 20.188 1 48.69 359 LYS A C 1
ATOM 2829 O O . LYS A 1 359 ? -6.016 7.691 20.344 1 48.69 359 LYS A O 1
ATOM 2834 N N . LEU A 1 360 ? -7.809 7.316 19.234 1 46.16 360 LEU A N 1
ATOM 2835 C CA . LEU A 1 360 ? -7.734 8.672 18.703 1 46.16 360 LEU A CA 1
ATOM 2836 C C . LEU A 1 360 ? -8.312 9.68 19.688 1 46.16 360 LEU A C 1
ATOM 2838 O O . LEU A 1 360 ? -9.453 9.539 20.125 1 46.16 360 LEU A O 1
ATOM 2842 N N . ASP A 1 361 ? -7.625 10.133 20.547 1 43.03 361 ASP A N 1
ATOM 2843 C CA . ASP A 1 361 ? -8.102 11.305 21.281 1 43.03 361 ASP A CA 1
ATOM 2844 C C . ASP A 1 361 ? -8.852 12.266 20.344 1 43.03 361 ASP A C 1
ATOM 2846 O O . ASP A 1 361 ? -8.234 13.117 19.703 1 43.03 361 ASP A O 1
ATOM 2850 N N . LEU A 1 362 ? -10 11.852 19.859 1 41.97 362 LEU A N 1
ATOM 2851 C CA . LEU A 1 362 ? -10.836 12.734 19.047 1 41.97 362 LEU A CA 1
ATOM 2852 C C . LEU A 1 362 ? -11.023 14.086 19.734 1 41.97 362 LEU A C 1
ATOM 2854 O O . LEU A 1 362 ? -11.586 15.008 19.141 1 41.97 362 LEU A O 1
ATOM 2858 N N . ASP A 1 363 ? -10.703 14.195 20.953 1 39.44 363 ASP A N 1
ATOM 2859 C CA . ASP A 1 363 ? -10.805 15.469 21.672 1 39.44 363 ASP A CA 1
ATOM 2860 C C . ASP A 1 363 ? -9.742 16.453 21.188 1 39.44 363 ASP A C 1
ATOM 2862 O O . ASP A 1 363 ? -9.883 17.656 21.375 1 39.44 363 ASP A O 1
ATOM 2866 N N . VAL A 1 364 ? -8.609 16.016 20.828 1 33.91 364 VAL A N 1
ATOM 2867 C CA . VAL A 1 364 ? -7.527 16.953 20.547 1 33.91 364 VAL A CA 1
ATOM 2868 C C . VAL A 1 364 ? -7.859 17.766 19.297 1 33.91 364 VAL A C 1
ATOM 2870 O O . VAL A 1 364 ? -7.141 18.703 18.953 1 33.91 364 VAL A O 1
ATOM 2873 N N . MET A 1 365 ? -8.695 17.391 18.406 1 31.41 365 MET A N 1
ATOM 2874 C CA . MET A 1 365 ? -9.047 18.312 17.328 1 31.41 365 MET A CA 1
ATOM 2875 C C . MET A 1 365 ? -9.953 19.422 17.828 1 31.41 365 MET A C 1
ATOM 2877 O O . MET A 1 365 ? -10.422 20.25 17.047 1 31.41 365 MET A O 1
ATOM 2881 N N . THR A 1 366 ? -10.445 19.391 18.969 1 28.56 366 THR A N 1
ATOM 2882 C CA . THR A 1 366 ? -11.086 20.609 19.453 1 28.56 366 THR A CA 1
ATOM 2883 C C . THR A 1 366 ? -10.055 21.625 19.922 1 28.56 366 THR A C 1
ATOM 2885 O O . THR A 1 366 ? -9.078 21.266 20.578 1 28.56 366 THR A O 1
ATOM 2888 N N . MET B 1 1 ? 14.898 21.156 76.75 1 26.61 1 MET B N 1
ATOM 2889 C CA . MET B 1 1 ? 14.734 20.359 75.562 1 26.61 1 MET B CA 1
ATOM 2890 C C . MET B 1 1 ? 15.273 21.109 74.312 1 26.61 1 MET B C 1
ATOM 2892 O O . MET B 1 1 ? 14.75 22.172 73.938 1 26.61 1 MET B O 1
ATOM 2896 N N . ASP B 1 2 ? 16.609 21.047 74 1 29.08 2 ASP B N 1
ATOM 2897 C CA . ASP B 1 2 ? 17.578 21.703 73.125 1 29.08 2 ASP B CA 1
ATOM 2898 C C . ASP B 1 2 ? 17.297 21.422 71.688 1 29.08 2 ASP B C 1
ATOM 2900 O O . ASP B 1 2 ? 17.219 20.266 71.25 1 29.08 2 ASP B O 1
ATOM 2904 N N . GLY B 1 3 ? 16.406 22.172 71.062 1 27.36 3 GLY B N 1
ATOM 2905 C CA . GLY B 1 3 ? 15.82 22.109 69.75 1 27.36 3 GLY B CA 1
ATOM 2906 C C . GLY B 1 3 ? 16.859 22.125 68.625 1 27.36 3 GLY B C 1
ATOM 2907 O O . GLY B 1 3 ? 17.5 23.141 68.375 1 27.36 3 GLY B O 1
ATOM 2908 N N . GLN B 1 4 ? 17.594 20.969 68.5 1 29.88 4 GLN B N 1
ATOM 2909 C CA . GLN B 1 4 ? 18.688 20.859 67.5 1 29.88 4 GLN B CA 1
ATOM 2910 C C . GLN B 1 4 ? 18.188 21.078 66.125 1 29.88 4 GLN B C 1
ATOM 2912 O O . GLN B 1 4 ? 17.297 20.375 65.625 1 29.88 4 GLN B O 1
ATOM 2917 N N . PHE B 1 5 ? 18.344 22.344 65.625 1 32.56 5 PHE B N 1
ATOM 2918 C CA . PHE B 1 5 ? 18.047 22.797 64.25 1 32.56 5 PHE B CA 1
ATOM 2919 C C . PHE B 1 5 ? 18.781 21.953 63.219 1 32.56 5 PHE B C 1
ATOM 2921 O O . PHE B 1 5 ? 20 21.859 63.25 1 32.56 5 PHE B O 1
ATOM 2928 N N . VAL B 1 6 ? 18.234 20.781 62.844 1 33.34 6 VAL B N 1
ATOM 2929 C CA . VAL B 1 6 ? 18.859 19.938 61.812 1 33.34 6 VAL B CA 1
ATOM 2930 C C . VAL B 1 6 ? 19.094 20.766 60.562 1 33.34 6 VAL B C 1
ATOM 2932 O O . VAL B 1 6 ? 18.188 21.453 60.062 1 33.34 6 VAL B O 1
ATOM 2935 N N . GLU B 1 7 ? 20.359 21.141 60.281 1 30.84 7 GLU B N 1
ATOM 2936 C CA . GLU B 1 7 ? 20.859 21.797 59.094 1 30.84 7 GLU B CA 1
ATOM 2937 C C . GLU B 1 7 ? 20.469 21.016 57.812 1 30.84 7 GLU B C 1
ATOM 2939 O O . GLU B 1 7 ? 20.781 19.828 57.688 1 30.84 7 GLU B O 1
ATOM 2944 N N . ILE B 1 8 ? 19.297 21.219 57.344 1 31.5 8 ILE B N 1
ATOM 2945 C CA . ILE B 1 8 ? 18.906 20.562 56.094 1 31.5 8 ILE B CA 1
ATOM 2946 C C . ILE B 1 8 ? 19.953 20.844 55 1 31.5 8 ILE B C 1
ATOM 2948 O O . ILE B 1 8 ? 20.25 22.016 54.719 1 31.5 8 ILE B O 1
ATOM 2952 N N . PRO B 1 9 ? 20.906 19.922 54.781 1 32.22 9 PRO B N 1
ATOM 2953 C CA . PRO B 1 9 ? 21.891 20.172 53.719 1 32.22 9 PRO B CA 1
ATOM 2954 C C . PRO B 1 9 ? 21.281 20.672 52.438 1 32.22 9 PRO B C 1
ATOM 2956 O O . PRO B 1 9 ? 20.203 20.219 52.031 1 32.22 9 PRO B O 1
ATOM 2959 N N . SER B 1 10 ? 21.344 21.953 52.094 1 30.06 10 SER B N 1
ATOM 2960 C CA . SER B 1 10 ? 20.984 22.562 50.812 1 30.06 10 SER B CA 1
ATOM 2961 C C . SER B 1 10 ? 21.516 21.734 49.656 1 30.06 10 SER B C 1
ATOM 2963 O O . SER B 1 10 ? 22.719 21.484 49.531 1 30.06 10 SER B O 1
ATOM 2965 N N . LEU B 1 11 ? 20.891 20.641 49.25 1 29.56 11 LEU B N 1
ATOM 2966 C CA . LEU B 1 11 ? 21.25 19.875 48.062 1 29.56 11 LEU B CA 1
ATOM 2967 C C . LEU B 1 11 ? 21.484 20.781 46.875 1 29.56 11 LEU B C 1
ATOM 2969 O O . LEU B 1 11 ? 20.531 21.188 46.219 1 29.56 11 LEU B O 1
ATOM 2973 N N . ARG B 1 12 ? 22.328 21.844 46.938 1 31.19 12 ARG B N 1
ATOM 2974 C CA . ARG B 1 12 ? 22.828 22.484 45.719 1 31.19 12 ARG B CA 1
ATOM 2975 C C . ARG B 1 12 ? 23.312 21.438 44.719 1 31.19 12 ARG B C 1
ATOM 2977 O O . ARG B 1 12 ? 24.328 20.781 44.938 1 31.19 12 ARG B O 1
ATOM 2984 N N . SER B 1 13 ? 22.484 20.641 44.188 1 31.53 13 SER B N 1
ATOM 2985 C CA . SER B 1 13 ? 22.953 19.844 43.062 1 31.53 13 SER B CA 1
ATOM 2986 C C . SER B 1 13 ? 23.844 20.672 42.125 1 31.53 13 SER B C 1
ATOM 2988 O O . SER B 1 13 ? 23.422 21.719 41.625 1 31.53 13 SER B O 1
ATOM 2990 N N . LYS B 1 14 ? 25.094 20.766 42.406 1 33.16 14 LYS B N 1
ATOM 2991 C CA . LYS B 1 14 ? 26.156 21.25 41.531 1 33.16 14 LYS B CA 1
ATOM 2992 C C . LYS B 1 14 ? 25.922 20.781 40.094 1 33.16 14 LYS B C 1
ATOM 2994 O O . LYS B 1 14 ? 26.062 19.594 39.781 1 33.16 14 LYS B O 1
ATOM 2999 N N . GLU B 1 15 ? 24.922 21.219 39.344 1 35.88 15 GLU B N 1
ATOM 3000 C CA . GLU B 1 15 ? 24.953 21.062 37.906 1 35.88 15 GLU B CA 1
ATOM 3001 C C . GLU B 1 15 ? 26.359 21.219 37.344 1 35.88 15 GLU B C 1
ATOM 3003 O O . GLU B 1 15 ? 26.953 22.281 37.438 1 35.88 15 GLU B O 1
ATOM 3008 N N . THR B 1 16 ? 27.266 20.359 37.688 1 37.22 16 THR B N 1
ATOM 3009 C CA . THR B 1 16 ? 28.578 20.297 37.062 1 37.22 16 THR B CA 1
ATOM 3010 C C . THR B 1 16 ? 28.5 20.766 35.594 1 37.22 16 THR B C 1
ATOM 3012 O O . THR B 1 16 ? 27.906 20.094 34.75 1 37.22 16 THR B O 1
ATOM 3015 N N . HIS B 1 17 ? 28.188 22.078 35.406 1 39.91 17 HIS B N 1
ATOM 3016 C CA . HIS B 1 17 ? 28.344 22.672 34.094 1 39.91 17 HIS B CA 1
ATOM 3017 C C . HIS B 1 17 ? 29.625 22.203 33.406 1 39.91 17 HIS B C 1
ATOM 3019 O O . HIS B 1 17 ? 30.719 22.422 33.906 1 39.91 17 HIS B O 1
ATOM 3025 N N . GLU B 1 18 ? 29.766 21.031 33.062 1 46.72 18 GLU B N 1
ATOM 3026 C CA . GLU B 1 18 ? 30.891 20.656 32.219 1 46.72 18 GLU B CA 1
ATOM 3027 C C . GLU B 1 18 ? 31.406 21.859 31.438 1 46.72 18 GLU B C 1
ATOM 3029 O O . GLU B 1 18 ? 30.641 22.734 31.031 1 46.72 18 GLU B O 1
ATOM 3034 N N . PRO B 1 19 ? 32.656 22.312 31.578 1 48.09 19 PRO B N 1
ATOM 3035 C CA . PRO B 1 19 ? 33.281 23.5 30.984 1 48.09 19 PRO B CA 1
ATOM 3036 C C . PRO B 1 19 ? 32.875 23.703 29.516 1 48.09 19 PRO B C 1
ATOM 3038 O O . PRO B 1 19 ? 33 22.781 28.703 1 48.09 19 PRO B O 1
ATOM 3041 N N . THR B 1 20 ? 31.859 24.391 29.266 1 60.22 20 THR B N 1
ATOM 3042 C CA . THR B 1 20 ? 31.516 24.859 27.922 1 60.22 20 THR B CA 1
ATOM 3043 C C . THR B 1 20 ? 32.75 25.328 27.172 1 60.22 20 THR B C 1
ATOM 3045 O O . THR B 1 20 ? 33.438 26.266 27.609 1 60.22 20 THR B O 1
ATOM 3048 N N . THR B 1 21 ? 33.469 24.453 26.562 1 69.06 21 THR B N 1
ATOM 3049 C CA . THR B 1 21 ? 34.625 24.781 25.719 1 69.06 21 THR B CA 1
ATOM 3050 C C . THR B 1 21 ? 34.281 25.906 24.75 1 69.06 21 THR B C 1
ATOM 3052 O O . THR B 1 21 ? 33.219 25.859 24.094 1 69.06 21 THR B O 1
ATOM 3055 N N . MET B 1 22 ? 34.875 27.062 24.906 1 85.88 22 MET B N 1
ATOM 3056 C CA . MET B 1 22 ? 34.719 28.203 24 1 85.88 22 MET B CA 1
ATOM 3057 C C . MET B 1 22 ? 35.562 28 22.734 1 85.88 22 MET B C 1
ATOM 3059 O O . MET B 1 22 ? 36.781 27.828 22.828 1 85.88 22 MET B O 1
ATOM 3063 N N . LEU B 1 23 ? 34.969 27.875 21.594 1 90.5 23 LEU B N 1
ATOM 3064 C CA . LEU B 1 23 ? 35.656 27.812 20.312 1 90.5 23 LEU B CA 1
ATOM 3065 C C . LEU B 1 23 ? 35.875 29.219 19.75 1 90.5 23 LEU B C 1
ATOM 3067 O O . LEU B 1 23 ? 34.906 29.953 19.562 1 90.5 23 LEU B O 1
ATOM 3071 N N . GLN B 1 24 ? 37.094 29.609 19.578 1 92.56 24 GLN B N 1
ATOM 3072 C CA . GLN B 1 24 ? 37.406 30.922 19 1 92.56 24 GLN B CA 1
ATOM 3073 C C . GLN B 1 24 ? 37.531 30.844 17.484 1 92.56 24 GLN B C 1
ATOM 3075 O O . GLN B 1 24 ? 38.562 30.469 16.953 1 92.56 24 GLN B O 1
ATOM 3080 N N . LEU B 1 25 ? 36.562 31.281 16.766 1 92.56 25 LEU B N 1
ATOM 3081 C CA . LEU B 1 25 ? 36.531 31.219 15.312 1 92.56 25 LEU B CA 1
ATOM 3082 C C . LEU B 1 25 ? 37.062 32.5 14.703 1 92.56 25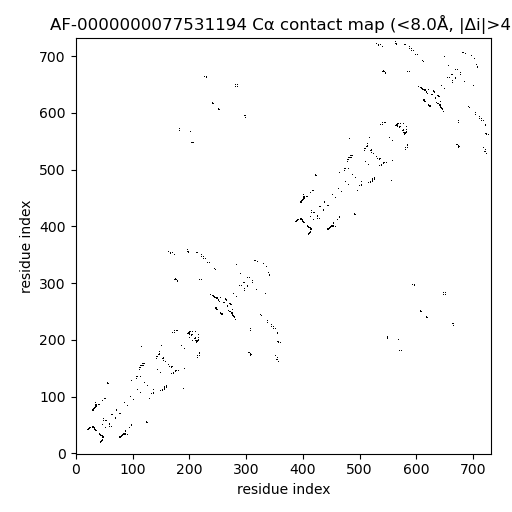 LEU B C 1
ATOM 3084 O O . LEU B 1 25 ? 37.594 32.5 13.586 1 92.56 25 LEU B O 1
ATOM 3088 N N . TYR B 1 26 ? 36.875 33.594 15.422 1 89.12 26 TYR B N 1
ATOM 3089 C CA . TYR B 1 26 ? 37.406 34.906 15.055 1 89.12 26 TYR B CA 1
ATOM 3090 C C . TYR B 1 26 ? 38 35.594 16.266 1 89.12 26 TYR B C 1
ATOM 3092 O O . TYR B 1 26 ? 37.25 35.969 17.188 1 89.12 26 TYR B O 1
ATOM 3100 N N . PRO B 1 27 ? 39.25 35.781 16.375 1 86.75 27 PRO B N 1
ATOM 3101 C CA . PRO B 1 27 ? 39.906 36.344 17.562 1 86.75 27 PRO B CA 1
ATOM 3102 C C . PRO B 1 27 ? 39.312 37.688 17.984 1 86.75 27 PRO B C 1
ATOM 3104 O O . PRO B 1 27 ? 39.188 37.969 19.172 1 86.75 27 PRO B O 1
ATOM 3107 N N . ASN B 1 28 ? 39.031 38.531 17.047 1 87.88 28 ASN B N 1
ATOM 3108 C CA . ASN B 1 28 ? 38.406 39.844 17.344 1 87.88 28 ASN B CA 1
ATOM 3109 C C . ASN B 1 28 ? 36.875 39.781 17.188 1 87.88 28 ASN B C 1
ATOM 3111 O O . ASN B 1 28 ? 36.25 40.719 16.719 1 87.88 28 ASN B O 1
ATOM 3115 N N . GLY B 1 29 ? 36.375 38.656 17.578 1 92.56 29 GLY B N 1
ATOM 3116 C CA . GLY B 1 29 ? 34.938 38.469 17.453 1 92.56 29 GLY B CA 1
ATOM 3117 C C . GLY B 1 29 ? 34.156 39.469 18.281 1 92.56 29 GLY B C 1
ATOM 3118 O O . GLY B 1 29 ? 34.656 39.969 19.281 1 92.56 29 GLY B O 1
ATOM 3119 N N . ASP B 1 30 ? 32.875 39.719 17.859 1 94.5 30 ASP B N 1
ATOM 3120 C CA . ASP B 1 30 ? 32.062 40.719 18.531 1 94.5 30 ASP B CA 1
ATOM 3121 C C . ASP B 1 30 ? 30.734 40.125 19.047 1 94.5 30 ASP B C 1
ATOM 3123 O O . ASP B 1 30 ? 29.859 40.844 19.516 1 94.5 30 ASP B O 1
ATOM 3127 N N . ALA B 1 31 ? 30.641 38.812 18.922 1 95.31 31 ALA B N 1
ATOM 3128 C CA . ALA B 1 31 ? 29.469 38.125 19.469 1 95.31 31 ALA B CA 1
ATOM 3129 C C . ALA B 1 31 ? 29.812 36.688 19.828 1 95.31 31 ALA B C 1
ATOM 3131 O O . ALA B 1 31 ? 30.75 36.094 19.281 1 95.31 31 ALA B O 1
ATOM 3132 N N . ILE B 1 32 ? 29.094 36.188 20.781 1 95.56 32 ILE B N 1
ATOM 3133 C CA . ILE B 1 32 ? 29.25 34.781 21.203 1 95.56 32 ILE B CA 1
ATOM 3134 C C . ILE B 1 32 ? 27.953 34.031 20.953 1 95.56 32 ILE B C 1
ATOM 3136 O O . ILE B 1 32 ? 26.906 34.406 21.469 1 95.56 32 ILE B O 1
ATOM 3140 N N . LEU B 1 33 ? 28.016 33 20.141 1 95.94 33 LEU B N 1
ATOM 3141 C CA . LEU B 1 33 ? 26.875 32.094 19.922 1 95.94 33 LEU B CA 1
ATOM 3142 C C . LEU B 1 33 ? 26.953 30.906 20.859 1 95.94 33 LEU B C 1
ATOM 3144 O O . LEU B 1 33 ? 27.953 30.203 20.906 1 95.94 33 LEU B O 1
ATOM 3148 N N . VAL B 1 34 ? 25.906 30.734 21.594 1 95.81 34 VAL B N 1
ATOM 3149 C CA . VAL B 1 34 ? 25.781 29.594 22.484 1 95.81 34 VAL B CA 1
ATOM 3150 C C . VAL B 1 34 ? 24.859 28.547 21.859 1 95.81 34 VAL B C 1
ATOM 3152 O O . VAL B 1 34 ? 23.656 28.797 21.734 1 95.81 34 VAL B O 1
ATOM 3155 N N . VAL B 1 35 ? 25.406 27.453 21.469 1 95.56 35 VAL B N 1
ATOM 3156 C CA . VAL B 1 35 ? 24.641 26.375 20.844 1 95.56 35 VAL B CA 1
ATOM 3157 C C . VAL B 1 35 ? 24.156 25.391 21.906 1 95.56 35 VAL B C 1
ATOM 3159 O O . VAL B 1 35 ? 24.969 24.719 22.547 1 95.56 35 VAL B O 1
ATOM 3162 N N . HIS B 1 36 ? 22.844 25.328 22 1 92.56 36 HIS B N 1
ATOM 3163 C CA . HIS B 1 36 ? 22.25 24.469 23.016 1 92.56 36 HIS B CA 1
ATOM 3164 C C . HIS B 1 36 ? 21.594 23.25 22.375 1 92.56 36 HIS B C 1
ATOM 3166 O O . HIS B 1 36 ? 21 23.344 21.297 1 92.56 36 HIS B O 1
ATOM 3172 N N . HIS B 1 37 ? 21.75 22.141 23.016 1 90.81 37 HIS B N 1
ATOM 3173 C CA . HIS B 1 37 ? 21.125 20.891 22.609 1 90.81 37 HIS B CA 1
ATOM 3174 C C . HIS B 1 37 ? 20.453 20.203 23.812 1 90.81 37 HIS B C 1
ATOM 3176 O O . HIS B 1 37 ? 20.859 20.422 24.953 1 90.81 37 HIS B O 1
ATOM 3182 N N . ARG B 1 38 ? 19.5 19.391 23.531 1 87.31 38 ARG B N 1
ATOM 3183 C CA . ARG B 1 38 ? 18.75 18.734 24.594 1 87.31 38 ARG B CA 1
ATOM 3184 C C . ARG B 1 38 ? 19.609 17.703 25.328 1 87.31 38 ARG B C 1
ATOM 3186 O O . ARG B 1 38 ? 19.5 17.562 26.547 1 87.31 38 ARG B O 1
ATOM 3193 N N . THR B 1 39 ? 20.469 17.016 24.641 1 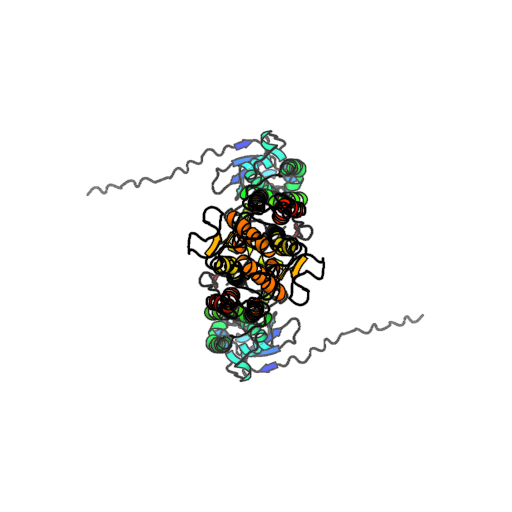88.19 39 THR B N 1
ATOM 3194 C CA . THR B 1 39 ? 21.172 15.898 25.25 1 88.19 39 THR B CA 1
ATOM 3195 C C . THR B 1 39 ? 22.688 16.094 25.172 1 88.19 39 THR B C 1
ATOM 3197 O O . THR B 1 39 ? 23.438 15.375 25.828 1 88.19 39 THR B O 1
ATOM 3200 N N . LYS B 1 40 ? 23.156 17 24.406 1 89.38 40 LYS B N 1
ATOM 3201 C CA . LYS B 1 40 ? 24.594 17.219 24.219 1 89.38 40 LYS B CA 1
ATOM 3202 C C . LYS B 1 40 ? 25.062 18.469 24.969 1 89.38 40 LYS B C 1
ATOM 3204 O O . LYS B 1 40 ? 24.266 19.375 25.219 1 89.38 40 LYS B O 1
ATOM 3209 N N . PRO B 1 41 ? 26.297 18.5 25.312 1 91.12 41 PRO B N 1
ATOM 3210 C CA . PRO B 1 41 ? 26.844 19.688 25.953 1 91.12 41 PRO B CA 1
ATOM 3211 C C . PRO B 1 41 ? 26.797 20.922 25.047 1 91.12 41 PRO B C 1
ATOM 3213 O O . PRO B 1 41 ? 27.016 20.812 23.844 1 91.12 41 PRO B O 1
ATOM 3216 N N . SER B 1 42 ? 26.516 22 25.688 1 91.94 42 SER B N 1
ATOM 3217 C CA . SER B 1 42 ? 26.469 23.25 24.953 1 91.94 42 SER B CA 1
ATOM 3218 C C . SER B 1 42 ? 27.859 23.672 24.484 1 91.94 42 SER B C 1
ATOM 3220 O O . SER B 1 42 ? 28.859 23.281 25.078 1 91.94 42 SER B O 1
ATOM 3222 N N . MET B 1 43 ? 27.828 24.422 23.422 1 94.31 43 MET B N 1
ATOM 3223 C CA . MET B 1 43 ? 29.062 24.938 22.844 1 94.31 43 MET B CA 1
ATOM 3224 C C . MET B 1 43 ? 28.984 26.438 22.656 1 94.31 43 MET B C 1
ATOM 3226 O O . MET B 1 43 ? 27.953 26.969 22.25 1 94.31 43 MET B O 1
ATOM 3230 N N . LYS B 1 44 ? 30.078 27.125 23.047 1 95.5 44 LYS B N 1
ATOM 3231 C CA . LYS B 1 44 ? 30.188 28.562 22.797 1 95.5 44 LYS B CA 1
ATOM 3232 C C . LYS B 1 44 ? 31.172 28.859 21.672 1 95.5 44 LYS B C 1
ATOM 3234 O O . LYS B 1 44 ? 32.219 28.25 21.594 1 95.5 44 LYS B O 1
ATOM 3239 N N . CYS B 1 45 ? 30.781 29.734 20.797 1 95.81 45 CYS B N 1
ATOM 3240 C CA . CYS B 1 45 ? 31.625 30.125 19.688 1 95.81 45 CYS B CA 1
ATOM 3241 C C . CYS B 1 45 ? 31.766 31.641 19.594 1 95.81 45 CYS B C 1
ATOM 3243 O O . CYS B 1 45 ? 30.766 32.344 19.5 1 95.81 45 CYS B O 1
ATOM 3245 N N . LEU B 1 46 ? 32.969 32.094 19.672 1 96.38 46 LEU B N 1
ATOM 3246 C CA . LEU B 1 46 ? 33.219 33.5 19.391 1 96.38 46 LEU B CA 1
ATOM 3247 C C . LEU B 1 46 ? 33.25 33.781 17.891 1 96.38 46 LEU B C 1
ATOM 3249 O O . LEU B 1 46 ? 34.062 33.188 17.156 1 96.38 46 LEU B O 1
ATOM 3253 N N . VAL B 1 47 ? 32.312 34.656 17.469 1 96.5 47 VAL B N 1
ATOM 3254 C CA . VAL B 1 47 ? 32.125 34.781 16.031 1 96.5 47 VAL B CA 1
ATOM 3255 C C . VAL B 1 47 ? 32.156 36.281 15.648 1 96.5 47 VAL B C 1
ATOM 3257 O O . VAL B 1 47 ? 32.188 37.156 16.516 1 96.5 47 VAL B O 1
ATOM 3260 N N . SER B 1 48 ? 32.281 36.5 14.289 1 95.69 48 SER B N 1
ATOM 3261 C CA . SER B 1 48 ? 32.156 37.844 13.695 1 95.69 48 SER B CA 1
ATOM 3262 C C . SER B 1 48 ? 30.719 38.062 13.203 1 95.69 48 SER B C 1
ATOM 3264 O O . SER B 1 48 ? 30.25 37.375 12.297 1 95.69 48 SER B O 1
ATOM 3266 N N . SER B 1 49 ? 30.047 39.031 13.781 1 94.75 49 SER B N 1
ATOM 3267 C CA . SER B 1 49 ? 28.703 39.312 13.328 1 94.75 49 SER B CA 1
ATOM 3268 C C . SER B 1 49 ? 28.688 39.781 11.867 1 94.75 49 SER B C 1
ATOM 3270 O O . SER B 1 49 ? 27.75 39.5 11.133 1 94.75 49 SER B O 1
ATOM 3272 N N . THR B 1 50 ? 29.75 40.406 11.406 1 93.69 50 THR B N 1
ATOM 3273 C CA . THR B 1 50 ? 29.859 40.906 10.031 1 93.69 50 THR B CA 1
ATOM 3274 C C . THR B 1 50 ? 29.891 39.75 9.047 1 93.69 50 THR B C 1
ATOM 3276 O O . THR B 1 50 ? 29.188 39.75 8.039 1 93.69 50 THR B O 1
ATOM 3279 N N . ILE B 1 51 ? 30.656 38.75 9.391 1 95.5 51 ILE B N 1
ATOM 3280 C CA . ILE B 1 51 ? 30.781 37.594 8.531 1 95.5 51 ILE B CA 1
ATOM 3281 C C . ILE B 1 51 ? 29.438 36.875 8.461 1 95.5 51 ILE B C 1
ATOM 3283 O O . ILE B 1 51 ? 28.984 36.5 7.379 1 95.5 51 ILE B O 1
ATOM 3287 N N . LEU B 1 52 ? 28.812 36.688 9.547 1 96.5 52 LEU B N 1
ATOM 3288 C CA . LEU B 1 52 ? 27.547 35.938 9.617 1 96.5 52 LEU B CA 1
ATOM 3289 C C . LEU B 1 52 ? 26.453 36.688 8.875 1 96.5 52 LEU B C 1
ATOM 3291 O O . LEU B 1 52 ? 25.609 36.094 8.211 1 96.5 52 LEU B O 1
ATOM 3295 N N . ARG B 1 53 ? 26.422 38.062 8.977 1 94.56 53 ARG B N 1
ATOM 3296 C CA . ARG B 1 53 ? 25.422 38.875 8.289 1 94.56 53 ARG B CA 1
ATOM 3297 C C . ARG B 1 53 ? 25.547 38.719 6.773 1 94.56 53 ARG B C 1
ATOM 3299 O O . ARG B 1 53 ? 24.547 38.656 6.066 1 94.56 53 ARG B O 1
ATOM 3306 N N . VAL B 1 54 ? 26.719 38.562 6.32 1 94.88 54 VAL B N 1
ATOM 3307 C CA . VAL B 1 54 ? 26.969 38.438 4.887 1 94.88 54 VAL B CA 1
ATOM 3308 C C . VAL B 1 54 ? 26.609 37.031 4.422 1 94.88 54 VAL B C 1
ATOM 3310 O O . VAL B 1 54 ? 26.094 36.844 3.322 1 94.88 54 VAL B O 1
ATOM 3313 N N . ALA B 1 55 ? 26.859 36.125 5.258 1 95.12 55 ALA B N 1
ATOM 3314 C CA . ALA B 1 55 ? 26.766 34.688 4.879 1 95.12 55 ALA B CA 1
ATOM 3315 C C . ALA B 1 55 ? 25.328 34.219 4.93 1 95.12 55 ALA B C 1
ATOM 3317 O O . ALA B 1 55 ? 24.969 33.219 4.27 1 95.12 55 ALA B O 1
ATOM 3318 N N . SER B 1 56 ? 24.453 34.844 5.688 1 96.31 56 SER B N 1
ATOM 3319 C CA . SER B 1 56 ? 23.141 34.281 5.984 1 96.31 56 SER B CA 1
ATOM 3320 C C . SER B 1 56 ? 22.094 35.375 6.176 1 96.31 56 SER B C 1
ATOM 3322 O O . SER B 1 56 ? 22.281 36.25 7.004 1 96.31 56 SER B O 1
ATOM 3324 N N . PRO B 1 57 ? 20.984 35.281 5.41 1 95.19 57 PRO B N 1
ATOM 3325 C CA . PRO B 1 57 ? 19.891 36.219 5.648 1 95.19 57 PRO B CA 1
ATOM 3326 C C . PRO B 1 57 ? 19.359 36.156 7.082 1 95.19 57 PRO B C 1
ATOM 3328 O O . PRO B 1 57 ? 18.953 37.188 7.637 1 95.19 57 PRO B O 1
ATOM 3331 N N . TYR B 1 58 ? 19.375 35.031 7.652 1 94.81 58 TYR B N 1
ATOM 3332 C CA . TYR B 1 58 ? 18.938 34.875 9.039 1 94.81 58 TYR B CA 1
ATOM 3333 C C . TYR B 1 58 ? 19.812 35.719 9.977 1 94.81 58 TYR B C 1
ATOM 3335 O O . TYR B 1 58 ? 19.281 36.469 10.789 1 94.81 58 TYR B O 1
ATOM 3343 N N . PHE B 1 59 ? 21.078 35.625 9.836 1 94.44 59 PHE B N 1
ATOM 3344 C CA . PHE B 1 59 ? 22 36.312 10.711 1 94.44 59 PHE B CA 1
ATOM 3345 C C . PHE B 1 59 ? 22.031 37.812 10.367 1 94.44 59 PHE B C 1
ATOM 3347 O O . PHE B 1 59 ? 22.297 38.656 11.234 1 94.44 59 PHE B O 1
ATOM 3354 N N . GLU B 1 60 ? 21.734 38.062 9.102 1 94.38 60 GLU B N 1
ATOM 3355 C CA . GLU B 1 60 ? 21.578 39.469 8.742 1 94.38 60 GLU B CA 1
ATOM 3356 C C . GLU B 1 60 ? 20.438 40.094 9.531 1 94.38 60 GLU B C 1
ATOM 3358 O O . GLU B 1 60 ? 20.578 41.219 10.039 1 94.38 60 GLU B O 1
ATOM 3363 N N . SER B 1 61 ? 19.406 39.312 9.633 1 93 61 SER B N 1
ATOM 3364 C CA . SER B 1 61 ? 18.25 39.812 10.375 1 93 61 SER B CA 1
ATOM 3365 C C . SER B 1 61 ? 18.547 39.875 11.875 1 93 61 SER B C 1
ATOM 3367 O O . SER B 1 61 ? 18.172 40.844 12.547 1 93 61 SER B O 1
ATOM 3369 N N . LEU B 1 62 ? 19.219 38.938 12.359 1 91.62 62 LEU B N 1
ATOM 3370 C CA . LEU B 1 62 ? 19.516 38.812 13.789 1 91.62 62 LEU B CA 1
ATOM 3371 C C . LEU B 1 62 ? 20.406 39.938 14.25 1 91.62 62 LEU B C 1
ATOM 3373 O O . LEU B 1 62 ? 20.172 40.531 15.305 1 91.62 62 LEU B O 1
ATOM 3377 N N . PHE B 1 63 ? 21.422 40.344 13.445 1 91.31 63 PHE B N 1
ATOM 3378 C CA . PHE B 1 63 ? 22.438 41.312 13.852 1 91.31 63 PHE B CA 1
ATOM 3379 C C . PHE B 1 63 ? 22.156 42.688 13.227 1 91.31 63 PHE B C 1
ATOM 3381 O O . PHE B 1 63 ? 22.75 43.688 13.633 1 91.31 63 PHE B O 1
ATOM 3388 N N . GLY B 1 64 ? 21.422 42.656 12.148 1 84 64 GLY B N 1
ATOM 3389 C CA . GLY B 1 64 ? 21.172 43.906 11.43 1 84 64 GLY B CA 1
ATOM 3390 C C . GLY B 1 64 ? 19.938 44.625 11.922 1 84 64 GLY B C 1
ATOM 3391 O O . GLY B 1 64 ? 19.875 45.875 11.875 1 84 64 GLY B O 1
ATOM 3392 N N . SER B 1 65 ? 18.922 43.969 12.195 1 76.06 65 SER B N 1
ATOM 3393 C CA . SER B 1 65 ? 17.641 44.562 12.531 1 76.06 65 SER B CA 1
ATOM 3394 C C . SER B 1 65 ? 17.656 45.156 13.938 1 76.06 65 SER B C 1
ATOM 3396 O O . SER B 1 65 ? 18.688 45.125 14.617 1 76.06 65 SER B O 1
ATOM 3398 N N . ASN B 1 66 ? 16.578 45.781 14.227 1 75.56 66 ASN B N 1
ATOM 3399 C CA . ASN B 1 66 ? 16.438 46.438 15.516 1 75.56 66 ASN B CA 1
ATOM 3400 C C . ASN B 1 66 ? 16.234 45.469 16.656 1 75.56 66 ASN B C 1
ATOM 3402 O O . ASN B 1 66 ? 15.625 45.781 17.672 1 75.56 66 ASN B O 1
ATOM 3406 N N . PHE B 1 67 ? 16.938 44.375 16.422 1 80.06 67 PHE B N 1
ATOM 3407 C CA . PHE B 1 67 ? 16.906 43.406 17.516 1 80.06 67 PHE B CA 1
ATOM 3408 C C . PHE B 1 67 ? 17.922 43.781 18.594 1 80.06 67 PHE B C 1
ATOM 3410 O O . PHE B 1 67 ? 18.906 44.469 18.328 1 80.06 67 PHE B O 1
ATOM 3417 N N . LYS B 1 68 ? 17.625 43.219 19.719 1 83 68 LYS B N 1
ATOM 3418 C CA . LYS B 1 68 ? 18.484 43.5 20.875 1 83 68 LYS B CA 1
ATOM 3419 C C . LYS B 1 68 ? 19.906 43.031 20.641 1 83 68 LYS B C 1
ATOM 3421 O O . LYS B 1 68 ? 20.859 43.688 21.047 1 83 68 LYS B O 1
ATOM 3426 N N . GLU B 1 69 ? 20.047 41.969 19.938 1 81.94 69 GLU B N 1
ATOM 3427 C CA . GLU B 1 69 ? 21.344 41.375 19.688 1 81.94 69 GLU B CA 1
ATOM 3428 C C . GLU B 1 69 ? 22.203 42.281 18.797 1 81.94 69 GLU B C 1
ATOM 3430 O O . GLU B 1 69 ? 23.375 42.531 19.109 1 81.94 69 GLU B O 1
ATOM 3435 N N . GLY B 1 70 ? 21.609 42.719 17.734 1 84.62 70 GLY B N 1
ATOM 3436 C CA . GLY B 1 70 ? 22.328 43.625 16.828 1 84.62 70 GLY B CA 1
ATOM 3437 C C . GLY B 1 70 ? 22.688 44.938 17.484 1 84.62 70 GLY B C 1
ATOM 3438 O O . GLY B 1 70 ? 23.781 45.438 17.266 1 84.62 70 GLY B O 1
ATOM 3439 N N . ALA B 1 71 ? 21.812 45.406 18.281 1 85.31 71 ALA B N 1
ATOM 3440 C CA . ALA B 1 71 ? 22.062 46.656 18.984 1 85.31 71 ALA B CA 1
ATOM 3441 C C . ALA B 1 71 ? 23.234 46.5 19.953 1 85.31 71 ALA B C 1
ATOM 3443 O O . ALA B 1 71 ? 24.078 47.406 20.062 1 85.31 71 ALA B O 1
ATOM 3444 N N . ALA B 1 72 ? 23.281 45.406 20.609 1 86.94 72 ALA B N 1
ATOM 3445 C CA . ALA B 1 72 ? 24.359 45.188 21.562 1 86.94 72 ALA B CA 1
ATOM 3446 C C . ALA B 1 72 ? 25.719 45.156 20.859 1 86.94 72 ALA B C 1
ATOM 3448 O O . ALA B 1 72 ? 26.703 45.688 21.359 1 86.94 72 ALA B O 1
ATOM 3449 N N . VAL B 1 73 ? 25.781 44.594 19.75 1 88.25 73 VAL B N 1
ATOM 3450 C CA . VAL B 1 73 ? 27.016 44.531 18.969 1 88.25 73 VAL B CA 1
ATOM 3451 C C . VAL B 1 73 ? 27.438 45.938 18.516 1 88.25 73 VAL B C 1
ATOM 3453 O O . VAL B 1 73 ? 28.609 46.281 18.625 1 88.25 73 VAL B O 1
ATOM 3456 N N . ARG B 1 74 ? 26.531 46.688 18.062 1 86.69 74 ARG B N 1
ATOM 3457 C CA . ARG B 1 74 ? 26.797 48.031 17.578 1 86.69 74 ARG B CA 1
ATOM 3458 C C . ARG B 1 74 ? 27.297 48.906 18.719 1 86.69 74 ARG B C 1
ATOM 3460 O O . ARG B 1 74 ? 28.062 49.844 18.484 1 86.69 74 ARG B O 1
ATOM 3467 N N . GLN B 1 75 ? 26.844 48.594 19.938 1 88.31 75 GLN B N 1
ATOM 3468 C CA . GLN B 1 75 ? 27.25 49.375 21.094 1 88.31 75 GLN B CA 1
ATOM 3469 C C . GLN B 1 75 ? 28.609 48.906 21.625 1 88.31 75 GLN B C 1
ATOM 3471 O O . GLN B 1 75 ? 29.125 49.438 22.594 1 88.31 75 GLN B O 1
ATOM 3476 N N . GLY B 1 76 ? 29.141 47.906 20.969 1 86.81 76 GLY B N 1
ATOM 3477 C CA . GLY B 1 76 ? 30.469 47.438 21.344 1 86.81 76 GLY B CA 1
ATOM 3478 C C . GLY B 1 76 ? 30.422 46.344 22.406 1 86.81 76 GLY B C 1
ATOM 3479 O O . GLY B 1 76 ? 31.453 46 22.984 1 86.81 76 GLY B O 1
ATOM 3480 N N . GLU B 1 77 ? 29.219 45.938 22.578 1 89.31 77 GLU B N 1
ATOM 3481 C CA . GLU B 1 77 ? 29.094 44.844 23.516 1 89.31 77 GLU B CA 1
ATOM 3482 C C . GLU B 1 77 ? 29.297 43.5 22.828 1 89.31 77 GLU B C 1
ATOM 3484 O O . GLU B 1 77 ? 29.281 43.406 21.594 1 89.31 77 GLU B O 1
ATOM 3489 N N . CYS B 1 78 ? 29.797 42.531 23.516 1 91.31 78 CYS B N 1
ATOM 3490 C CA . CYS B 1 78 ? 29.922 41.188 23.016 1 91.31 78 CYS B CA 1
ATOM 3491 C C . CYS B 1 78 ? 28.812 40.281 23.578 1 91.31 78 CYS B C 1
ATOM 3493 O O . CYS B 1 78 ? 29.062 39.469 24.453 1 91.31 78 CYS B O 1
ATOM 3495 N N . PRO B 1 79 ? 27.641 40.375 22.906 1 93.56 79 PRO B N 1
ATOM 3496 C CA . PRO B 1 79 ? 26.484 39.688 23.484 1 93.56 79 PRO B CA 1
ATOM 3497 C C . PRO B 1 79 ? 26.594 38.156 23.312 1 93.56 79 PRO B C 1
ATOM 3499 O O . PRO B 1 79 ? 27.203 37.688 22.359 1 93.56 79 PRO B O 1
ATOM 3502 N N . GLU B 1 80 ? 25.984 37.469 24.234 1 93.56 80 GLU B N 1
ATOM 3503 C CA . GLU B 1 80 ? 25.797 36.031 24.125 1 93.56 80 GLU B CA 1
ATOM 3504 C C . GLU B 1 80 ? 24.406 35.688 23.578 1 93.56 80 GLU B C 1
ATOM 3506 O O . GLU B 1 80 ? 23.391 36.062 24.172 1 93.56 80 GLU B O 1
ATOM 3511 N N . ILE B 1 81 ? 24.391 35.094 22.453 1 94 81 ILE B N 1
ATOM 3512 C CA . ILE B 1 81 ? 23.156 34.719 21.797 1 94 81 ILE B CA 1
ATOM 3513 C C . ILE B 1 81 ? 22.969 33.188 21.828 1 94 81 ILE B C 1
ATOM 3515 O O . ILE B 1 81 ? 23.828 32.469 21.344 1 94 81 ILE B O 1
ATOM 3519 N N . THR B 1 82 ? 21.812 32.781 22.312 1 93.62 82 THR B N 1
ATOM 3520 C CA . THR B 1 82 ? 21.578 31.359 22.453 1 93.62 82 THR B CA 1
ATOM 3521 C C . THR B 1 82 ? 20.766 30.828 21.281 1 93.62 82 THR B C 1
ATOM 3523 O O . THR B 1 82 ? 19.719 31.375 20.938 1 93.62 82 THR B O 1
ATOM 3526 N N . LEU B 1 83 ? 21.312 29.844 20.625 1 93.5 83 LEU B N 1
ATOM 3527 C CA . LEU B 1 83 ? 20.609 29.078 19.594 1 93.5 83 LEU B CA 1
ATOM 3528 C C . LEU B 1 83 ? 20.047 27.781 20.172 1 93.5 83 LEU B C 1
ATOM 3530 O O . LEU B 1 83 ? 20.797 26.984 20.75 1 93.5 83 LEU B O 1
ATOM 3534 N N . GLN B 1 84 ? 18.766 27.547 19.875 1 92 84 GLN B N 1
ATOM 3535 C CA . GLN B 1 84 ? 18.078 26.469 20.562 1 92 84 GLN B CA 1
ATOM 3536 C C . GLN B 1 84 ? 17.922 25.25 19.656 1 92 84 GLN B C 1
ATOM 3538 O O . GLN B 1 84 ? 17.688 25.391 18.453 1 92 84 GLN B O 1
ATOM 3543 N N . GLU B 1 85 ? 18.016 24.031 20.234 1 90.69 85 GLU B N 1
ATOM 3544 C CA . GLU B 1 85 ? 17.719 22.75 19.609 1 90.69 85 GLU B CA 1
ATOM 3545 C C . GLU B 1 85 ? 18.609 22.5 18.406 1 90.69 85 GLU B C 1
ATOM 3547 O O . GLU B 1 85 ? 18.109 22.109 17.344 1 90.69 85 GLU B O 1
ATOM 3552 N N . ASP B 1 86 ? 19.875 22.859 18.625 1 93.44 86 ASP B N 1
ATOM 3553 C CA . ASP B 1 86 ? 20.828 22.656 17.531 1 93.44 86 ASP B CA 1
ATOM 3554 C C . ASP B 1 86 ? 21.922 21.672 17.953 1 93.44 86 ASP B C 1
ATOM 3556 O O . ASP B 1 86 ? 22.266 21.578 19.125 1 93.44 86 ASP B O 1
ATOM 3560 N N . ASP B 1 87 ? 22.453 20.953 17.016 1 94.19 87 ASP B N 1
ATOM 3561 C CA . ASP B 1 87 ? 23.594 20.047 17.219 1 94.19 87 ASP B CA 1
ATOM 3562 C C . ASP B 1 87 ? 24.906 20.828 17.25 1 94.19 87 ASP B C 1
ATOM 3564 O O . ASP B 1 87 ? 25.266 21.484 16.266 1 94.19 87 ASP B O 1
ATOM 3568 N N . PRO B 1 88 ? 25.594 20.734 18.344 1 95.44 88 PRO B N 1
ATOM 3569 C CA . PRO B 1 88 ? 26.828 21.531 18.469 1 95.44 88 PRO B CA 1
ATOM 3570 C C . PRO B 1 88 ? 27.875 21.172 17.438 1 95.44 88 PRO B C 1
ATOM 3572 O O . PRO B 1 88 ? 28.562 22.047 16.906 1 95.44 88 PRO B O 1
ATOM 3575 N N . GLU B 1 89 ? 28.047 19.906 17.188 1 94.75 89 GLU B N 1
ATOM 3576 C CA . GLU B 1 89 ? 29.031 19.484 16.203 1 94.75 89 GLU B CA 1
ATOM 3577 C C . GLU B 1 89 ? 28.703 20.016 14.812 1 94.75 89 GLU B C 1
ATOM 3579 O O . GLU B 1 89 ? 29.594 20.469 14.086 1 94.75 89 GLU B O 1
ATOM 3584 N N . ALA B 1 90 ? 27.469 19.922 14.414 1 96.56 90 ALA B N 1
ATOM 3585 C CA . ALA B 1 90 ? 27.016 20.438 13.117 1 96.56 90 ALA B CA 1
ATOM 3586 C C . ALA B 1 90 ? 27.234 21.938 13.023 1 96.56 90 ALA B C 1
ATOM 3588 O O . ALA B 1 90 ? 27.734 22.438 12 1 96.56 90 ALA B O 1
ATOM 3589 N N . MET B 1 91 ? 26.938 22.625 14.078 1 96.44 91 MET B N 1
ATOM 3590 C CA . MET B 1 91 ? 27.109 24.078 14.078 1 96.44 91 MET B CA 1
ATOM 3591 C C . MET B 1 91 ? 28.578 24.453 14.047 1 96.44 91 MET B C 1
ATOM 3593 O O . MET B 1 91 ? 28.953 25.469 13.438 1 96.44 91 MET B O 1
ATOM 3597 N N . GLU B 1 92 ? 29.312 23.703 14.727 1 95.75 92 GLU B N 1
ATOM 3598 C CA . GLU B 1 92 ? 30.766 23.938 14.656 1 95.75 92 GLU B CA 1
ATOM 3599 C C . GLU B 1 92 ? 31.25 23.906 13.219 1 95.75 92 GLU B C 1
ATOM 3601 O O . GLU B 1 92 ? 32.031 24.75 12.805 1 95.75 92 GLU B O 1
ATOM 3606 N N . ILE B 1 93 ? 30.828 22.938 12.5 1 96.88 93 ILE B N 1
ATOM 3607 C CA . ILE B 1 93 ? 31.234 22.766 11.109 1 96.88 93 ILE B CA 1
ATOM 3608 C C . ILE B 1 93 ? 30.781 23.969 10.289 1 96.88 93 ILE B C 1
ATOM 3610 O O . ILE B 1 93 ? 31.578 24.578 9.578 1 96.88 93 ILE B O 1
ATOM 3614 N N . ILE B 1 94 ? 29.516 24.375 10.422 1 97.56 94 ILE B N 1
ATOM 3615 C CA . ILE B 1 94 ? 28.938 25.469 9.648 1 97.56 94 ILE B CA 1
ATOM 3616 C C . ILE B 1 94 ? 29.672 26.766 9.969 1 97.56 94 ILE B C 1
ATOM 3618 O O . ILE B 1 94 ? 30.141 27.453 9.062 1 97.56 94 ILE B O 1
ATOM 3622 N N . LEU B 1 95 ? 29.812 27.047 11.266 1 97.12 95 LEU B N 1
ATOM 3623 C CA . LEU B 1 95 ? 30.406 28.312 11.688 1 97.12 95 LEU B CA 1
ATOM 3624 C C . LEU B 1 95 ? 31.891 28.359 11.344 1 97.12 95 LEU B C 1
ATOM 3626 O O . LEU B 1 95 ? 32.406 29.422 10.992 1 97.12 95 LEU B O 1
ATOM 3630 N N . SER B 1 96 ? 32.562 27.234 11.453 1 96.81 96 SER B N 1
ATOM 3631 C CA . SER B 1 96 ? 33.969 27.172 11.078 1 96.81 96 SER B CA 1
ATOM 3632 C C . SER B 1 96 ? 34.156 27.453 9.594 1 96.81 96 SER B C 1
ATOM 3634 O O . SER B 1 96 ? 35.031 28.234 9.211 1 96.81 96 SER B O 1
ATOM 3636 N N . ILE B 1 97 ? 33.344 26.844 8.797 1 96.12 97 ILE B N 1
ATOM 3637 C CA . ILE B 1 97 ? 33.438 27.031 7.352 1 96.12 97 ILE B CA 1
ATOM 3638 C C . ILE B 1 97 ? 33.156 28.5 7 1 96.12 97 ILE B C 1
ATOM 3640 O O . ILE B 1 97 ? 33.906 29.109 6.215 1 96.12 97 ILE B O 1
ATOM 3644 N N . LEU B 1 98 ? 32.156 29.094 7.609 1 96.5 98 LEU B N 1
ATOM 3645 C CA . LEU B 1 98 ? 31.781 30.484 7.328 1 96.5 98 LEU B CA 1
ATOM 3646 C C . LEU B 1 98 ? 32.906 31.438 7.73 1 96.5 98 LEU B C 1
ATOM 3648 O O . LEU B 1 98 ? 33.094 32.469 7.109 1 96.5 98 LEU B O 1
ATOM 3652 N N . HIS B 1 99 ? 33.688 31.047 8.75 1 96.19 99 HIS B N 1
ATOM 3653 C CA . HIS B 1 99 ? 34.781 31.891 9.227 1 96.19 99 HIS B CA 1
ATOM 3654 C C . HIS B 1 99 ? 36.094 31.438 8.633 1 96.19 99 HIS B C 1
ATOM 3656 O O . HIS B 1 99 ? 37.156 31.766 9.164 1 96.19 99 HIS B O 1
ATOM 3662 N N . PHE B 1 100 ? 36.125 30.562 7.691 1 93.38 100 PHE B N 1
ATOM 3663 C CA . PHE B 1 100 ? 37.281 30.125 6.902 1 93.38 100 PHE B CA 1
ATOM 3664 C C . PHE B 1 100 ? 38.25 29.328 7.766 1 93.38 100 PHE B C 1
ATOM 3666 O O . PHE B 1 100 ? 39.469 29.406 7.566 1 93.38 100 PHE B O 1
ATOM 3673 N N . LYS B 1 101 ? 37.719 28.688 8.719 1 92.62 101 LYS B N 1
ATOM 3674 C CA . LYS B 1 101 ? 38.5 27.75 9.516 1 92.62 101 LYS B CA 1
ATOM 3675 C C . LYS B 1 101 ? 38.25 26.312 9.055 1 92.62 101 LYS B C 1
ATOM 3677 O O . LYS B 1 101 ? 37.438 25.594 9.648 1 92.62 101 LYS B O 1
ATOM 3682 N N . TYR B 1 102 ? 39.062 25.953 8.102 1 88.5 102 TYR B N 1
ATOM 3683 C CA . TYR B 1 102 ? 38.812 24.656 7.449 1 88.5 102 TYR B CA 1
ATOM 3684 C C . TYR B 1 102 ? 39.594 23.547 8.133 1 88.5 102 TYR B C 1
ATOM 3686 O O . TYR B 1 102 ? 40.688 23.781 8.633 1 88.5 102 TYR B O 1
ATOM 3694 N N . SER B 1 103 ? 38.938 22.469 8.281 1 90.5 103 SER B N 1
ATOM 3695 C CA . SER B 1 103 ? 39.531 21.234 8.781 1 90.5 103 SER B CA 1
ATOM 3696 C C . SER B 1 103 ? 39.312 20.078 7.801 1 90.5 103 SER B C 1
ATOM 3698 O O . SER B 1 103 ? 38.312 20.016 7.113 1 90.5 103 SER B O 1
ATOM 3700 N N . GLU B 1 104 ? 40.219 19.141 7.746 1 89.19 104 GLU B N 1
ATOM 3701 C CA . GLU B 1 104 ? 40.125 17.969 6.871 1 89.19 104 GLU B CA 1
ATOM 3702 C C . GLU B 1 104 ? 38.938 17.094 7.254 1 89.19 104 GLU B C 1
ATOM 3704 O O . GLU B 1 104 ? 38.375 16.406 6.398 1 89.19 104 GLU B O 1
ATOM 3709 N N . LYS B 1 105 ? 38.594 17.234 8.461 1 89.88 105 LYS B N 1
ATOM 3710 C CA . LYS B 1 105 ? 37.5 16.422 8.969 1 89.88 105 LYS B CA 1
ATOM 3711 C C . LYS B 1 105 ? 36.188 16.828 8.32 1 89.88 105 LYS B C 1
ATOM 3713 O O . LYS B 1 105 ? 35.219 16.078 8.375 1 89.88 105 LYS B O 1
ATOM 3718 N N . PHE B 1 106 ? 36.219 18.031 7.695 1 92.25 106 PHE B N 1
ATOM 3719 C CA . PHE B 1 106 ? 34.969 18.547 7.121 1 92.25 106 PHE B CA 1
ATOM 3720 C C . PHE B 1 106 ? 34.75 18 5.715 1 92.25 106 PHE B C 1
ATOM 3722 O O . PHE B 1 106 ? 33.656 18.109 5.156 1 92.25 106 PHE B O 1
ATOM 3729 N N . SER B 1 107 ? 35.719 17.297 5.152 1 89.56 107 SER B N 1
ATOM 3730 C CA . SER B 1 107 ? 35.688 16.891 3.752 1 89.56 107 SER B CA 1
ATOM 3731 C C . SER B 1 107 ? 34.656 15.773 3.533 1 89.56 107 SER B C 1
ATOM 3733 O O . SER B 1 107 ? 34.125 15.617 2.434 1 89.56 107 SER B O 1
ATOM 3735 N N . SER B 1 108 ? 34.5 14.953 4.512 1 91.38 108 SER B N 1
ATOM 3736 C CA . SER B 1 108 ? 33.5 13.867 4.453 1 91.38 108 SER B CA 1
ATOM 3737 C C . SER B 1 108 ? 32.781 13.703 5.781 1 91.38 108 SER B C 1
ATOM 3739 O O . SER B 1 108 ? 33.406 13.672 6.84 1 91.38 108 SER B O 1
ATOM 3741 N N . LEU B 1 109 ? 31.547 13.711 5.668 1 93.81 109 LEU B N 1
ATOM 3742 C CA . LEU B 1 109 ? 30.734 13.586 6.871 1 93.81 109 LEU B CA 1
ATOM 3743 C C . LEU B 1 109 ? 29.906 12.305 6.848 1 93.81 109 LEU B C 1
ATOM 3745 O O . LEU B 1 109 ? 29.406 11.906 5.797 1 93.81 109 LEU B O 1
ATOM 3749 N N . LYS B 1 110 ? 29.812 11.68 7.996 1 93.31 110 LYS B N 1
ATOM 3750 C CA . LYS B 1 110 ? 28.906 10.547 8.133 1 93.31 110 LYS B CA 1
ATOM 3751 C C . LYS B 1 110 ? 27.453 10.984 7.945 1 93.31 110 LYS B C 1
ATOM 3753 O O . LYS B 1 110 ? 27.109 12.141 8.188 1 93.31 110 LYS B O 1
ATOM 3758 N N . PRO B 1 111 ? 26.578 10.078 7.594 1 94.56 111 PRO B N 1
ATOM 3759 C CA . PRO B 1 111 ? 25.188 10.422 7.258 1 94.56 111 PRO B CA 1
ATOM 3760 C C . PRO B 1 111 ? 24.484 11.172 8.375 1 94.56 111 PRO B C 1
ATOM 3762 O O . PRO B 1 111 ? 23.797 12.172 8.125 1 94.56 111 PRO B O 1
ATOM 3765 N N . ALA B 1 112 ? 24.672 10.781 9.602 1 94.44 112 ALA B N 1
ATOM 3766 C CA . ALA B 1 112 ? 23.984 11.422 10.719 1 94.44 112 ALA B CA 1
ATOM 3767 C C . ALA B 1 112 ? 24.422 12.875 10.875 1 94.44 112 ALA B C 1
ATOM 3769 O O . ALA B 1 112 ? 23.594 13.766 11.047 1 94.44 112 ALA B O 1
ATOM 3770 N N . LEU B 1 113 ? 25.672 13.055 10.828 1 95.88 113 LEU B N 1
ATOM 3771 C CA . LEU B 1 113 ? 26.219 14.406 10.961 1 95.88 113 LEU B CA 1
ATOM 3772 C C . LEU B 1 113 ? 25.844 15.258 9.758 1 95.88 113 LEU B C 1
ATOM 3774 O O . LEU B 1 113 ? 25.516 16.438 9.906 1 95.88 113 LEU B O 1
ATOM 3778 N N . LEU B 1 114 ? 25.891 14.641 8.602 1 96.38 114 LEU B N 1
ATOM 3779 C CA . LEU B 1 114 ? 25.516 15.359 7.387 1 96.38 114 LEU B CA 1
ATOM 3780 C C . LEU B 1 114 ? 24.078 15.844 7.469 1 96.38 114 LEU B C 1
ATOM 3782 O O . LEU B 1 114 ? 23.766 16.984 7.098 1 96.38 114 LEU B O 1
ATOM 3786 N N . ALA B 1 115 ? 23.203 15 7.934 1 96.44 115 ALA B N 1
ATOM 3787 C CA . ALA B 1 115 ? 21.797 15.375 8.094 1 96.44 115 ALA B CA 1
ATOM 3788 C C . ALA B 1 115 ? 21.641 16.516 9.094 1 96.44 115 ALA B C 1
ATOM 3790 O O . ALA B 1 115 ? 20.859 17.438 8.875 1 96.44 115 ALA B O 1
ATOM 3791 N N . ALA B 1 116 ? 22.406 16.469 10.141 1 95.94 116 ALA B N 1
ATOM 3792 C CA . ALA B 1 116 ? 22.359 17.531 11.141 1 95.94 116 ALA B CA 1
ATOM 3793 C C . ALA B 1 116 ? 22.844 18.844 10.562 1 95.94 116 ALA B C 1
ATOM 3795 O O . ALA B 1 116 ? 22.234 19.891 10.789 1 95.94 116 ALA B O 1
ATOM 3796 N N . VAL B 1 117 ? 23.891 18.781 9.844 1 97.25 117 VAL B N 1
ATOM 3797 C CA . VAL B 1 117 ? 24.453 19.969 9.203 1 97.25 117 VAL B CA 1
ATOM 3798 C C . VAL B 1 117 ? 23.422 20.547 8.227 1 97.25 117 VAL B C 1
ATOM 3800 O O . VAL B 1 117 ? 23.203 21.766 8.203 1 97.25 117 VAL B O 1
ATOM 3803 N N . ALA B 1 118 ? 22.812 19.672 7.477 1 97.25 118 ALA B N 1
ATOM 3804 C CA . ALA B 1 118 ? 21.828 20.125 6.496 1 97.25 118 ALA B CA 1
ATOM 3805 C C . ALA B 1 118 ? 20.656 20.812 7.176 1 97.25 118 ALA B C 1
ATOM 3807 O O . ALA B 1 118 ? 20.219 21.875 6.742 1 97.25 118 ALA B O 1
ATOM 3808 N N . ARG B 1 119 ? 20.156 20.234 8.18 1 96.06 119 ARG B N 1
ATOM 3809 C CA . ARG B 1 119 ? 19.016 20.781 8.922 1 96.06 119 ARG B CA 1
ATOM 3810 C C . ARG B 1 119 ? 19.344 22.172 9.469 1 96.06 119 ARG B C 1
ATOM 3812 O O . ARG B 1 119 ? 18.547 23.094 9.344 1 96.06 119 ARG B O 1
ATOM 3819 N N . GLN B 1 120 ? 20.469 22.328 10.047 1 96.88 120 GLN B N 1
ATOM 3820 C CA . GLN B 1 120 ? 20.859 23.594 10.633 1 96.88 120 GLN B CA 1
ATOM 3821 C C . GLN B 1 120 ? 21.203 24.625 9.555 1 96.88 120 GLN B C 1
ATOM 3823 O O . GLN B 1 120 ? 20.906 25.812 9.711 1 96.88 120 GLN B O 1
ATOM 3828 N N . SER B 1 121 ? 21.859 24.156 8.516 1 97.25 121 SER B N 1
ATOM 3829 C CA . SER B 1 121 ? 22.156 25.047 7.402 1 97.25 121 SER B CA 1
ATOM 3830 C C . SER B 1 121 ? 20.875 25.672 6.848 1 97.25 121 SER B C 1
ATOM 3832 O O . SER B 1 121 ? 20.828 26.859 6.551 1 97.25 121 SER B O 1
ATOM 3834 N N . ASP B 1 122 ? 19.844 24.812 6.676 1 95.75 122 ASP B N 1
ATOM 3835 C CA . ASP B 1 122 ? 18.547 25.281 6.195 1 95.75 122 ASP B CA 1
ATOM 3836 C C . ASP B 1 122 ? 17.891 26.203 7.219 1 95.75 122 ASP B C 1
ATOM 3838 O O . ASP B 1 122 ? 17.359 27.25 6.867 1 95.75 122 ASP B O 1
ATOM 3842 N N . LYS B 1 123 ? 17.906 25.828 8.484 1 95.56 123 LYS B N 1
ATOM 3843 C CA . LYS B 1 123 ? 17.297 26.594 9.578 1 95.56 123 LYS B CA 1
ATOM 3844 C C . LYS B 1 123 ? 17.844 28.016 9.633 1 95.56 123 LYS B C 1
ATOM 3846 O O . LYS B 1 123 ? 17.078 28.969 9.82 1 95.56 123 LYS B O 1
ATOM 3851 N N . TYR B 1 124 ? 19.172 28.141 9.359 1 96.75 124 TYR B N 1
ATOM 3852 C CA . TYR B 1 124 ? 19.812 29.453 9.508 1 96.75 124 TYR B CA 1
ATOM 3853 C C . TYR B 1 124 ? 20.156 30.031 8.148 1 96.75 124 TYR B C 1
ATOM 3855 O O . TYR B 1 124 ? 20.984 30.953 8.055 1 96.75 124 TYR B O 1
ATOM 3863 N N . SER B 1 125 ? 19.625 29.453 7.078 1 96.44 125 SER B N 1
ATOM 3864 C CA . SER B 1 125 ? 19.734 29.953 5.715 1 96.44 125 SER B CA 1
ATOM 3865 C C . SER B 1 125 ? 21.188 30.078 5.289 1 96.44 125 SER B C 1
ATOM 3867 O O . SER B 1 125 ? 21.609 31.109 4.758 1 96.44 125 SER B O 1
ATOM 3869 N N . CYS B 1 126 ? 21.938 29.109 5.492 1 97.31 126 CYS B N 1
ATOM 3870 C CA . CYS B 1 126 ? 23.359 29.109 5.18 1 97.31 126 CYS B CA 1
ATOM 3871 C C . CYS B 1 126 ? 23.641 28.281 3.939 1 97.31 126 CYS B C 1
ATOM 3873 O O . CYS B 1 126 ? 24.797 28.141 3.541 1 97.31 126 CYS B O 1
ATOM 3875 N N . ASN B 1 127 ? 22.625 27.703 3.252 1 96.38 127 ASN B N 1
ATOM 3876 C CA . ASN B 1 127 ? 22.828 26.797 2.121 1 96.38 127 ASN B CA 1
ATOM 3877 C C . ASN B 1 127 ? 23.625 27.469 1.003 1 96.38 127 ASN B C 1
ATOM 3879 O O . ASN B 1 127 ? 24.5 26.859 0.408 1 96.38 127 ASN B O 1
ATOM 3883 N N . VAL B 1 128 ? 23.328 28.672 0.762 1 95.56 128 VAL B N 1
ATOM 3884 C CA . VAL B 1 128 ? 23.984 29.391 -0.328 1 95.56 128 VAL B CA 1
ATOM 3885 C C . VAL B 1 128 ? 25.469 29.547 -0.022 1 95.56 128 VAL B C 1
ATOM 3887 O O . VAL B 1 128 ? 26.312 29.266 -0.877 1 95.56 128 VAL B O 1
ATOM 3890 N N . ALA B 1 129 ? 25.766 29.938 1.204 1 96.25 129 ALA B N 1
ATOM 3891 C CA . ALA B 1 129 ? 27.156 30.141 1.611 1 96.25 129 ALA B CA 1
ATOM 3892 C C . ALA B 1 129 ? 27.922 28.828 1.643 1 96.25 129 ALA B C 1
ATOM 3894 O O . ALA B 1 129 ? 29.125 28.797 1.44 1 96.25 129 ALA B O 1
ATOM 3895 N N . LEU B 1 130 ? 27.234 27.766 1.776 1 96.25 130 LEU B N 1
ATOM 3896 C CA . LEU B 1 130 ? 27.875 26.469 1.94 1 96.25 130 LEU B CA 1
ATOM 3897 C C . LEU B 1 130 ? 27.812 25.656 0.648 1 96.25 130 LEU B C 1
ATOM 3899 O O . LEU B 1 130 ? 28.188 24.484 0.625 1 96.25 130 LEU B O 1
ATOM 3903 N N . ARG B 1 131 ? 27.453 26.156 -0.401 1 94.88 131 ARG B N 1
ATOM 3904 C CA . ARG B 1 131 ? 27.141 25.469 -1.648 1 94.88 131 ARG B CA 1
ATOM 3905 C C . ARG B 1 131 ? 28.312 24.594 -2.1 1 94.88 131 ARG B C 1
ATOM 3907 O O . ARG B 1 131 ? 28.125 23.406 -2.424 1 94.88 131 ARG B O 1
ATOM 3914 N N . PRO B 1 132 ? 29.578 25.125 -2.102 1 93.69 132 PRO B N 1
ATOM 3915 C CA . PRO B 1 132 ? 30.672 24.25 -2.531 1 93.69 132 PRO B CA 1
ATOM 3916 C C . PRO B 1 132 ? 30.859 23.047 -1.628 1 93.69 132 PRO B C 1
ATOM 3918 O O . PRO B 1 132 ? 31.188 21.953 -2.111 1 93.69 132 PRO B O 1
ATOM 3921 N N . TRP B 1 133 ? 30.656 23.25 -0.399 1 93.88 133 TRP B N 1
ATOM 3922 C CA . TRP B 1 133 ? 30.781 22.156 0.557 1 93.88 133 TRP B CA 1
ATOM 3923 C C . TRP B 1 133 ? 29.641 21.156 0.391 1 93.88 133 TRP B C 1
ATOM 3925 O O . TRP B 1 133 ? 29.859 19.938 0.448 1 93.88 133 TRP B O 1
ATOM 3935 N N . ILE B 1 134 ? 28.484 21.656 0.152 1 94.12 134 ILE B N 1
ATOM 3936 C CA . ILE B 1 134 ? 27.312 20.797 -0.064 1 94.12 134 ILE B CA 1
ATOM 3937 C C . ILE B 1 134 ? 27.547 19.906 -1.272 1 94.12 134 ILE B C 1
ATOM 3939 O O . ILE B 1 134 ? 27.281 18.703 -1.219 1 94.12 134 ILE B O 1
ATOM 3943 N N . SER B 1 135 ? 28.047 20.469 -2.258 1 92 135 SER B N 1
ATOM 3944 C CA . SER B 1 135 ? 28.375 19.703 -3.451 1 92 135 SER B CA 1
ATOM 3945 C C . SER B 1 135 ? 29.375 18.594 -3.137 1 92 135 SER B C 1
ATOM 3947 O O . SER B 1 135 ? 29.219 17.453 -3.588 1 92 135 SER B O 1
ATOM 3949 N N . THR B 1 136 ? 30.328 18.922 -2.34 1 92 136 THR B N 1
ATOM 3950 C CA . THR B 1 136 ? 31.344 17.953 -1.944 1 92 136 THR B CA 1
ATOM 3951 C C . THR B 1 136 ? 30.734 16.844 -1.089 1 92 136 THR B C 1
ATOM 3953 O O . THR B 1 136 ? 30.984 15.664 -1.323 1 92 136 THR B O 1
ATOM 3956 N N . TRP B 1 137 ? 29.969 17.219 -0.129 1 93.25 137 TRP B N 1
ATOM 3957 C CA . TRP B 1 137 ? 29.359 16.266 0.794 1 93.25 137 TRP B CA 1
ATOM 3958 C C . TRP B 1 137 ? 28.422 15.328 0.059 1 93.25 137 TRP B C 1
ATOM 3960 O O . TRP B 1 137 ? 28.359 14.133 0.367 1 93.25 137 TRP B O 1
ATOM 3970 N N . LEU B 1 138 ? 27.703 15.812 -0.963 1 90.81 138 LEU B N 1
ATOM 3971 C CA . LEU B 1 138 ? 26.656 15.047 -1.636 1 90.81 138 LEU B CA 1
ATOM 3972 C C . LEU B 1 138 ? 27.234 14.242 -2.795 1 90.81 138 LEU B C 1
ATOM 3974 O O . LEU B 1 138 ? 26.578 13.328 -3.307 1 90.81 138 LEU B O 1
ATOM 3978 N N . SER B 1 139 ? 28.406 14.5 -3.293 1 84.88 139 SER B N 1
ATOM 3979 C CA . SER B 1 139 ? 29.031 13.766 -4.387 1 84.88 139 SER B CA 1
ATOM 3980 C C . SER B 1 139 ? 29.312 12.32 -3.992 1 84.88 139 SER B C 1
ATOM 3982 O O . SER B 1 139 ? 29.344 11.43 -4.848 1 84.88 139 SER B O 1
ATOM 3984 N N . GLY B 1 140 ? 29.359 11.906 -2.709 1 73.81 140 GLY B N 1
ATOM 3985 C CA . GLY B 1 140 ? 29.703 10.562 -2.273 1 73.81 140 GLY B CA 1
ATOM 3986 C C . GLY B 1 140 ? 28.547 9.82 -1.641 1 73.81 140 GLY B C 1
ATOM 3987 O O . GLY B 1 140 ? 28.75 8.844 -0.916 1 73.81 140 GLY B O 1
ATOM 3988 N N . ILE B 1 141 ? 27.391 10.242 -1.986 1 73.88 141 ILE B N 1
ATOM 3989 C CA . ILE B 1 141 ? 26.312 9.688 -1.167 1 73.88 141 ILE B CA 1
ATOM 3990 C C . ILE B 1 141 ? 25.703 8.477 -1.861 1 73.88 141 ILE B C 1
ATOM 3992 O O . ILE B 1 141 ? 24.781 7.848 -1.337 1 73.88 141 ILE B O 1
ATOM 3996 N N . GLU B 1 142 ? 26.328 7.934 -2.875 1 73.12 142 GLU B N 1
ATOM 3997 C CA . GLU B 1 142 ? 25.766 6.773 -3.57 1 73.12 142 GLU B CA 1
ATOM 3998 C C . GLU B 1 142 ? 26.188 5.473 -2.895 1 73.12 142 GLU B C 1
ATOM 4000 O O . GLU B 1 142 ? 27.156 5.453 -2.125 1 73.12 142 GLU B O 1
ATOM 4005 N N . GLY B 1 143 ? 25.484 4.496 -3.074 1 78.12 143 GLY B N 1
ATOM 4006 C CA . GLY B 1 143 ? 25.875 3.141 -2.725 1 78.12 143 GLY B CA 1
ATOM 4007 C C . GLY B 1 143 ? 25.547 2.775 -1.289 1 78.12 143 GLY B C 1
ATOM 4008 O O . GLY B 1 143 ? 26.203 1.909 -0.701 1 78.12 143 GLY B O 1
ATOM 4009 N N . VAL B 1 144 ? 24.656 3.527 -0.654 1 87.06 144 VAL B N 1
ATOM 4010 C CA . VAL B 1 144 ? 24.266 3.195 0.711 1 87.06 144 VAL B CA 1
ATOM 4011 C C . VAL B 1 144 ? 23.109 2.199 0.69 1 87.06 144 VAL B C 1
ATOM 4013 O O . VAL B 1 144 ? 22.188 2.332 -0.113 1 87.06 144 VAL B O 1
ATOM 4016 N N . SER B 1 145 ? 23.266 1.188 1.632 1 91.56 145 SER B N 1
ATOM 4017 C CA . SER B 1 145 ? 22.234 0.151 1.632 1 91.56 145 SER B CA 1
ATOM 4018 C C . SER B 1 145 ? 21.484 0.118 2.959 1 91.56 145 SER B C 1
ATOM 4020 O O . SER B 1 145 ? 20.391 -0.433 3.041 1 91.56 145 SER B O 1
ATOM 4022 N N . ASP B 1 146 ? 22.094 0.684 3.939 1 93.75 146 ASP B N 1
ATOM 4023 C CA . ASP B 1 146 ? 21.438 0.693 5.246 1 93.75 146 ASP B CA 1
ATOM 4024 C C . ASP B 1 146 ? 20.25 1.641 5.258 1 93.75 146 ASP B C 1
ATOM 4026 O O . ASP B 1 146 ? 20.375 2.822 4.934 1 93.75 146 ASP B O 1
ATOM 4030 N N . PRO B 1 147 ? 19.094 1.148 5.641 1 94.06 147 PRO B N 1
ATOM 4031 C CA . PRO B 1 147 ? 17.875 1.953 5.586 1 94.06 147 PRO B CA 1
ATOM 4032 C C . PRO B 1 147 ? 17.984 3.242 6.398 1 94.06 147 PRO B C 1
ATOM 4034 O O . PRO B 1 147 ? 17.5 4.293 5.961 1 94.06 147 PRO B O 1
ATOM 4037 N N . LYS B 1 148 ? 18.547 3.162 7.527 1 93.94 148 LYS B N 1
ATOM 4038 C CA . LYS B 1 148 ? 18.703 4.359 8.352 1 93.94 148 LYS B CA 1
ATOM 4039 C C . LYS B 1 148 ? 19.562 5.402 7.648 1 93.94 148 LYS B C 1
ATOM 4041 O O . LYS B 1 148 ? 19.203 6.578 7.598 1 93.94 148 LYS B O 1
ATOM 4046 N N . ASP B 1 149 ? 20.672 4.938 7.129 1 94.62 149 ASP B N 1
ATOM 4047 C CA . ASP B 1 149 ? 21.578 5.836 6.426 1 94.62 149 ASP B CA 1
ATOM 4048 C C . ASP B 1 149 ? 20.906 6.445 5.195 1 94.62 149 ASP B C 1
ATOM 4050 O O . ASP B 1 149 ? 21.125 7.617 4.879 1 94.62 149 ASP B O 1
ATOM 4054 N N . ILE B 1 150 ? 20.156 5.652 4.531 1 95.06 150 ILE B N 1
ATOM 4055 C CA . ILE B 1 150 ? 19.422 6.137 3.371 1 95.06 150 ILE B CA 1
ATOM 4056 C C . ILE B 1 150 ? 18.5 7.289 3.785 1 95.06 150 ILE B C 1
ATOM 4058 O O . ILE B 1 150 ? 18.484 8.344 3.139 1 95.06 150 ILE B O 1
ATOM 4062 N N . GLY B 1 151 ? 17.797 7.082 4.844 1 94.62 151 GLY B N 1
ATOM 4063 C CA . GLY B 1 151 ? 16.906 8.117 5.348 1 94.62 151 GLY B CA 1
ATOM 4064 C C . GLY B 1 151 ? 17.641 9.398 5.719 1 94.62 151 GLY B C 1
ATOM 4065 O O . GLY B 1 151 ? 17.172 10.5 5.422 1 94.62 151 GLY B O 1
ATOM 4066 N N . LEU B 1 152 ? 18.75 9.211 6.328 1 95.38 152 LEU B N 1
ATOM 4067 C CA . LEU B 1 152 ? 19.547 10.352 6.75 1 95.38 152 LEU B CA 1
ATOM 4068 C C . LEU B 1 152 ? 20.062 11.125 5.547 1 95.38 152 LEU B C 1
ATOM 4070 O O . LEU B 1 152 ? 20.031 12.359 5.531 1 95.38 152 LEU B O 1
ATOM 4074 N N . LEU B 1 153 ? 20.5 10.422 4.57 1 95.19 153 LEU B N 1
ATOM 4075 C CA . LEU B 1 153 ? 21.031 11.062 3.375 1 95.19 153 LEU B CA 1
ATOM 4076 C C . LEU B 1 153 ? 19.922 11.781 2.605 1 95.19 153 LEU B C 1
ATOM 4078 O O . LEU B 1 153 ? 20.141 12.875 2.078 1 95.19 153 LEU B O 1
ATOM 4082 N N . LEU B 1 154 ? 18.797 11.156 2.545 1 93.94 154 LEU B N 1
ATOM 4083 C CA . LEU B 1 154 ? 17.656 11.82 1.915 1 93.94 154 LEU B CA 1
ATOM 4084 C C . LEU B 1 154 ? 17.266 13.078 2.684 1 93.94 154 LEU B C 1
ATOM 4086 O O . LEU B 1 154 ? 16.938 14.094 2.08 1 93.94 154 LEU B O 1
ATOM 4090 N N . THR B 1 155 ? 17.312 12.969 3.947 1 94.75 155 THR B N 1
ATOM 4091 C CA . THR B 1 155 ? 17.031 14.125 4.781 1 94.75 155 THR B CA 1
ATOM 4092 C C . THR B 1 155 ? 18.016 15.25 4.504 1 94.75 155 THR B C 1
ATOM 4094 O O . THR B 1 155 ? 17.625 16.406 4.359 1 94.75 155 THR B O 1
ATOM 4097 N N . ALA B 1 156 ? 19.25 14.875 4.43 1 95.44 156 ALA B N 1
ATOM 4098 C CA . ALA B 1 156 ? 20.266 15.867 4.113 1 95.44 156 ALA B CA 1
ATOM 4099 C C . ALA B 1 156 ? 20 16.516 2.758 1 95.44 156 ALA B C 1
ATOM 4101 O O . ALA B 1 156 ? 20 17.734 2.643 1 95.44 156 ALA B O 1
ATOM 4102 N N . ALA B 1 157 ? 19.734 15.695 1.791 1 93.88 157 ALA B N 1
ATOM 4103 C CA . ALA B 1 157 ? 19.469 16.203 0.449 1 93.88 157 ALA B CA 1
ATOM 4104 C C . ALA B 1 157 ? 18.25 17.125 0.441 1 93.88 157 ALA B C 1
ATOM 4106 O O . ALA B 1 157 ? 18.234 18.141 -0.25 1 93.88 157 ALA B O 1
ATOM 4107 N N . TYR B 1 158 ? 17.312 16.812 1.186 1 93.56 158 TYR B N 1
ATOM 4108 C CA . TYR B 1 158 ? 16.078 17.578 1.287 1 93.56 158 TYR B CA 1
ATOM 4109 C C . TYR B 1 158 ? 16.359 18.969 1.865 1 93.56 158 TYR B C 1
ATOM 4111 O O . TYR B 1 158 ? 15.961 19.984 1.283 1 93.56 158 TYR B O 1
ATOM 4119 N N . PHE B 1 159 ? 17.078 19.016 2.926 1 95.06 159 PHE B N 1
ATOM 4120 C CA . PHE B 1 159 ? 17.328 20.297 3.592 1 95.06 159 PHE B CA 1
ATOM 4121 C C . PHE B 1 159 ? 18.328 21.125 2.803 1 95.06 159 PHE B C 1
ATOM 4123 O O . PHE B 1 159 ? 18.281 22.359 2.846 1 95.06 159 PHE B O 1
ATOM 4130 N N . PHE B 1 160 ? 19.172 20.453 2.055 1 95.25 160 PHE B N 1
ATOM 4131 C CA . PHE B 1 160 ? 20.094 21.172 1.185 1 95.25 160 PHE B CA 1
ATOM 4132 C C . PHE B 1 160 ? 19.391 21.609 -0.098 1 95.25 160 PHE B C 1
ATOM 4134 O O . PHE B 1 160 ? 19.984 22.297 -0.933 1 95.25 160 PHE B O 1
ATOM 4141 N N . ARG B 1 161 ? 18.219 21.141 -0.303 1 91.19 161 ARG B N 1
ATOM 4142 C CA . ARG B 1 161 ? 17.375 21.484 -1.452 1 91.19 161 ARG B CA 1
ATOM 4143 C C . ARG B 1 161 ? 18.016 21.016 -2.752 1 91.19 161 ARG B C 1
ATOM 4145 O O . ARG B 1 161 ? 18.016 21.734 -3.752 1 91.19 161 ARG B O 1
ATOM 4152 N N . SER B 1 162 ? 18.609 19.922 -2.609 1 91.56 162 SER B N 1
ATOM 4153 C CA . SER B 1 162 ? 19.219 19.344 -3.797 1 91.56 162 SER B CA 1
ATOM 4154 C C . SER B 1 162 ? 18.312 18.266 -4.41 1 91.56 162 SER B C 1
ATOM 4156 O O . SER B 1 162 ? 18.375 17.109 -4.02 1 91.56 162 SER B O 1
ATOM 4158 N N . THR B 1 163 ? 17.594 18.578 -5.395 1 88.38 163 THR B N 1
ATOM 4159 C CA . THR B 1 163 ? 16.672 17.656 -6.051 1 88.38 163 THR B CA 1
ATOM 4160 C C . THR B 1 163 ? 17.438 16.547 -6.762 1 88.38 163 THR B C 1
ATOM 4162 O O . THR B 1 163 ? 16.984 15.398 -6.801 1 88.38 163 THR B O 1
ATOM 4165 N N . GLU B 1 164 ? 18.578 16.938 -7.305 1 89 164 GLU B N 1
ATOM 4166 C CA . GLU B 1 164 ? 19.406 15.938 -7.988 1 89 164 GLU B CA 1
ATOM 4167 C C . GLU B 1 164 ? 19.859 14.844 -7.031 1 89 164 GLU B C 1
ATOM 4169 O O . GLU B 1 164 ? 19.797 13.656 -7.363 1 89 164 GLU B O 1
ATOM 4174 N N . SER B 1 165 ? 20.234 15.281 -5.863 1 91.31 165 SER B N 1
ATOM 4175 C CA . SER B 1 165 ? 20.719 14.32 -4.875 1 91.31 165 SER B CA 1
ATOM 4176 C C . SER B 1 165 ? 19.562 13.469 -4.332 1 91.31 165 SER B C 1
ATOM 4178 O O . SER B 1 165 ? 19.766 12.297 -4.016 1 91.31 165 SER B O 1
ATOM 4180 N N . ILE B 1 166 ? 18.453 14.07 -4.207 1 91.12 166 ILE B N 1
ATOM 4181 C CA . ILE B 1 166 ? 17.281 13.297 -3.787 1 91.12 166 ILE B CA 1
ATOM 4182 C C . ILE B 1 166 ? 17 12.195 -4.801 1 91.12 166 ILE B C 1
ATOM 4184 O O . ILE B 1 166 ? 16.781 11.039 -4.426 1 91.12 166 ILE B O 1
ATOM 4188 N N . SER B 1 167 ? 17.078 12.555 -6.008 1 90.38 167 SER B N 1
ATOM 4189 C CA . SER B 1 167 ? 16.828 11.586 -7.074 1 90.38 167 SER B CA 1
ATOM 4190 C C . SER B 1 167 ? 17.875 10.484 -7.078 1 90.38 167 SER B C 1
ATOM 4192 O O . SER B 1 167 ? 17.547 9.297 -7.164 1 90.38 167 SER B O 1
ATOM 4194 N N . THR B 1 168 ? 19.078 10.836 -6.938 1 90.69 168 THR B N 1
ATOM 4195 C CA . THR B 1 168 ? 20.172 9.891 -6.984 1 90.69 168 THR B CA 1
ATOM 4196 C C . THR B 1 168 ? 20.109 8.93 -5.801 1 90.69 168 THR B C 1
ATOM 4198 O O . THR B 1 168 ? 20.203 7.711 -5.977 1 90.69 168 THR B O 1
ATOM 4201 N N . VAL B 1 169 ? 19.906 9.477 -4.625 1 92 169 VAL B N 1
ATOM 4202 C CA . VAL B 1 169 ? 19.875 8.656 -3.42 1 92 169 VAL B CA 1
ATOM 4203 C C . VAL B 1 169 ? 18.641 7.754 -3.439 1 92 169 VAL B C 1
ATOM 4205 O O . VAL B 1 169 ? 18.719 6.57 -3.094 1 92 169 VAL B O 1
ATOM 4208 N N . SER B 1 170 ? 17.547 8.32 -3.842 1 91.94 170 SER B N 1
ATOM 4209 C CA . SER B 1 170 ? 16.328 7.535 -3.881 1 91.94 170 SER B CA 1
ATOM 4210 C C . SER B 1 170 ? 16.438 6.391 -4.883 1 91.94 170 SER B C 1
ATOM 4212 O O . SER B 1 170 ? 15.953 5.285 -4.621 1 91.94 170 SER B O 1
ATOM 4214 N N . LYS B 1 171 ? 17.047 6.641 -5.984 1 92.31 171 LYS B N 1
ATOM 4215 C CA . LYS B 1 171 ? 17.234 5.602 -6.992 1 92.31 171 LYS B CA 1
ATOM 4216 C C . LYS B 1 171 ? 18.031 4.434 -6.434 1 92.31 171 LYS B C 1
ATOM 4218 O O . LYS B 1 171 ? 17.672 3.271 -6.625 1 92.31 171 LYS B O 1
ATOM 4223 N N . GLY B 1 172 ? 19.016 4.742 -5.75 1 92.94 172 GLY B N 1
ATOM 4224 C CA . GLY B 1 172 ? 19.859 3.717 -5.172 1 92.94 172 GLY B CA 1
ATOM 4225 C C . GLY B 1 172 ? 19.25 3.041 -3.961 1 92.94 172 GLY B C 1
ATOM 4226 O O . GLY B 1 172 ? 19.688 1.955 -3.564 1 92.94 172 GLY B O 1
ATOM 4227 N N . ALA B 1 173 ? 18.234 3.66 -3.359 1 93.44 173 ALA B N 1
ATOM 4228 C CA . ALA B 1 173 ? 17.641 3.186 -2.115 1 93.44 173 ALA B CA 1
ATOM 4229 C C . ALA B 1 173 ? 16.594 2.104 -2.385 1 93.44 173 ALA B C 1
ATOM 4231 O O . ALA B 1 173 ? 16.359 1.237 -1.54 1 93.44 173 ALA B O 1
ATOM 4232 N N . VAL B 1 174 ? 16 2.098 -3.543 1 93.69 174 VAL B N 1
ATOM 4233 C CA . VAL B 1 174 ? 14.82 1.31 -3.875 1 93.69 174 VAL B CA 1
ATOM 4234 C C . VAL B 1 174 ? 15.102 -0.173 -3.646 1 93.69 174 VAL B C 1
ATOM 4236 O O . VAL B 1 174 ? 14.312 -0.874 -3.01 1 93.69 174 VAL B O 1
ATOM 4239 N N . PRO B 1 175 ? 16.281 -0.692 -4.004 1 95.88 175 PRO B N 1
ATOM 4240 C CA . PRO B 1 175 ? 16.5 -2.127 -3.822 1 95.88 175 PRO B CA 1
ATOM 4241 C C . PRO B 1 175 ? 16.703 -2.514 -2.357 1 95.88 175 PRO B C 1
ATOM 4243 O O . PRO B 1 175 ? 16.609 -3.693 -2.008 1 95.88 175 PRO B O 1
ATOM 4246 N N . 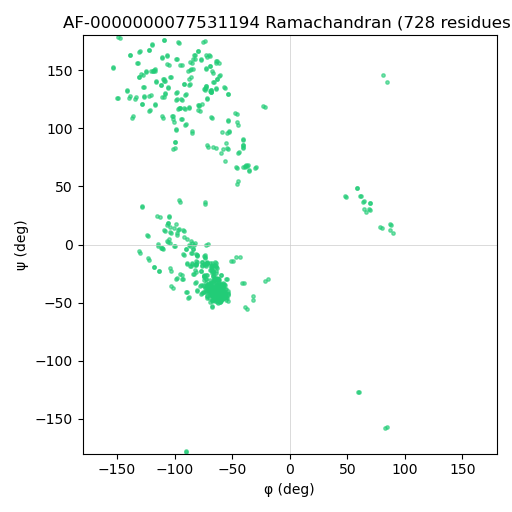HIS B 1 176 ? 16.875 -1.506 -1.519 1 95.69 176 HIS B N 1
ATOM 4247 C CA . HIS B 1 176 ? 17.328 -1.833 -0.17 1 95.69 176 HIS B CA 1
ATOM 4248 C C . HIS B 1 176 ? 16.266 -1.497 0.865 1 95.69 176 HIS B C 1
ATOM 4250 O O . HIS B 1 176 ? 16.469 -1.687 2.064 1 95.69 176 HIS B O 1
ATOM 4256 N N . LEU B 1 177 ? 15.172 -1 0.448 1 94.06 177 LEU B N 1
ATOM 4257 C CA . LEU B 1 177 ? 14.07 -0.669 1.349 1 94.06 177 LEU B CA 1
ATOM 4258 C C . LEU B 1 177 ? 12.875 -1.587 1.109 1 94.06 177 LEU B C 1
ATOM 4260 O O . LEU B 1 177 ? 12.578 -1.936 -0.035 1 94.06 177 LEU B O 1
ATOM 4264 N N . ASN B 1 178 ? 12.273 -2.041 2.156 1 91.94 178 ASN B N 1
ATOM 4265 C CA . ASN B 1 178 ? 11.008 -2.744 2.014 1 91.94 178 ASN B CA 1
ATOM 4266 C C . ASN B 1 178 ? 9.82 -1.785 2.104 1 91.94 178 ASN B C 1
ATOM 4268 O O . ASN B 1 178 ? 10.008 -0.575 2.248 1 91.94 178 ASN B O 1
ATOM 4272 N N . LEU B 1 179 ? 8.695 -2.289 2.023 1 86.38 179 LEU B N 1
ATOM 4273 C CA . LEU B 1 179 ? 7.492 -1.463 1.96 1 86.38 179 LEU B CA 1
ATOM 4274 C C . LEU B 1 179 ? 7.215 -0.807 3.309 1 86.38 179 LEU B C 1
ATOM 4276 O O . LEU B 1 179 ? 6.508 0.203 3.377 1 86.38 179 LEU B O 1
ATOM 4280 N N . ASP B 1 180 ? 7.801 -1.243 4.363 1 83.12 180 ASP B N 1
ATOM 4281 C CA . ASP B 1 180 ? 7.574 -0.709 5.703 1 83.12 180 ASP B CA 1
ATOM 4282 C C . ASP B 1 180 ? 8.75 0.152 6.156 1 83.12 180 ASP B C 1
ATOM 4284 O O . ASP B 1 180 ? 8.992 0.299 7.355 1 83.12 180 ASP B O 1
ATOM 4288 N N . PHE B 1 181 ? 9.477 0.671 5.293 1 88.75 181 PHE B N 1
ATOM 4289 C CA . PHE B 1 181 ? 10.688 1.404 5.641 1 88.75 181 PHE B CA 1
ATOM 4290 C C . PHE B 1 181 ? 10.359 2.611 6.512 1 88.75 181 PHE B C 1
ATOM 4292 O O . PHE B 1 181 ? 11.18 3.035 7.328 1 88.75 181 PHE B O 1
ATOM 4299 N N . ASP B 1 182 ? 9.219 3.195 6.375 1 84.94 182 ASP B N 1
ATOM 4300 C CA . ASP B 1 182 ? 8.844 4.406 7.102 1 84.94 182 ASP B CA 1
ATOM 4301 C C . ASP B 1 182 ? 8.711 4.129 8.594 1 84.94 182 ASP B C 1
ATOM 4303 O O . ASP B 1 182 ? 8.852 5.035 9.414 1 84.94 182 ASP B O 1
ATOM 4307 N N . SER B 1 183 ? 8.391 2.916 8.953 1 81.25 183 SER B N 1
ATOM 4308 C CA . SER B 1 183 ? 8.289 2.559 10.359 1 81.25 183 SER B CA 1
ATOM 4309 C C . SER B 1 183 ? 9.602 2.803 11.094 1 81.25 183 SER B C 1
ATOM 4311 O O . SER B 1 183 ? 9.609 3.238 12.242 1 81.25 183 SER B O 1
ATOM 4313 N N . GLU B 1 184 ? 10.641 2.605 10.406 1 84.38 184 GLU B N 1
ATOM 4314 C CA . GLU B 1 184 ? 11.961 2.83 10.984 1 84.38 184 GLU B CA 1
ATOM 4315 C C . GLU B 1 184 ? 12.328 4.312 10.969 1 84.38 184 GLU B C 1
ATOM 4317 O O . GLU B 1 184 ? 12.906 4.828 11.93 1 84.38 184 GLU B O 1
ATOM 4322 N N . TRP B 1 185 ? 11.984 4.922 9.914 1 89.19 185 TRP B N 1
ATOM 4323 C CA . TRP B 1 185 ? 12.32 6.332 9.75 1 89.19 185 TRP B CA 1
ATOM 4324 C C . TRP B 1 185 ? 11.539 7.195 10.734 1 89.19 185 TRP B C 1
ATOM 4326 O O . TRP B 1 185 ? 12.055 8.203 11.234 1 89.19 185 TRP B O 1
ATOM 4336 N N . SER B 1 186 ? 10.328 6.793 11.078 1 83.81 186 SER B N 1
ATOM 4337 C CA . SER B 1 186 ? 9.461 7.574 11.953 1 83.81 186 SER B CA 1
ATOM 4338 C C . SER B 1 186 ? 9.93 7.52 13.398 1 83.81 186 SER B C 1
ATOM 4340 O O . SER B 1 186 ? 9.562 8.375 14.211 1 83.81 186 SER B O 1
ATOM 4342 N N . LYS B 1 187 ? 10.727 6.613 13.734 1 83.88 187 LYS B N 1
ATOM 4343 C CA . LYS B 1 187 ? 11.227 6.449 15.094 1 83.88 187 LYS B CA 1
ATOM 4344 C C . LYS B 1 187 ? 12.383 7.406 15.375 1 83.88 187 LYS B C 1
ATOM 4346 O O . LYS B 1 187 ? 12.727 7.652 16.531 1 83.88 187 LYS B O 1
ATOM 4351 N N . HIS B 1 188 ? 12.891 7.891 14.297 1 86.94 188 HIS B N 1
ATOM 4352 C CA . HIS B 1 188 ? 14.031 8.789 14.438 1 86.94 188 HIS B CA 1
ATOM 4353 C C . HIS B 1 188 ? 13.641 10.227 14.125 1 86.94 188 HIS B C 1
ATOM 4355 O O . HIS B 1 188 ? 13.07 10.508 13.07 1 86.94 188 HIS B O 1
ATOM 4361 N N . GLU B 1 189 ? 14 11.094 14.992 1 85.06 189 GLU B N 1
ATOM 4362 C CA . GLU B 1 189 ? 13.586 12.492 14.914 1 85.06 189 GLU B CA 1
ATOM 4363 C C . GLU B 1 189 ? 14.062 13.133 13.617 1 85.06 189 GLU B C 1
ATOM 4365 O O . GLU B 1 189 ? 13.336 13.93 13.008 1 85.06 189 GLU B O 1
ATOM 4370 N N . VAL B 1 190 ? 15.234 12.75 13.211 1 89.38 190 VAL B N 1
ATOM 4371 C CA . VAL B 1 190 ? 15.859 13.391 12.055 1 89.38 190 VAL B CA 1
ATOM 4372 C C . VAL B 1 190 ? 15.188 12.914 10.773 1 89.38 190 VAL B C 1
ATOM 4374 O O . VAL B 1 190 ? 14.891 13.719 9.883 1 89.38 190 VAL B O 1
ATOM 4377 N N . THR B 1 191 ? 14.859 11.617 10.672 1 91.19 191 THR B N 1
ATOM 4378 C CA . THR B 1 191 ? 14.297 11.062 9.453 1 91.19 191 THR B CA 1
ATOM 4379 C C . THR B 1 191 ? 12.781 11.219 9.43 1 91.19 191 THR B C 1
ATOM 4381 O O . THR B 1 191 ? 12.164 11.219 8.359 1 91.19 191 THR B O 1
ATOM 4384 N N . ALA B 1 192 ? 12.242 11.453 10.586 1 86.69 192 ALA B N 1
ATOM 4385 C CA . ALA B 1 192 ? 10.797 11.578 10.703 1 86.69 192 ALA B CA 1
ATOM 4386 C C . ALA B 1 192 ? 10.297 12.836 10.008 1 86.69 192 ALA B C 1
ATOM 4388 O O . ALA B 1 192 ? 9.125 12.922 9.625 1 86.69 192 ALA B O 1
ATOM 4389 N N . ILE B 1 193 ? 11.156 13.766 9.781 1 86.06 193 ILE B N 1
ATOM 4390 C CA . ILE B 1 193 ? 10.781 15.07 9.258 1 86.06 193 ILE B CA 1
ATOM 4391 C C . ILE B 1 193 ? 10.617 14.992 7.742 1 86.06 193 ILE B C 1
ATOM 4393 O O . ILE B 1 193 ? 10.039 15.898 7.125 1 86.06 193 ILE B O 1
ATOM 4397 N N . LEU B 1 194 ? 11.172 13.93 7.148 1 88.12 194 LEU B N 1
ATOM 4398 C CA . LEU B 1 194 ? 11.055 13.805 5.699 1 88.12 194 LEU B CA 1
ATOM 4399 C C . LEU B 1 194 ? 9.594 13.898 5.266 1 88.12 194 LEU B C 1
ATOM 4401 O O . LEU B 1 194 ? 8.734 13.211 5.824 1 88.12 194 LEU B O 1
ATOM 4405 N N . PRO B 1 195 ? 9.359 14.719 4.336 1 81.44 195 PRO B N 1
ATOM 4406 C CA . PRO B 1 195 ? 7.973 14.938 3.926 1 81.44 195 PRO B CA 1
ATOM 4407 C C . PRO B 1 195 ? 7.363 13.727 3.219 1 81.44 195 PRO B C 1
ATOM 4409 O O . PRO B 1 195 ? 8.094 12.867 2.723 1 81.44 195 PRO B O 1
ATOM 4412 N N . PHE B 1 196 ? 6.102 13.703 3.145 1 76.31 196 PHE B N 1
ATOM 4413 C CA . PHE B 1 196 ? 5.32 12.641 2.529 1 76.31 196 PHE B CA 1
ATOM 4414 C C . PHE B 1 196 ? 5.57 12.586 1.026 1 76.31 196 PHE B C 1
ATOM 4416 O O . PHE B 1 196 ? 5.492 11.516 0.416 1 76.31 196 PHE B O 1
ATOM 4423 N N . GLU B 1 197 ? 5.93 13.664 0.506 1 76.31 197 GLU B N 1
ATOM 4424 C CA . GLU B 1 197 ? 6.18 13.742 -0.93 1 76.31 197 GLU B CA 1
ATOM 4425 C C . GLU B 1 197 ? 7.375 12.891 -1.334 1 76.31 197 GLU B C 1
ATOM 4427 O O . GLU B 1 197 ? 7.445 12.398 -2.465 1 76.31 197 GLU B O 1
ATOM 4432 N N . ILE B 1 198 ? 8.281 12.773 -0.395 1 83.81 198 ILE B N 1
ATOM 4433 C CA . ILE B 1 198 ? 9.453 11.953 -0.662 1 83.81 198 ILE B CA 1
ATOM 4434 C C . ILE B 1 198 ? 9.164 10.5 -0.285 1 83.81 198 ILE B C 1
ATOM 4436 O O . ILE B 1 198 ? 9.43 9.586 -1.067 1 83.81 198 ILE B O 1
ATOM 4440 N N . LYS B 1 199 ? 8.609 10.281 0.812 1 83.12 199 LYS B N 1
ATOM 4441 C CA . LYS B 1 199 ? 8.359 8.93 1.321 1 83.12 199 LYS B CA 1
ATOM 4442 C C . LYS B 1 199 ? 7.227 8.258 0.558 1 83.12 199 LYS B C 1
ATOM 4444 O O . LYS B 1 199 ? 7.324 7.078 0.206 1 83.12 199 LYS B O 1
ATOM 4449 N N . GLY B 1 200 ? 6.242 9.102 0.22 1 71.69 200 GLY B N 1
ATOM 4450 C CA . GLY B 1 200 ? 5.043 8.562 -0.402 1 71.69 200 GLY B CA 1
ATOM 4451 C C . GLY B 1 200 ? 4.066 7.973 0.597 1 71.69 200 GLY B C 1
ATOM 4452 O O . GLY B 1 200 ? 4.379 7.844 1.782 1 71.69 200 GLY B O 1
ATOM 4453 N N . SER B 1 201 ? 2.75 8.094 0.315 1 53.72 201 SER B N 1
ATOM 4454 C CA . SER B 1 201 ? 1.722 7.359 1.046 1 53.72 201 SER B CA 1
ATOM 4455 C C . SER B 1 201 ? 1.226 6.16 0.247 1 53.72 201 SER B C 1
ATOM 4457 O O . SER B 1 201 ? 1.206 6.191 -0.986 1 53.72 201 SER B O 1
ATOM 4459 N N . PHE B 1 202 ? 1.58 4.977 0.662 1 47.75 202 PHE B N 1
ATOM 4460 C CA . PHE B 1 202 ? 0.979 3.887 -0.099 1 47.75 202 PHE B CA 1
ATOM 4461 C C . PHE B 1 202 ? -0.406 4.273 -0.599 1 47.75 202 PHE B C 1
ATOM 4463 O O . PHE B 1 202 ? -0.797 3.908 -1.71 1 47.75 202 PHE B O 1
ATOM 4470 N N . LEU B 1 203 ? -1.199 4.82 0.317 1 44.16 203 LEU B N 1
ATOM 4471 C CA . LEU B 1 203 ? -2.57 5.031 -0.133 1 44.16 203 LEU B CA 1
ATOM 4472 C C . LEU B 1 203 ? -2.613 6.008 -1.303 1 44.16 203 LEU B C 1
ATOM 4474 O O . LEU B 1 203 ? -3.648 6.148 -1.96 1 44.16 203 LEU B O 1
ATOM 4478 N N . THR B 1 204 ? -1.611 6.914 -1.286 1 42.03 204 THR B N 1
ATOM 4479 C CA . THR B 1 204 ? -1.695 7.902 -2.354 1 42.03 204 THR B CA 1
ATOM 4480 C C . THR B 1 204 ? -1.383 7.27 -3.705 1 42.03 204 THR B C 1
ATOM 4482 O O . THR B 1 204 ? -1.149 7.973 -4.691 1 42.03 204 THR B O 1
ATOM 4485 N N . TYR B 1 205 ? -1.106 6.004 -3.684 1 38.34 205 TYR B N 1
ATOM 4486 C CA . TYR B 1 205 ? -0.801 5.496 -5.016 1 38.34 205 TYR B CA 1
ATOM 4487 C C . TYR B 1 205 ? -1.68 6.16 -6.066 1 38.34 205 TYR B C 1
ATOM 4489 O O . TYR B 1 205 ? -1.225 6.441 -7.18 1 38.34 205 TYR B O 1
ATOM 4497 N N . VAL B 1 206 ? -2.998 6.012 -5.77 1 36.31 206 VAL B N 1
ATOM 4498 C CA . VAL B 1 206 ? -3.885 6.355 -6.879 1 36.31 206 VAL B CA 1
ATOM 4499 C C . VAL B 1 206 ? -3.746 7.844 -7.207 1 36.31 206 VAL B C 1
ATOM 4501 O O . VAL B 1 206 ? -4.359 8.328 -8.156 1 36.31 206 VAL B O 1
ATOM 4504 N N . HIS B 1 207 ? -3.529 8.641 -6.184 1 36.72 207 HIS B N 1
ATOM 4505 C CA . HIS B 1 207 ? -3.428 9.961 -6.801 1 36.72 207 HIS B CA 1
ATOM 4506 C C . HIS B 1 207 ? -2.168 10.078 -7.652 1 36.72 207 HIS B C 1
ATOM 4508 O O . HIS B 1 207 ? -1.092 9.641 -7.238 1 36.72 207 HIS B O 1
ATOM 4514 N N . ALA B 1 208 ? -2.303 10.133 -8.852 1 39.91 208 ALA B N 1
ATOM 4515 C CA . ALA B 1 208 ? -1.343 10.453 -9.906 1 39.91 208 ALA B CA 1
ATOM 4516 C C . ALA B 1 208 ? -0.163 11.242 -9.344 1 39.91 208 ALA B C 1
ATOM 4518 O O . ALA B 1 208 ? 0.968 11.102 -9.812 1 39.91 208 ALA B O 1
ATOM 4519 N N . MET B 1 209 ? -0.441 12.008 -8.344 1 40.59 209 MET B N 1
ATOM 4520 C CA . MET B 1 209 ? 0.638 12.938 -8.023 1 40.59 209 MET B CA 1
ATOM 4521 C C . MET B 1 209 ? 1.71 12.258 -7.184 1 40.59 209 MET B C 1
ATOM 4523 O O . MET B 1 209 ? 2.844 12.734 -7.109 1 40.59 209 MET B O 1
ATOM 4527 N N . CYS B 1 210 ? 1.329 11.266 -6.301 1 45.75 210 CYS B N 1
ATOM 4528 C CA . CYS B 1 210 ? 2.395 10.805 -5.418 1 45.75 210 CYS B CA 1
ATOM 4529 C C . CYS B 1 210 ? 2.91 9.438 -5.844 1 45.75 210 CYS B C 1
ATOM 4531 O O . CYS B 1 210 ? 3.508 8.719 -5.039 1 45.75 210 CYS B O 1
ATOM 4533 N N . LEU B 1 211 ? 2.463 8.867 -6.953 1 52.25 211 LEU B N 1
ATOM 4534 C CA . LEU B 1 211 ? 3.098 7.703 -7.551 1 52.25 211 LEU B CA 1
ATOM 4535 C C . LEU B 1 211 ? 4.609 7.883 -7.629 1 52.25 211 LEU B C 1
ATOM 4537 O O . LEU B 1 211 ? 5.352 6.906 -7.754 1 52.25 211 LEU B O 1
ATOM 4541 N N . ASP B 1 212 ? 5 9.031 -7.387 1 62.16 212 ASP B N 1
ATOM 4542 C CA . ASP B 1 212 ? 6.395 9.359 -7.676 1 62.16 212 ASP B CA 1
ATOM 4543 C C . ASP B 1 212 ? 7.223 9.422 -6.391 1 62.16 212 ASP B C 1
ATOM 4545 O O . ASP B 1 212 ? 8.352 9.906 -6.398 1 62.16 212 ASP B O 1
ATOM 4549 N N . ALA B 1 213 ? 6.547 8.836 -5.316 1 81.25 213 ALA B N 1
ATOM 4550 C CA . ALA B 1 213 ? 7.371 8.836 -4.113 1 81.25 213 ALA B CA 1
ATOM 4551 C C . ALA B 1 213 ? 8.086 7.504 -3.936 1 81.25 213 ALA B C 1
ATOM 4553 O O . ALA B 1 213 ? 7.992 6.621 -4.793 1 81.25 213 ALA B O 1
ATOM 4554 N N . LEU B 1 214 ? 8.922 7.453 -2.984 1 88.75 214 LEU B N 1
ATOM 4555 C CA . LEU B 1 214 ? 9.789 6.305 -2.748 1 88.75 214 LEU B CA 1
ATOM 4556 C C . LEU B 1 214 ? 8.977 5.031 -2.562 1 88.75 214 LEU B C 1
ATOM 4558 O O . LEU B 1 214 ? 9.266 4.008 -3.184 1 88.75 214 LEU B O 1
ATOM 4562 N N . ALA B 1 215 ? 7.926 5.051 -1.775 1 85.94 215 ALA B N 1
ATOM 4563 C CA . ALA B 1 215 ? 7.074 3.893 -1.531 1 85.94 215 ALA B CA 1
ATOM 4564 C C . ALA B 1 215 ? 6.43 3.4 -2.824 1 85.94 215 ALA B C 1
ATOM 4566 O O . ALA B 1 215 ? 6.328 2.193 -3.057 1 85.94 215 ALA B O 1
ATOM 4567 N N . GLY B 1 216 ? 6.008 4.359 -3.592 1 85.19 216 GLY B N 1
ATOM 4568 C CA . GLY B 1 216 ? 5.41 4.008 -4.871 1 85.19 216 GLY B CA 1
ATOM 4569 C C . GLY B 1 216 ? 6.379 3.311 -5.809 1 85.19 216 GLY B C 1
ATOM 4570 O O . GLY B 1 216 ? 6.016 2.334 -6.465 1 85.19 216 GLY B O 1
ATOM 4571 N N . GLU B 1 217 ? 7.551 3.834 -5.875 1 90.12 217 GLU B N 1
ATOM 4572 C CA . GLU B 1 217 ? 8.555 3.232 -6.75 1 90.12 217 GLU B CA 1
ATOM 4573 C C . GLU B 1 217 ? 8.93 1.83 -6.277 1 90.12 217 GLU B C 1
ATOM 4575 O O . GLU B 1 217 ? 9.086 0.917 -7.09 1 90.12 217 GLU B O 1
ATOM 4580 N N . ILE B 1 218 ? 9.062 1.644 -5.016 1 91.62 218 ILE B N 1
ATOM 4581 C CA . ILE B 1 218 ? 9.367 0.33 -4.457 1 91.62 218 ILE B CA 1
ATOM 4582 C C . ILE B 1 218 ? 8.25 -0.65 -4.809 1 91.62 218 ILE B C 1
ATOM 4584 O O . ILE B 1 218 ? 8.516 -1.762 -5.273 1 91.62 218 ILE B O 1
ATOM 4588 N N . SER B 1 219 ? 7.039 -0.237 -4.578 1 89.19 219 SER B N 1
ATOM 4589 C CA . SER B 1 219 ? 5.887 -1.077 -4.891 1 89.19 219 SER B CA 1
ATOM 4590 C C . SER B 1 219 ? 5.848 -1.443 -6.367 1 89.19 219 SER B C 1
ATOM 4592 O O . SER B 1 219 ? 5.582 -2.594 -6.723 1 89.19 219 SER B O 1
ATOM 4594 N N . ARG B 1 220 ? 6.129 -0.466 -7.195 1 90.88 220 ARG B N 1
ATOM 4595 C CA . ARG B 1 220 ? 6.113 -0.694 -8.633 1 90.88 220 ARG B CA 1
ATOM 4596 C C . ARG B 1 220 ? 7.129 -1.758 -9.031 1 90.88 220 ARG B C 1
ATOM 4598 O O . ARG B 1 220 ? 6.812 -2.67 -9.797 1 90.88 220 ARG B O 1
ATOM 4605 N N . VAL B 1 221 ? 8.297 -1.613 -8.539 1 94.56 221 VAL B N 1
ATOM 4606 C CA . VAL B 1 221 ? 9.359 -2.553 -8.867 1 94.56 221 VAL B CA 1
ATOM 4607 C C . VAL B 1 221 ? 9.008 -3.941 -8.336 1 94.56 221 VAL B C 1
ATOM 4609 O O . VAL B 1 221 ? 9.141 -4.938 -9.055 1 94.56 221 VAL B O 1
ATOM 4612 N N . LEU B 1 222 ? 8.5 -4.016 -7.129 1 95.06 222 LEU B N 1
ATOM 4613 C CA . LEU B 1 222 ? 8.102 -5.289 -6.535 1 95.06 222 LEU B CA 1
ATOM 4614 C C . LEU B 1 222 ? 6.988 -5.941 -7.344 1 95.06 222 LEU B C 1
ATOM 4616 O O . LEU B 1 222 ? 7.012 -7.152 -7.586 1 95.06 222 LEU B O 1
ATOM 4620 N N . ASP B 1 223 ? 6.062 -5.145 -7.762 1 94.31 223 ASP B N 1
ATOM 4621 C CA . ASP B 1 223 ? 4.953 -5.656 -8.562 1 94.31 223 ASP B CA 1
ATOM 4622 C C . ASP B 1 223 ? 5.449 -6.227 -9.891 1 94.31 223 ASP B C 1
ATOM 4624 O O . ASP B 1 223 ? 4.984 -7.277 -10.336 1 94.31 223 ASP B O 1
ATOM 4628 N N . GLN B 1 224 ? 6.363 -5.512 -10.484 1 96.94 224 GLN B N 1
ATOM 4629 C CA . GLN B 1 224 ? 6.887 -5.965 -11.773 1 96.94 224 GLN B CA 1
ATOM 4630 C C . GLN B 1 224 ? 7.637 -7.289 -11.625 1 96.94 224 GLN B C 1
ATOM 4632 O O . GLN B 1 224 ? 7.484 -8.188 -12.453 1 96.94 224 GLN B O 1
ATOM 4637 N N . ILE B 1 225 ? 8.406 -7.402 -10.602 1 98.38 225 ILE B N 1
ATOM 4638 C CA . ILE B 1 225 ? 9.117 -8.648 -10.352 1 98.38 225 ILE B CA 1
ATOM 4639 C C . ILE B 1 225 ? 8.117 -9.766 -10.047 1 98.38 225 ILE B C 1
ATOM 4641 O O . ILE B 1 225 ? 8.242 -10.875 -10.57 1 98.38 225 ILE B O 1
ATOM 4645 N N . HIS B 1 226 ? 7.129 -9.43 -9.211 1 98 226 HIS B N 1
ATOM 4646 C CA . HIS B 1 226 ? 6.09 -10.391 -8.844 1 98 226 HIS B CA 1
ATOM 4647 C C . HIS B 1 226 ? 5.355 -10.906 -10.078 1 98 226 HIS B C 1
ATOM 4649 O O . HIS B 1 226 ? 5.129 -12.109 -10.211 1 98 226 HIS B O 1
ATOM 4655 N N . LEU B 1 227 ? 5.043 -10 -10.945 1 97.44 227 LEU B N 1
ATOM 4656 C CA . LEU B 1 227 ? 4.355 -10.344 -12.18 1 97.44 227 LEU B CA 1
ATOM 4657 C C . LEU B 1 227 ? 5.242 -11.211 -13.07 1 97.44 227 LEU B C 1
ATOM 4659 O O . LEU B 1 227 ? 4.777 -12.195 -13.648 1 97.44 227 LEU B O 1
ATOM 4663 N N . ALA B 1 228 ? 6.508 -10.836 -13.18 1 97.75 228 ALA B N 1
ATOM 4664 C CA . ALA B 1 228 ? 7.445 -11.594 -14.008 1 97.75 228 ALA B CA 1
ATOM 4665 C C . ALA B 1 228 ? 7.531 -13.047 -13.547 1 97.75 228 ALA B C 1
ATOM 4667 O O . ALA B 1 228 ? 7.539 -13.961 -14.367 1 97.75 228 ALA B O 1
ATOM 4668 N N . ILE B 1 229 ? 7.523 -13.258 -12.234 1 97.88 229 ILE B N 1
ATOM 4669 C CA . ILE B 1 229 ? 7.637 -14.602 -11.672 1 97.88 229 ILE B CA 1
ATOM 4670 C C . ILE B 1 229 ? 6.367 -15.398 -11.969 1 97.88 229 ILE B C 1
ATOM 4672 O O . ILE B 1 229 ? 6.434 -16.578 -12.32 1 97.88 229 ILE B O 1
ATOM 4676 N N . GLN B 1 230 ? 5.242 -14.727 -11.883 1 97.62 230 GLN B N 1
ATOM 4677 C CA . GLN B 1 230 ? 3.977 -15.406 -12.133 1 97.62 230 GLN B CA 1
ATOM 4678 C C . GLN B 1 230 ? 3.793 -15.695 -13.625 1 97.62 230 GLN B C 1
ATOM 4680 O O . GLN B 1 230 ? 3.234 -16.734 -14 1 97.62 230 GLN B O 1
ATOM 4685 N N . TRP B 1 231 ? 4.375 -14.836 -14.461 1 97.19 231 TRP B N 1
ATOM 4686 C CA . TRP B 1 231 ? 4.238 -14.969 -15.906 1 97.19 231 TRP B CA 1
ATOM 4687 C C . TRP B 1 231 ? 4.98 -16.203 -16.406 1 97.19 231 TRP B C 1
ATOM 4689 O O . TRP B 1 231 ? 4.684 -16.703 -17.5 1 97.19 231 TRP B O 1
ATOM 4699 N N . ASN B 1 232 ? 5.918 -16.641 -15.641 1 98 232 ASN B N 1
ATOM 4700 C CA . ASN B 1 232 ? 6.703 -17.812 -16.047 1 98 232 ASN B CA 1
ATOM 4701 C C . ASN B 1 232 ? 5.832 -19.047 -16.188 1 98 232 ASN B C 1
ATOM 4703 O O . ASN B 1 232 ? 6.156 -19.953 -16.953 1 98 232 ASN B O 1
ATOM 4707 N N . GLU B 1 233 ? 4.719 -19.125 -15.375 1 97.75 233 GLU B N 1
ATOM 4708 C CA . GLU B 1 233 ? 3.764 -20.219 -15.555 1 97.75 233 GLU B CA 1
ATOM 4709 C C . GLU B 1 233 ? 3.238 -20.25 -16.984 1 97.75 233 GLU B C 1
ATOM 4711 O O . GLU B 1 233 ? 3.162 -21.328 -17.609 1 97.75 233 GLU B O 1
ATOM 4716 N N . ARG B 1 234 ? 2.941 -19.078 -17.562 1 95.75 234 ARG B N 1
ATOM 4717 C CA . ARG B 1 234 ? 2.463 -18.984 -18.938 1 95.75 234 ARG B CA 1
ATOM 4718 C C . ARG B 1 234 ? 3.564 -19.344 -19.938 1 95.75 234 ARG B C 1
ATOM 4720 O O . ARG B 1 234 ? 3.312 -20.016 -20.938 1 95.75 234 ARG B O 1
ATOM 4727 N N . THR B 1 235 ? 4.719 -18.828 -19.625 1 97.5 235 THR B N 1
ATOM 4728 C CA . THR B 1 235 ? 5.855 -19.125 -20.484 1 97.5 235 THR B CA 1
ATOM 4729 C C . THR B 1 235 ? 6.09 -20.625 -20.578 1 97.5 235 THR B C 1
ATOM 4731 O O . THR B 1 235 ? 6.281 -21.172 -21.672 1 97.5 235 THR B O 1
ATOM 4734 N N . LEU B 1 236 ? 6.023 -21.312 -19.453 1 97.81 236 LEU B N 1
ATOM 4735 C CA . LEU B 1 236 ? 6.195 -22.766 -19.422 1 97.81 236 LEU B CA 1
ATOM 4736 C C . LEU B 1 236 ? 5.07 -23.453 -20.188 1 97.81 236 LEU B C 1
ATOM 4738 O O . LEU B 1 236 ? 5.285 -24.5 -20.797 1 97.81 236 LEU B O 1
ATOM 4742 N N . GLY B 1 237 ? 3.916 -22.828 -20.156 1 95.56 237 GLY B N 1
ATOM 4743 C CA . GLY B 1 237 ? 2.756 -23.359 -20.844 1 95.56 237 GLY B CA 1
ATOM 4744 C C . GLY B 1 237 ? 2.922 -23.406 -22.359 1 95.56 237 GLY B C 1
ATOM 4745 O O . GLY B 1 237 ? 2.215 -24.141 -23.047 1 95.56 237 GLY B O 1
ATOM 4746 N N . SER B 1 238 ? 3.904 -22.688 -22.859 1 94.81 238 SER B N 1
ATOM 4747 C CA . SER B 1 238 ? 4.07 -22.562 -24.297 1 94.81 238 SER B CA 1
ATOM 4748 C C . SER B 1 238 ? 5.004 -23.625 -24.844 1 94.81 238 SER B C 1
ATOM 4750 O O . SER B 1 238 ? 5.113 -23.812 -26.062 1 94.81 238 SER B O 1
ATOM 4752 N N . TYR B 1 239 ? 5.672 -24.391 -24 1 96.06 239 TYR B N 1
ATOM 4753 C CA . TYR B 1 239 ? 6.555 -25.469 -24.406 1 96.06 239 TYR B CA 1
ATOM 4754 C C . TYR B 1 239 ? 5.812 -26.812 -24.438 1 96.06 239 TYR B C 1
ATOM 4756 O O . TYR B 1 239 ? 5.668 -27.453 -23.406 1 96.06 239 TYR B O 1
ATOM 4764 N N . GLU B 1 240 ? 5.527 -27.359 -25.562 1 93.94 240 GLU B N 1
ATOM 4765 C CA . GLU B 1 240 ? 4.621 -28.5 -25.688 1 93.94 240 GLU B CA 1
ATOM 4766 C C . GLU B 1 240 ? 5.387 -29.812 -25.703 1 93.94 240 GLU B C 1
ATOM 4768 O O . GLU B 1 240 ? 4.859 -30.844 -25.281 1 93.94 240 GLU B O 1
ATOM 4773 N N . LYS B 1 241 ? 6.684 -29.75 -26.141 1 95.88 241 LYS B N 1
ATOM 4774 C CA . LYS B 1 241 ? 7.465 -30.969 -26.266 1 95.88 241 LYS B CA 1
ATOM 4775 C C . LYS B 1 241 ? 7.672 -31.641 -24.906 1 95.88 241 LYS B C 1
ATOM 4777 O O . LYS B 1 241 ? 7.938 -30.953 -23.922 1 95.88 241 LYS B O 1
ATOM 4782 N N . SER B 1 242 ? 7.465 -33 -24.844 1 97.19 242 SER B N 1
ATOM 4783 C CA . SER B 1 242 ? 7.637 -33.75 -23.609 1 97.19 242 SER B CA 1
ATOM 4784 C C . SER B 1 242 ? 8.906 -34.594 -23.656 1 97.19 242 SER B C 1
ATOM 4786 O O . SER B 1 242 ? 9.461 -34.844 -24.719 1 97.19 242 SER B O 1
ATOM 4788 N N . TYR B 1 243 ? 9.359 -35.031 -22.516 1 97.31 243 TYR B N 1
ATOM 4789 C CA . TYR B 1 243 ? 10.578 -35.812 -22.375 1 97.31 243 TYR B CA 1
ATOM 4790 C C . TYR B 1 243 ? 10.406 -36.938 -21.375 1 97.31 243 TYR B C 1
ATOM 4792 O O . TYR B 1 243 ? 9.453 -36.938 -20.578 1 97.31 243 TYR B O 1
ATOM 4800 N N . THR B 1 244 ? 11.273 -37.906 -21.391 1 95.75 244 THR B N 1
ATOM 4801 C CA . THR B 1 244 ? 11.227 -39 -20.422 1 95.75 244 THR B CA 1
ATOM 4802 C C . THR B 1 244 ? 11.969 -38.625 -19.141 1 95.75 244 THR B C 1
ATOM 4804 O O . THR B 1 244 ? 12.812 -37.75 -19.156 1 95.75 244 THR B O 1
ATOM 4807 N N . THR B 1 245 ? 11.492 -39.219 -18.078 1 94.81 245 THR B N 1
ATOM 4808 C CA . THR B 1 245 ? 12.164 -39.031 -16.781 1 94.81 245 THR B CA 1
ATOM 4809 C C . THR B 1 245 ? 12.594 -40.375 -16.203 1 94.81 245 THR B C 1
ATOM 4811 O O . THR B 1 245 ? 12.258 -41.438 -16.734 1 94.81 245 THR B O 1
ATOM 4814 N N . ASP B 1 246 ? 13.438 -40.281 -15.18 1 89.12 246 ASP B N 1
ATOM 4815 C CA . ASP B 1 246 ? 13.859 -41.5 -14.492 1 89.12 246 ASP B CA 1
ATOM 4816 C C . ASP B 1 246 ? 12.852 -41.906 -13.414 1 89.12 246 ASP B C 1
ATOM 4818 O O . ASP B 1 246 ? 12.977 -42.969 -12.797 1 89.12 246 ASP B O 1
ATOM 4822 N N . GLN B 1 247 ? 11.844 -41.125 -13.336 1 92.5 247 GLN B N 1
ATOM 4823 C CA . GLN B 1 247 ? 10.836 -41.406 -12.32 1 92.5 247 GLN B CA 1
ATOM 4824 C C . GLN B 1 247 ? 9.703 -42.25 -12.883 1 92.5 247 GLN B C 1
ATOM 4826 O O . GLN B 1 247 ? 9.562 -42.375 -14.102 1 92.5 247 GLN B O 1
ATOM 4831 N N . LYS B 1 248 ? 9.094 -42.938 -11.977 1 94.88 248 LYS B N 1
ATOM 4832 C CA . LYS B 1 248 ? 7.93 -43.75 -12.32 1 94.88 248 LYS B CA 1
ATOM 4833 C C . LYS B 1 248 ? 6.652 -43.156 -11.711 1 94.88 248 LYS B C 1
ATOM 4835 O O . LYS B 1 248 ? 6.711 -42.25 -10.883 1 94.88 248 LYS B O 1
ATOM 4840 N N . LEU B 1 249 ? 5.523 -43.562 -12.258 1 95.81 249 LEU B N 1
ATOM 4841 C CA . LEU B 1 249 ? 4.234 -43.094 -11.766 1 95.81 249 LEU B CA 1
ATOM 4842 C C . LEU B 1 249 ? 3.357 -44.25 -11.328 1 95.81 249 LEU B C 1
ATOM 4844 O O . LEU B 1 249 ? 3.119 -45.188 -12.102 1 95.81 249 LEU B O 1
ATOM 4848 N N . CYS B 1 250 ? 3.076 -44.281 -10.055 1 96.25 250 CYS B N 1
ATOM 4849 C CA . CYS B 1 250 ? 2.066 -45.156 -9.516 1 96.25 250 CYS B CA 1
ATOM 4850 C C . CYS B 1 250 ? 0.696 -44.5 -9.492 1 96.25 250 CYS B C 1
ATOM 4852 O O . CYS B 1 250 ? 0.548 -43.406 -8.969 1 96.25 250 CYS B O 1
ATOM 4854 N N . MET B 1 251 ? -0.321 -45.156 -10.008 1 95.12 251 MET B N 1
ATOM 4855 C CA . MET B 1 251 ? -1.656 -44.562 -10.117 1 95.12 251 MET B CA 1
ATOM 4856 C C . MET B 1 251 ? -2.236 -44.281 -8.734 1 95.12 251 MET B C 1
ATOM 4858 O O . MET B 1 251 ? -3.096 -43.406 -8.586 1 95.12 251 MET B O 1
ATOM 4862 N N . LYS B 1 252 ? -1.718 -44.906 -7.703 1 95.12 252 LYS B N 1
ATOM 4863 C CA . LYS B 1 252 ? -2.238 -44.75 -6.348 1 95.12 252 LYS B CA 1
ATOM 4864 C C . LYS B 1 252 ? -1.351 -43.844 -5.512 1 95.12 252 LYS B C 1
ATOM 4866 O O . LYS B 1 252 ? -1.852 -43.031 -4.742 1 95.12 252 LYS B O 1
ATOM 4871 N N . CYS B 1 253 ? -0.071 -43.938 -5.734 1 94.88 253 CYS B N 1
ATOM 4872 C CA . CYS B 1 253 ? 0.862 -43.312 -4.809 1 94.88 253 CYS B CA 1
ATOM 4873 C C . CYS B 1 253 ? 1.553 -42.125 -5.461 1 94.88 253 CYS B C 1
ATOM 4875 O O . CYS B 1 253 ? 2.336 -41.438 -4.816 1 94.88 253 CYS B O 1
ATOM 4877 N N . GLY B 1 254 ? 1.296 -41.875 -6.676 1 93.25 254 GLY B N 1
ATOM 4878 C CA . GLY B 1 254 ? 1.88 -40.75 -7.34 1 93.25 254 GLY B CA 1
ATOM 4879 C C . GLY B 1 254 ? 3.279 -41 -7.863 1 93.25 254 GLY B C 1
ATOM 4880 O O . GLY B 1 254 ? 3.625 -42.125 -8.195 1 93.25 254 GLY B O 1
ATOM 4881 N N . ARG B 1 255 ? 4.012 -39.969 -8.055 1 90.62 255 ARG B N 1
ATOM 4882 C CA . ARG B 1 255 ? 5.352 -40.062 -8.625 1 90.62 255 ARG B CA 1
ATOM 4883 C C . ARG B 1 255 ? 6.332 -40.656 -7.621 1 90.62 255 ARG B C 1
ATOM 4885 O O . ARG B 1 255 ? 6.309 -40.312 -6.438 1 90.62 255 ARG B O 1
ATOM 4892 N N . LEU B 1 256 ? 7.137 -41.562 -8.211 1 91.81 256 LEU B N 1
ATOM 4893 C CA . LEU B 1 256 ? 8.078 -42.312 -7.379 1 91.81 256 LEU B CA 1
ATOM 4894 C C . LEU B 1 256 ? 9.477 -42.281 -7.996 1 91.81 256 LEU B C 1
ATOM 4896 O O . LEU B 1 256 ? 9.617 -42.406 -9.219 1 91.81 256 LEU B O 1
ATOM 4900 N N . PRO B 1 257 ? 10.461 -42.219 -7.098 1 89.06 257 PRO B N 1
ATOM 4901 C CA . PRO B 1 257 ? 11.812 -42.469 -7.602 1 89.06 257 PRO B CA 1
ATOM 4902 C C . PRO B 1 257 ? 12.062 -43.938 -7.941 1 89.06 257 PRO B C 1
ATOM 4904 O O . PRO B 1 257 ? 11.305 -44.812 -7.512 1 89.06 257 PRO B O 1
ATOM 4907 N N . SER B 1 258 ? 13.109 -44.125 -8.711 1 85.94 258 SER B N 1
ATOM 4908 C CA . SER B 1 258 ? 13.438 -45.469 -9.18 1 85.94 258 SER B CA 1
ATOM 4909 C C . SER B 1 258 ? 13.695 -46.406 -8.016 1 85.94 258 SER B C 1
ATOM 4911 O O . SER B 1 258 ? 13.406 -47.594 -8.102 1 85.94 258 SER B O 1
ATOM 4913 N N . ARG B 1 259 ? 14.109 -45.812 -6.898 1 88.94 259 ARG B N 1
ATOM 4914 C CA . ARG B 1 259 ? 14.453 -46.656 -5.742 1 88.94 259 ARG B CA 1
ATOM 4915 C C . ARG B 1 259 ? 13.203 -47.25 -5.102 1 88.94 259 ARG B C 1
ATOM 4917 O O . ARG B 1 259 ? 13.281 -48.25 -4.395 1 88.94 259 ARG B O 1
ATOM 4924 N N . ASP B 1 260 ? 12.133 -46.688 -5.383 1 92.69 260 ASP B N 1
ATOM 4925 C CA . ASP B 1 260 ? 10.883 -47.156 -4.781 1 92.69 260 ASP B CA 1
ATOM 4926 C C . ASP B 1 260 ? 10.117 -48.062 -5.734 1 92.69 260 ASP B C 1
ATOM 4928 O O . ASP B 1 260 ? 8.906 -48.25 -5.605 1 92.69 260 ASP B O 1
ATOM 4932 N N . VAL B 1 261 ? 10.82 -48.562 -6.746 1 93.31 261 VAL B N 1
ATOM 4933 C CA . VAL B 1 261 ? 10.211 -49.469 -7.715 1 93.31 261 VAL B CA 1
ATOM 4934 C C . VAL B 1 261 ? 10.969 -50.781 -7.738 1 93.31 261 VAL B C 1
ATOM 4936 O O . VAL B 1 261 ? 12.203 -50.812 -7.699 1 93.31 261 VAL B O 1
ATOM 4939 N N . ARG B 1 262 ? 10.258 -51.844 -7.594 1 92.44 262 ARG B N 1
ATOM 4940 C CA . ARG B 1 262 ? 10.82 -53.188 -7.723 1 92.44 262 ARG B CA 1
ATOM 4941 C C . ARG B 1 262 ? 10.031 -54.031 -8.727 1 92.44 262 ARG B C 1
ATOM 4943 O O . ARG B 1 262 ? 8.82 -54.219 -8.57 1 92.44 262 ARG B O 1
ATOM 4950 N N . ASP B 1 263 ? 10.68 -54.625 -9.719 1 92.06 263 ASP B N 1
ATOM 4951 C CA . ASP B 1 263 ? 10.055 -55.438 -10.742 1 92.06 263 ASP B CA 1
ATOM 4952 C C . ASP B 1 263 ? 8.852 -54.75 -11.359 1 92.06 263 ASP B C 1
ATOM 4954 O O . ASP B 1 263 ? 7.758 -55.312 -11.422 1 92.06 263 ASP B O 1
ATOM 4958 N N . ASP B 1 264 ? 8.906 -53.469 -11.617 1 91.38 264 ASP B N 1
ATOM 4959 C CA . ASP B 1 264 ? 7.902 -52.594 -12.25 1 91.38 264 ASP B CA 1
ATOM 4960 C C . ASP B 1 264 ? 6.648 -52.5 -11.391 1 91.38 264 ASP B C 1
ATOM 4962 O O . ASP B 1 264 ? 5.535 -52.406 -11.906 1 91.38 264 ASP B O 1
ATOM 4966 N N . ARG B 1 265 ? 6.977 -52.625 -10.078 1 95.75 265 ARG B N 1
ATOM 4967 C CA . ARG B 1 265 ? 5.891 -52.469 -9.117 1 95.75 265 ARG B CA 1
ATOM 4968 C C . ARG B 1 265 ? 6.262 -51.469 -8.031 1 95.75 265 ARG B C 1
ATOM 4970 O O . ARG B 1 265 ? 7.426 -51.375 -7.648 1 95.75 265 ARG B O 1
ATOM 4977 N N . CYS B 1 266 ? 5.195 -50.75 -7.586 1 96 266 CYS B N 1
ATOM 4978 C CA . CYS B 1 266 ? 5.359 -49.75 -6.523 1 96 266 CYS B CA 1
ATOM 4979 C C . CYS B 1 266 ? 5.672 -50.438 -5.195 1 96 266 CYS B C 1
ATOM 4981 O O . CYS B 1 266 ? 4.938 -51.312 -4.758 1 96 266 CYS B O 1
ATOM 4983 N N . ARG B 1 267 ? 6.652 -50 -4.48 1 95.06 267 ARG B N 1
ATOM 4984 C CA . ARG B 1 267 ? 7.043 -50.625 -3.209 1 95.06 267 ARG B CA 1
ATOM 4985 C C . ARG B 1 267 ? 6.074 -50.219 -2.098 1 95.06 267 ARG B C 1
ATOM 4987 O O . ARG B 1 267 ? 5.973 -50.906 -1.084 1 95.06 267 ARG B O 1
ATOM 4994 N N . ARG B 1 268 ? 5.465 -49.125 -2.352 1 92.62 268 ARG B N 1
ATOM 4995 C CA . ARG B 1 268 ? 4.582 -48.562 -1.32 1 92.62 268 ARG B CA 1
ATOM 4996 C C . ARG B 1 268 ? 3.256 -49.344 -1.293 1 92.62 268 ARG B C 1
ATOM 4998 O O . ARG B 1 268 ? 2.727 -49.625 -0.22 1 92.62 268 ARG B O 1
ATOM 5005 N N . CYS B 1 269 ? 2.703 -49.656 -2.51 1 95 269 CYS B N 1
ATOM 5006 C CA . CYS B 1 269 ? 1.374 -50.281 -2.514 1 95 269 CYS B CA 1
ATOM 5007 C C . CYS B 1 269 ? 1.339 -51.5 -3.391 1 95 269 CYS B C 1
ATOM 5009 O O . CYS B 1 269 ? 0.289 -52.125 -3.547 1 95 269 CYS B O 1
ATOM 5011 N N . SER B 1 270 ? 2.312 -51.875 -4.117 1 94.06 270 SER B N 1
ATOM 5012 C CA . SER B 1 270 ? 2.496 -53.094 -4.906 1 94.06 270 SER B CA 1
ATOM 5013 C C . SER B 1 270 ? 1.76 -53 -6.238 1 94.06 270 SER B C 1
ATOM 5015 O O . SER B 1 270 ? 1.593 -54.031 -6.934 1 94.06 270 SER B O 1
ATOM 5017 N N . SER B 1 271 ? 1.34 -51.812 -6.617 1 94.69 271 SER B N 1
ATOM 5018 C CA . SER B 1 271 ? 0.667 -51.625 -7.898 1 94.69 271 SER B CA 1
ATOM 5019 C C . SER B 1 271 ? 1.673 -51.5 -9.039 1 94.69 271 SER B C 1
ATOM 5021 O O . SER B 1 271 ? 2.854 -51.219 -8.797 1 94.69 271 SER B O 1
ATOM 5023 N N . ASP B 1 272 ? 1.13 -51.688 -10.281 1 94.94 272 ASP B N 1
ATOM 5024 C CA . ASP B 1 272 ? 1.977 -51.469 -11.453 1 94.94 272 ASP B CA 1
ATOM 5025 C C . ASP B 1 272 ? 2.371 -50 -11.594 1 94.94 272 ASP B C 1
ATOM 5027 O O . ASP B 1 272 ? 1.616 -49.125 -11.195 1 94.94 272 ASP B O 1
ATOM 5031 N N . VAL B 1 273 ? 3.535 -49.812 -12.109 1 95.94 273 VAL B N 1
ATOM 5032 C CA . VAL B 1 273 ? 4.004 -48.438 -12.305 1 95.94 273 VAL B CA 1
ATOM 5033 C C . VAL B 1 273 ? 4.242 -48.188 -13.797 1 95.94 273 VAL B C 1
ATOM 5035 O O . VAL B 1 273 ? 4.434 -49.125 -14.57 1 95.94 273 VAL B O 1
ATOM 5038 N N . ILE B 1 274 ? 4.051 -46.969 -14.164 1 94.25 274 ILE B N 1
ATOM 5039 C CA . ILE B 1 274 ? 4.32 -46.562 -15.539 1 94.25 274 ILE B CA 1
ATOM 5040 C C . ILE B 1 274 ? 5.398 -45.469 -15.555 1 94.25 274 ILE B C 1
ATOM 5042 O O . ILE B 1 274 ? 5.844 -45.031 -14.492 1 94.25 274 ILE B O 1
ATOM 5046 N N . ASP B 1 275 ? 5.848 -45.156 -16.781 1 92.5 275 ASP B N 1
ATOM 5047 C CA . ASP B 1 275 ? 6.875 -44.125 -16.906 1 92.5 275 ASP B CA 1
ATOM 5048 C C . ASP B 1 275 ? 6.285 -42.75 -16.672 1 92.5 275 ASP B C 1
ATOM 5050 O O . ASP B 1 275 ? 5.188 -42.438 -17.141 1 92.5 275 ASP B O 1
ATOM 5054 N N . SER B 1 276 ? 7.008 -42.031 -15.859 1 93.75 276 SER B N 1
ATOM 5055 C CA . SER B 1 276 ? 6.648 -40.625 -15.68 1 93.75 276 SER B CA 1
ATOM 5056 C C . SER B 1 276 ? 7.293 -39.75 -16.75 1 93.75 276 SER B C 1
ATOM 5058 O O . SER B 1 276 ? 8.422 -40 -17.172 1 93.75 276 SER B O 1
ATOM 5060 N N . LEU B 1 277 ? 6.555 -38.719 -17.172 1 96.06 277 LEU B N 1
ATOM 5061 C CA . LEU B 1 277 ? 7.043 -37.875 -18.266 1 96.06 277 LEU B CA 1
ATOM 5062 C C . LEU B 1 277 ? 7.215 -36.438 -17.797 1 96.06 277 LEU B C 1
ATOM 5064 O O . LEU B 1 277 ? 6.598 -36.031 -16.812 1 96.06 277 LEU B O 1
ATOM 5068 N N . CYS B 1 278 ? 8.18 -35.75 -18.391 1 97.06 278 CYS B N 1
ATOM 5069 C CA . CYS B 1 278 ? 8.32 -34.312 -18.281 1 97.06 278 CYS B CA 1
ATOM 5070 C C . CYS B 1 278 ? 7.449 -33.625 -19.312 1 97.06 278 CYS B C 1
ATOM 5072 O O . CYS B 1 278 ? 7.836 -33.5 -20.484 1 97.06 278 CYS B O 1
ATOM 5074 N N . THR B 1 279 ? 6.305 -33.219 -18.875 1 96.94 279 THR B N 1
ATOM 5075 C CA . THR B 1 279 ? 5.348 -32.531 -19.719 1 96.94 279 THR B CA 1
ATOM 5076 C C . THR B 1 279 ? 5.238 -31.062 -19.328 1 96.94 279 THR B C 1
ATOM 5078 O O . THR B 1 279 ? 5.891 -30.625 -18.375 1 96.94 279 THR B O 1
ATOM 5081 N N . THR B 1 280 ? 4.449 -30.281 -20.078 1 97 280 THR B N 1
ATOM 5082 C CA . THR B 1 280 ? 4.18 -28.891 -19.75 1 97 280 THR B CA 1
ATOM 5083 C C . THR B 1 280 ? 3.662 -28.766 -18.312 1 97 280 THR B C 1
ATOM 5085 O O . THR B 1 280 ? 4.125 -27.906 -17.547 1 97 280 THR B O 1
ATOM 5088 N N . GLU B 1 281 ? 2.744 -29.688 -17.953 1 96.19 281 GLU B N 1
ATOM 5089 C CA . GLU B 1 281 ? 2.096 -29.641 -16.641 1 96.19 281 GLU B CA 1
ATOM 5090 C C . GLU B 1 281 ? 3.074 -29.969 -15.531 1 96.19 281 GLU B C 1
ATOM 5092 O O . GLU B 1 281 ? 3.09 -29.312 -14.484 1 96.19 281 GLU B O 1
ATOM 5097 N N . THR B 1 282 ? 3.912 -30.984 -15.773 1 96.12 282 THR B N 1
ATOM 5098 C CA . THR B 1 282 ? 4.879 -31.375 -14.75 1 96.12 282 THR B CA 1
ATOM 5099 C C . THR B 1 282 ? 5.906 -30.266 -14.531 1 96.12 282 THR B C 1
ATOM 5101 O O . THR B 1 282 ? 6.379 -30.078 -13.406 1 96.12 282 THR B O 1
ATOM 5104 N N . ARG B 1 283 ? 6.219 -29.578 -15.586 1 97.94 283 ARG B N 1
ATOM 5105 C CA . ARG B 1 283 ? 7.168 -28.469 -15.469 1 97.94 283 ARG B CA 1
ATOM 5106 C C . ARG B 1 283 ? 6.57 -27.312 -14.664 1 97.94 283 ARG B C 1
ATOM 5108 O O . ARG B 1 283 ? 7.262 -26.688 -13.867 1 97.94 283 ARG B O 1
ATOM 5115 N N . ILE B 1 284 ? 5.316 -27 -14.859 1 98.06 284 ILE B N 1
ATOM 5116 C CA . ILE B 1 284 ? 4.637 -25.953 -14.102 1 98.06 284 ILE B CA 1
ATOM 5117 C C . ILE B 1 284 ? 4.633 -26.312 -12.617 1 98.06 284 ILE B C 1
ATOM 5119 O O . ILE B 1 284 ? 4.965 -25.469 -11.773 1 98.06 284 ILE B O 1
ATOM 5123 N N . ALA B 1 285 ? 4.309 -27.531 -12.328 1 97.19 285 ALA B N 1
ATOM 5124 C CA . ALA B 1 285 ? 4.316 -27.969 -10.938 1 97.19 285 ALA B CA 1
ATOM 5125 C C . ALA B 1 285 ? 5.719 -27.891 -10.344 1 97.19 285 ALA B C 1
ATOM 5127 O O . ALA B 1 285 ? 5.895 -27.438 -9.211 1 97.19 285 ALA B O 1
ATOM 5128 N N . ALA B 1 286 ? 6.68 -28.359 -11.148 1 97.25 286 ALA B N 1
ATOM 5129 C CA . ALA B 1 286 ? 8.07 -28.312 -10.695 1 97.25 286 ALA B CA 1
ATOM 5130 C C . ALA B 1 286 ? 8.523 -26.875 -10.453 1 97.25 286 ALA B C 1
ATOM 5132 O O . ALA B 1 286 ? 9.297 -26.609 -9.531 1 97.25 286 ALA B O 1
ATOM 5133 N N . TYR B 1 287 ? 8.039 -26 -11.312 1 98.25 287 TYR B N 1
ATOM 5134 C CA . TYR B 1 287 ? 8.383 -24.578 -11.18 1 98.25 287 TYR B CA 1
ATOM 5135 C C . TYR B 1 287 ? 7.918 -24.031 -9.828 1 98.25 287 TYR B C 1
ATOM 5137 O O . TYR B 1 287 ? 8.695 -23.422 -9.102 1 98.25 287 TYR B O 1
ATOM 5145 N N . PHE B 1 288 ? 6.691 -24.266 -9.461 1 98.19 288 PHE B N 1
ATOM 5146 C CA . PHE B 1 288 ? 6.152 -23.75 -8.211 1 98.19 288 PHE B CA 1
ATOM 5147 C C . PHE B 1 288 ? 6.801 -24.438 -7.02 1 98.19 288 PHE B C 1
ATOM 5149 O O . PHE B 1 288 ? 7.008 -23.828 -5.973 1 98.19 288 PHE B O 1
ATOM 5156 N N . ARG B 1 289 ? 7.141 -25.688 -7.145 1 96.69 289 ARG B N 1
ATOM 5157 C CA . ARG B 1 289 ? 7.879 -26.375 -6.09 1 96.69 289 ARG B CA 1
ATOM 5158 C C . ARG B 1 289 ? 9.242 -25.734 -5.867 1 96.69 289 ARG B C 1
ATOM 5160 O O . ARG B 1 289 ? 9.68 -25.562 -4.727 1 96.69 289 ARG B O 1
ATOM 5167 N N . CYS B 1 290 ? 9.844 -25.406 -7.004 1 98 290 CYS B N 1
ATOM 5168 C CA . CYS B 1 290 ? 11.141 -24.734 -6.922 1 98 290 CYS B CA 1
ATOM 5169 C C . CYS B 1 290 ? 11.016 -23.391 -6.211 1 98 290 CYS B C 1
ATOM 5171 O O . CYS B 1 290 ? 11.82 -23.078 -5.34 1 98 290 CYS B O 1
ATOM 5173 N N . LEU B 1 291 ? 10.016 -22.609 -6.551 1 98.44 291 LEU B N 1
ATOM 5174 C CA . LEU B 1 291 ? 9.766 -21.344 -5.883 1 98.44 291 LEU B CA 1
ATOM 5175 C C . LEU B 1 291 ? 9.555 -21.547 -4.387 1 98.44 291 LEU B C 1
ATOM 5177 O O . LEU B 1 291 ? 10.055 -20.766 -3.57 1 98.44 291 LEU B O 1
ATOM 5181 N N . GLU B 1 292 ? 8.812 -22.531 -4.035 1 97.81 292 GLU B N 1
ATOM 5182 C CA . GLU B 1 292 ? 8.523 -22.812 -2.631 1 97.81 292 GLU B CA 1
ATOM 5183 C C . GLU B 1 292 ? 9.797 -23.172 -1.868 1 97.81 292 GLU B C 1
ATOM 5185 O O . GLU B 1 292 ? 10.016 -22.688 -0.755 1 97.81 292 GLU B O 1
ATOM 5190 N N . THR B 1 293 ? 10.594 -24 -2.465 1 97.75 293 THR B N 1
ATOM 5191 C CA . THR B 1 293 ? 11.852 -24.422 -1.856 1 97.75 293 THR B CA 1
ATOM 5192 C C . THR B 1 293 ? 12.727 -23.219 -1.513 1 97.75 293 THR B C 1
ATOM 5194 O O . THR B 1 293 ? 13.406 -23.203 -0.484 1 97.75 293 THR B O 1
ATOM 5197 N N . HIS B 1 294 ? 12.648 -22.234 -2.336 1 98.06 294 HIS B N 1
ATOM 5198 C CA . HIS B 1 294 ? 13.508 -21.062 -2.145 1 98.06 294 HIS B CA 1
ATOM 5199 C C . HIS B 1 294 ? 12.711 -19.891 -1.599 1 98.06 294 HIS B C 1
ATOM 5201 O O . HIS B 1 294 ? 13.078 -18.734 -1.818 1 98.06 294 HIS B O 1
ATOM 5207 N N . LYS B 1 295 ? 11.547 -20.109 -1.029 1 97.62 295 LYS B N 1
ATOM 5208 C CA . LYS B 1 295 ? 10.758 -19.203 -0.206 1 97.62 295 LYS B CA 1
ATOM 5209 C C . LYS B 1 295 ? 10.18 -18.062 -1.044 1 97.62 295 LYS B C 1
ATOM 5211 O O . LYS B 1 295 ? 10.156 -16.922 -0.602 1 97.62 295 LYS B O 1
ATOM 5216 N N . LEU B 1 296 ? 9.82 -18.391 -2.287 1 98.25 296 LEU B N 1
ATOM 5217 C CA . LEU B 1 296 ? 9.188 -17.406 -3.156 1 98.25 296 LEU B CA 1
ATOM 5218 C C . LEU B 1 296 ? 7.723 -17.75 -3.406 1 98.25 296 LEU B C 1
ATOM 5220 O O . LEU B 1 296 ? 7.008 -17.016 -4.082 1 98.25 296 LEU B O 1
ATOM 5224 N N . TRP B 1 297 ? 7.238 -18.922 -2.867 1 98 297 TRP B N 1
ATOM 5225 C CA . TRP B 1 297 ? 5.859 -19.375 -3.002 1 98 297 TRP B CA 1
ATOM 5226 C C . TRP B 1 297 ? 5.367 -20.016 -1.704 1 98 297 TRP B C 1
ATOM 5228 O O . TRP B 1 297 ? 6.094 -20.781 -1.062 1 98 297 TRP B O 1
ATOM 5238 N N . PRO B 1 298 ? 4.133 -19.656 -1.209 1 97.38 298 PRO B N 1
ATOM 5239 C CA . PRO B 1 298 ? 3.26 -18.625 -1.783 1 97.38 298 PRO B CA 1
ATOM 5240 C C . PRO B 1 298 ? 3.906 -17.234 -1.8 1 97.38 298 PRO B C 1
ATOM 5242 O O . PRO B 1 298 ? 4.691 -16.906 -0.906 1 97.38 298 PRO B O 1
ATOM 5245 N N . SER B 1 299 ? 3.57 -16.5 -2.842 1 97.81 299 SER B N 1
ATOM 5246 C CA . SER B 1 299 ? 4.379 -15.328 -3.158 1 97.81 299 SER B CA 1
ATOM 5247 C C . SER B 1 299 ? 3.85 -14.086 -2.453 1 97.81 299 SER B C 1
ATOM 5249 O O . SER B 1 299 ? 4.516 -13.055 -2.426 1 97.81 299 SER B O 1
ATOM 5251 N N . VAL B 1 300 ? 2.771 -14.102 -1.746 1 95.81 300 VAL B N 1
ATOM 5252 C CA . VAL B 1 300 ? 2.125 -12.93 -1.175 1 95.81 300 VAL B CA 1
ATOM 5253 C C . VAL B 1 300 ? 3.012 -12.328 -0.086 1 95.81 300 VAL B C 1
ATOM 5255 O O . VAL B 1 300 ? 3.426 -11.172 -0.181 1 95.81 300 VAL B O 1
ATOM 5258 N N . GLN B 1 301 ? 3.436 -13.07 0.872 1 94.06 301 GLN B N 1
ATOM 5259 C CA . GLN B 1 301 ? 4.156 -12.57 2.037 1 94.06 301 GLN B CA 1
ATOM 5260 C C . GLN B 1 301 ? 5.574 -12.148 1.667 1 94.06 301 GLN B C 1
ATOM 5262 O O . GLN B 1 301 ? 6.027 -11.07 2.055 1 94.06 301 GLN B O 1
ATOM 5267 N N . PRO B 1 302 ? 6.285 -12.938 0.89 1 96.75 302 PRO B N 1
ATOM 5268 C CA . PRO B 1 302 ? 7.652 -12.531 0.538 1 96.75 302 PRO B CA 1
ATOM 5269 C C . PRO B 1 302 ? 7.707 -11.172 -0.156 1 96.75 302 PRO B C 1
ATOM 5271 O O . PRO B 1 302 ? 8.609 -10.383 0.106 1 96.75 302 PRO B O 1
ATOM 5274 N N . PHE B 1 303 ? 6.719 -10.898 -0.973 1 95.69 303 PHE B N 1
ATOM 5275 C CA . PHE B 1 303 ? 6.754 -9.656 -1.736 1 95.69 303 PHE B CA 1
ATOM 5276 C C . PHE B 1 303 ? 6.215 -8.492 -0.91 1 95.69 303 PHE B C 1
ATOM 5278 O O . PHE B 1 303 ? 6.285 -7.336 -1.331 1 95.69 303 PHE B O 1
ATOM 5285 N N . LYS B 1 304 ? 5.742 -8.773 0.302 1 91.06 304 LYS B N 1
ATOM 5286 C CA . LYS B 1 304 ? 5.25 -7.73 1.192 1 91.06 304 LYS B CA 1
ATOM 5287 C C . LYS B 1 304 ? 6.312 -7.332 2.213 1 91.06 304 LYS B C 1
ATOM 5289 O O . LYS B 1 304 ? 6.379 -6.172 2.625 1 91.06 304 LYS B O 1
ATOM 5294 N N . ILE B 1 305 ? 7.148 -8.258 2.545 1 92.69 305 ILE B N 1
ATOM 5295 C CA . ILE B 1 305 ? 7.957 -7.996 3.734 1 92.69 305 ILE B CA 1
ATOM 5296 C C . ILE B 1 305 ? 9.422 -7.844 3.34 1 92.69 305 ILE B C 1
ATOM 5298 O O . ILE B 1 305 ? 10.219 -7.266 4.086 1 92.69 305 ILE B O 1
ATOM 5302 N N . HIS B 1 306 ? 9.828 -8.406 2.176 1 96.12 306 HIS B N 1
ATOM 5303 C CA . HIS B 1 306 ? 11.242 -8.414 1.834 1 96.12 306 HIS B CA 1
ATOM 5304 C C . HIS B 1 306 ? 11.586 -7.27 0.882 1 96.12 306 HIS B C 1
ATOM 5306 O O . HIS B 1 306 ? 10.695 -6.715 0.232 1 96.12 306 HIS B O 1
ATOM 5312 N N . THR B 1 307 ? 12.844 -6.898 0.818 1 96.88 307 THR B N 1
ATOM 5313 C CA . THR B 1 307 ? 13.359 -5.902 -0.118 1 96.88 307 THR B CA 1
ATOM 5314 C C . THR B 1 307 ? 13.562 -6.516 -1.5 1 96.88 307 THR B C 1
ATOM 5316 O O . THR B 1 307 ? 13.555 -7.742 -1.649 1 96.88 307 THR B O 1
ATOM 5319 N N . VAL B 1 308 ? 13.75 -5.676 -2.453 1 97.75 308 VAL B N 1
ATOM 5320 C CA . VAL B 1 308 ? 14.047 -6.105 -3.814 1 97.75 308 VAL B CA 1
ATOM 5321 C C . VAL B 1 308 ? 15.336 -6.918 -3.83 1 97.75 308 VAL B C 1
ATOM 5323 O O . VAL B 1 308 ? 15.398 -7.98 -4.457 1 97.75 308 VAL B O 1
ATOM 5326 N N . SER B 1 309 ? 16.328 -6.484 -3.119 1 97.19 309 SER B N 1
ATOM 5327 C CA . SER B 1 309 ? 17.625 -7.16 -3.074 1 97.19 309 SER B CA 1
ATOM 5328 C C . SER B 1 309 ? 17.484 -8.57 -2.506 1 97.19 309 SER B C 1
ATOM 5330 O O . SER B 1 309 ? 18.078 -9.516 -3.031 1 97.19 309 SER B O 1
ATOM 5332 N N . THR B 1 310 ? 16.688 -8.695 -1.47 1 97.81 310 THR B N 1
ATOM 5333 C CA . THR B 1 310 ? 16.453 -10.008 -0.878 1 97.81 310 THR B CA 1
ATOM 5334 C C . THR B 1 310 ? 15.789 -10.945 -1.882 1 97.81 310 THR B C 1
ATOM 5336 O O . THR B 1 310 ? 16.188 -12.109 -2.012 1 97.81 310 THR B O 1
ATOM 5339 N N . LEU B 1 311 ? 14.852 -10.469 -2.582 1 98.38 311 LEU B N 1
ATOM 5340 C CA . LEU B 1 311 ? 14.141 -11.273 -3.57 1 98.38 311 LEU B CA 1
ATOM 5341 C C . LEU B 1 311 ? 15.055 -11.633 -4.738 1 98.38 311 LEU B C 1
ATOM 5343 O O . LEU B 1 311 ? 14.984 -12.742 -5.273 1 98.38 311 LEU B O 1
ATOM 5347 N N . GLU B 1 312 ? 15.914 -10.656 -5.113 1 97.94 312 GLU B N 1
ATOM 5348 C CA . GLU B 1 312 ? 16.891 -10.93 -6.164 1 97.94 312 GLU B CA 1
ATOM 5349 C C . GLU B 1 312 ? 17.781 -12.102 -5.785 1 97.94 312 GLU B C 1
ATOM 5351 O O . GLU B 1 312 ? 18.078 -12.969 -6.621 1 97.94 312 GLU B O 1
ATOM 5356 N N . ASP B 1 313 ? 18.172 -12.148 -4.598 1 98 313 ASP B N 1
ATOM 5357 C CA . ASP B 1 313 ? 19.016 -13.234 -4.113 1 98 313 ASP B CA 1
ATOM 5358 C C . ASP B 1 313 ? 18.281 -14.57 -4.176 1 98 313 ASP B C 1
ATOM 5360 O O . ASP B 1 313 ? 18.859 -15.586 -4.586 1 98 313 ASP B O 1
ATOM 5364 N N . ARG B 1 314 ? 17.078 -14.609 -3.764 1 98.5 314 ARG B N 1
ATOM 5365 C CA . ARG B 1 314 ? 16.281 -15.828 -3.791 1 98.5 314 ARG B CA 1
ATOM 5366 C C . ARG B 1 314 ? 16.047 -16.297 -5.223 1 98.5 314 ARG B C 1
ATOM 5368 O O . ARG B 1 314 ? 16.094 -17.484 -5.512 1 98.5 314 ARG B O 1
ATOM 5375 N N . ILE B 1 315 ? 15.812 -15.336 -6.09 1 98.62 315 ILE B N 1
ATOM 5376 C CA . ILE B 1 315 ? 15.586 -15.648 -7.496 1 98.62 315 ILE B CA 1
ATOM 5377 C C . ILE B 1 315 ? 16.859 -16.219 -8.109 1 98.62 315 ILE B C 1
ATOM 5379 O O . ILE B 1 315 ? 16.797 -17.141 -8.93 1 98.62 315 ILE B O 1
ATOM 5383 N N . LYS B 1 316 ? 17.984 -15.672 -7.707 1 98.31 316 LYS B N 1
ATOM 5384 C CA . LYS B 1 316 ? 19.25 -16.234 -8.156 1 98.31 316 LYS B CA 1
ATOM 5385 C C . LYS B 1 316 ? 19.391 -17.688 -7.715 1 98.31 316 LYS B C 1
ATOM 5387 O O . LYS B 1 316 ? 19.828 -18.531 -8.492 1 98.31 316 LYS B O 1
ATOM 5392 N N . ARG B 1 317 ? 18.984 -18.016 -6.539 1 98.19 317 ARG B N 1
ATOM 5393 C CA . ARG B 1 317 ? 19.031 -19.391 -6.047 1 98.19 317 ARG B CA 1
ATOM 5394 C C . ARG B 1 317 ? 18.094 -20.281 -6.836 1 98.19 317 ARG B C 1
ATOM 5396 O O . ARG B 1 317 ? 18.422 -21.438 -7.121 1 98.19 317 ARG B O 1
ATOM 5403 N N . VAL B 1 318 ? 16.938 -19.734 -7.129 1 98.44 318 VAL B N 1
ATOM 5404 C CA . VAL B 1 318 ? 15.992 -20.484 -7.949 1 98.44 318 VAL B CA 1
ATOM 5405 C C . VAL B 1 318 ? 16.641 -20.844 -9.289 1 98.44 318 VAL B C 1
ATOM 5407 O O . VAL B 1 318 ? 16.5 -21.969 -9.773 1 98.44 318 VAL B O 1
ATOM 5410 N N . SER B 1 319 ? 17.359 -19.859 -9.883 1 98.06 319 SER B N 1
ATOM 5411 C CA . SER B 1 319 ? 17.969 -20.062 -11.195 1 98.06 319 SER B CA 1
ATOM 5412 C C . SER B 1 319 ? 19.078 -21.109 -11.133 1 98.06 319 SER B C 1
ATOM 5414 O O . SER B 1 319 ? 19.438 -21.719 -12.148 1 98.06 319 SER B O 1
ATOM 5416 N N . GLU B 1 320 ? 19.594 -21.406 -9.977 1 97.06 320 GLU B N 1
ATOM 5417 C CA . GLU B 1 320 ? 20.688 -22.344 -9.797 1 97.06 320 GLU B CA 1
ATOM 5418 C C . GLU B 1 320 ? 20.188 -23.719 -9.352 1 97.06 320 GLU B C 1
ATOM 5420 O O . GLU B 1 320 ? 20.969 -24.656 -9.234 1 97.06 320 GLU B O 1
ATOM 5425 N N . ASP B 1 321 ? 18.859 -23.828 -9.172 1 95.69 321 ASP B N 1
ATOM 5426 C CA . ASP B 1 321 ? 18.266 -25.094 -8.734 1 95.69 321 ASP B CA 1
ATOM 5427 C C . ASP B 1 321 ? 18.375 -26.156 -9.812 1 95.69 321 ASP B C 1
ATOM 5429 O O . ASP B 1 321 ? 18.141 -25.891 -10.992 1 95.69 321 ASP B O 1
ATOM 5433 N N . ARG B 1 322 ? 18.844 -27.453 -9.461 1 94.25 322 ARG B N 1
ATOM 5434 C CA . ARG B 1 322 ? 19.031 -28.547 -10.414 1 94.25 322 ARG B CA 1
ATOM 5435 C C . ARG B 1 322 ? 18.328 -29.812 -9.938 1 94.25 322 ARG B C 1
ATOM 5437 O O . ARG B 1 322 ? 18.812 -30.922 -10.156 1 94.25 322 ARG B O 1
ATOM 5444 N N . GLU B 1 323 ? 17.234 -29.641 -9.273 1 91.88 323 GLU B N 1
ATOM 5445 C CA . GLU B 1 323 ? 16.516 -30.781 -8.711 1 91.88 323 GLU B CA 1
ATOM 5446 C C . GLU B 1 323 ? 15.766 -31.547 -9.797 1 91.88 323 GLU B C 1
ATOM 5448 O O . GLU B 1 323 ? 15.656 -32.781 -9.734 1 91.88 323 GLU B O 1
ATOM 5453 N N . HIS B 1 324 ? 15.258 -30.812 -10.805 1 93.75 324 HIS B N 1
ATOM 5454 C CA . HIS B 1 324 ? 14.5 -31.438 -11.875 1 93.75 324 HIS B CA 1
ATOM 5455 C C . HIS B 1 324 ? 15.422 -32.219 -12.805 1 93.75 324 HIS B C 1
ATOM 5457 O O . HIS B 1 324 ? 16.516 -31.766 -13.141 1 93.75 324 HIS B O 1
ATOM 5463 N N . ARG B 1 325 ? 14.961 -33.531 -13.156 1 93 325 ARG B N 1
ATOM 5464 C CA . ARG B 1 325 ? 15.742 -34.344 -14.062 1 93 325 ARG B CA 1
ATOM 5465 C C . ARG B 1 325 ? 14.852 -34.969 -15.133 1 93 325 ARG B C 1
ATOM 5467 O O . ARG B 1 325 ? 13.812 -35.562 -14.812 1 93 325 ARG B O 1
ATOM 5474 N N . CYS B 1 326 ? 15.203 -34.781 -16.359 1 96.44 326 CYS B N 1
ATOM 5475 C CA . CYS B 1 326 ? 14.547 -35.438 -17.484 1 96.44 326 CYS B CA 1
ATOM 5476 C C . CYS B 1 326 ? 15.539 -35.656 -18.625 1 96.44 326 CYS B C 1
ATOM 5478 O O . CYS B 1 326 ? 16.719 -35.344 -18.5 1 96.44 326 CYS B O 1
ATOM 5480 N N . SER B 1 327 ? 15.125 -36.25 -19.703 1 96.56 327 SER B N 1
ATOM 5481 C CA . SER B 1 327 ? 16.016 -36.656 -20.781 1 96.56 327 SER B CA 1
ATOM 5482 C C . SER B 1 327 ? 16.516 -35.438 -21.562 1 96.56 327 SER B C 1
ATOM 5484 O O . SER B 1 327 ? 17.469 -35.562 -22.344 1 96.56 327 SER B O 1
ATOM 5486 N N . ALA B 1 328 ? 15.867 -34.281 -21.422 1 96.56 328 ALA B N 1
ATOM 5487 C CA . ALA B 1 328 ? 16.312 -33.094 -22.109 1 96.56 328 ALA B CA 1
ATOM 5488 C C . ALA B 1 328 ? 17.547 -32.5 -21.422 1 96.56 328 ALA B C 1
ATOM 5490 O O . ALA B 1 328 ? 18.219 -31.625 -21.984 1 96.56 328 ALA B O 1
ATOM 5491 N N . GLY B 1 329 ? 17.781 -32.938 -20.234 1 95.44 329 GLY B N 1
ATOM 5492 C CA . GLY B 1 329 ? 18.906 -32.375 -19.5 1 95.44 329 GLY B CA 1
ATOM 5493 C C . GLY B 1 329 ? 18.781 -30.875 -19.281 1 95.44 329 GLY B C 1
ATOM 5494 O O . GLY B 1 329 ? 17.75 -30.391 -18.828 1 95.44 329 GLY B O 1
ATOM 5495 N N . LEU B 1 330 ? 19.812 -30.125 -19.672 1 94.19 330 LEU B N 1
ATOM 5496 C CA . LEU B 1 330 ? 19.859 -28.672 -19.453 1 94.19 330 LEU B CA 1
ATOM 5497 C C . LEU B 1 330 ? 19.062 -27.938 -20.516 1 94.19 330 LEU B C 1
ATOM 5499 O O . LEU B 1 330 ? 18.797 -26.75 -20.375 1 94.19 330 LEU B O 1
ATOM 5503 N N . ASP B 1 331 ? 18.641 -28.672 -21.5 1 95.94 331 ASP B N 1
ATOM 5504 C CA . ASP B 1 331 ? 17.812 -28.078 -22.547 1 95.94 331 ASP B CA 1
ATOM 5505 C C . ASP B 1 331 ? 16.328 -28.125 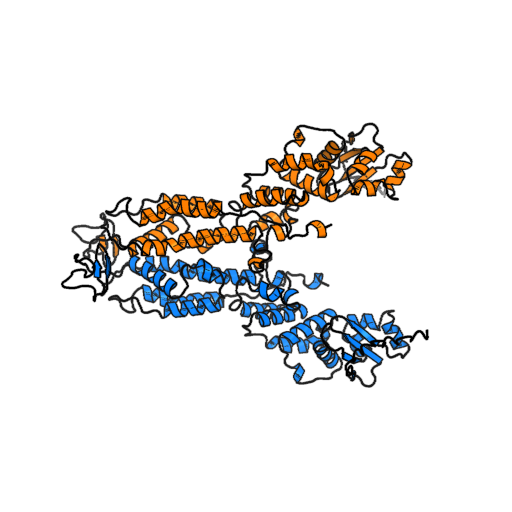-22.172 1 95.94 331 ASP B C 1
ATOM 5507 O O . ASP B 1 331 ? 15.484 -27.656 -22.938 1 95.94 331 ASP B O 1
ATOM 5511 N N . CYS B 1 332 ? 16.062 -28.688 -21 1 97.75 332 CYS B N 1
ATOM 5512 C CA . CYS B 1 332 ? 14.672 -28.703 -20.547 1 97.75 332 CYS B CA 1
ATOM 5513 C C . CYS B 1 332 ? 14.102 -27.297 -20.469 1 97.75 332 CYS B C 1
ATOM 5515 O O . CYS B 1 332 ? 14.75 -26.391 -19.938 1 97.75 332 CYS B O 1
ATOM 5517 N N . PRO B 1 333 ? 12.852 -27.109 -20.969 1 98 333 PRO B N 1
ATOM 5518 C CA . PRO B 1 333 ? 12.234 -25.781 -20.922 1 98 333 PRO B CA 1
ATOM 5519 C C . PRO B 1 333 ? 12.188 -25.203 -19.5 1 98 333 PRO B C 1
ATOM 5521 O O . PRO B 1 333 ? 12.234 -23.984 -19.328 1 98 333 PRO B O 1
ATOM 5524 N N . LEU B 1 334 ? 12.102 -26.031 -18.453 1 98.38 334 LEU B N 1
ATOM 5525 C CA . LEU B 1 334 ? 12.109 -25.547 -17.078 1 98.38 334 LEU B CA 1
ATOM 5526 C C . LEU B 1 334 ? 13.391 -24.766 -16.781 1 98.38 334 LEU B C 1
ATOM 5528 O O . LEU B 1 334 ? 13.344 -23.672 -16.234 1 98.38 334 LEU B O 1
ATOM 5532 N N . TYR B 1 335 ? 14.492 -25.312 -17.188 1 97.94 335 TYR B N 1
ATOM 5533 C CA . TYR B 1 335 ? 15.773 -24.672 -16.906 1 97.94 335 TYR B CA 1
ATOM 5534 C C . TYR B 1 335 ? 15.938 -23.406 -17.734 1 97.94 335 TYR B C 1
ATOM 5536 O O . TYR B 1 335 ? 16.516 -22.422 -17.266 1 97.94 335 TYR B O 1
ATOM 5544 N N . LYS B 1 336 ? 15.422 -23.391 -18.953 1 97.5 336 LYS B N 1
ATOM 5545 C CA . LYS B 1 336 ? 15.453 -22.172 -19.75 1 97.5 336 LYS B CA 1
ATOM 5546 C C . LYS B 1 336 ? 14.742 -21.031 -19.031 1 97.5 336 LYS B C 1
ATOM 5548 O O . LYS B 1 336 ? 15.258 -19.906 -18.984 1 97.5 336 LYS B O 1
ATOM 5553 N N . VAL B 1 337 ? 13.633 -21.359 -18.453 1 98.38 337 VAL B N 1
ATOM 5554 C CA . VAL B 1 337 ? 12.836 -20.344 -17.766 1 98.38 337 VAL B CA 1
ATOM 5555 C C . VAL B 1 337 ? 13.539 -19.922 -16.484 1 98.38 337 VAL B C 1
ATOM 5557 O O . VAL B 1 337 ? 13.664 -18.734 -16.188 1 98.38 337 VAL B O 1
ATOM 5560 N N . LEU B 1 338 ? 14.039 -20.891 -15.664 1 98.38 338 LEU B N 1
ATOM 5561 C CA . LEU B 1 338 ? 14.719 -20.594 -14.406 1 98.38 338 LEU B CA 1
ATOM 5562 C C . LEU B 1 338 ? 15.953 -19.734 -14.648 1 98.38 338 LEU B C 1
ATOM 5564 O O . LEU B 1 338 ? 16.172 -18.75 -13.93 1 98.38 338 LEU B O 1
ATOM 5568 N N . TRP B 1 339 ? 16.703 -20.016 -15.688 1 97.94 339 TRP B N 1
ATOM 5569 C CA . TRP B 1 339 ? 17.969 -19.344 -15.953 1 97.94 339 TRP B CA 1
ATOM 5570 C C . TRP B 1 339 ? 17.734 -17.922 -16.422 1 97.94 339 TRP B C 1
ATOM 5572 O O . TRP B 1 339 ? 18.609 -17.047 -16.25 1 97.94 339 TRP B O 1
ATOM 5582 N N . ALA B 1 340 ? 16.625 -17.641 -17.016 1 98 340 ALA B N 1
ATOM 5583 C CA . ALA B 1 340 ? 16.328 -16.328 -17.562 1 98 340 ALA B CA 1
ATOM 5584 C C . ALA B 1 340 ? 15.867 -15.375 -16.453 1 98 340 ALA B C 1
ATOM 5586 O O . ALA B 1 340 ? 15.859 -14.156 -16.625 1 98 340 ALA B O 1
ATOM 5587 N N . MET B 1 341 ? 15.5 -15.852 -15.258 1 98.44 341 MET B N 1
ATOM 5588 C CA . MET B 1 341 ? 14.812 -15.078 -14.227 1 98.44 341 MET B CA 1
ATOM 5589 C C . MET B 1 341 ? 15.711 -13.969 -13.695 1 98.44 341 MET B C 1
ATOM 5591 O O . MET B 1 341 ? 15.289 -12.82 -13.586 1 98.44 341 MET B O 1
ATOM 5595 N N . PRO B 1 342 ? 17.016 -14.266 -13.414 1 98.38 342 PRO B N 1
ATOM 5596 C CA . PRO B 1 342 ? 17.859 -13.195 -12.867 1 98.38 342 PRO B CA 1
ATOM 5597 C C . PRO B 1 342 ? 18.031 -12.023 -13.836 1 98.38 342 PRO B C 1
ATOM 5599 O O . PRO B 1 342 ? 18.016 -10.867 -13.414 1 98.38 342 PRO B O 1
ATOM 5602 N N . GLU B 1 343 ? 18.156 -12.32 -15.062 1 97.75 343 GLU B N 1
ATOM 5603 C CA . GLU B 1 343 ? 18.312 -11.258 -16.062 1 97.75 343 GLU B CA 1
ATOM 5604 C C . GLU B 1 343 ? 17.031 -10.43 -16.172 1 97.75 343 GLU B C 1
ATOM 5606 O O . GLU B 1 343 ? 17.094 -9.203 -16.297 1 97.75 343 GLU B O 1
ATOM 5611 N N . THR B 1 344 ? 15.914 -11.102 -16.203 1 97.88 344 THR B N 1
ATOM 5612 C CA . THR B 1 34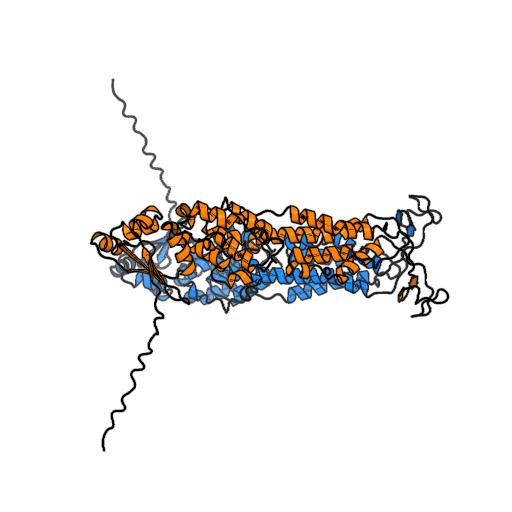4 ? 14.633 -10.398 -16.234 1 97.88 344 THR B CA 1
ATOM 5613 C C . THR B 1 344 ? 14.5 -9.438 -15.062 1 97.88 344 THR B C 1
ATOM 5615 O O . THR B 1 344 ? 14.125 -8.281 -15.234 1 97.88 344 THR B O 1
ATOM 5618 N N . VAL B 1 345 ? 14.852 -9.898 -13.898 1 97.69 345 VAL B N 1
ATOM 5619 C CA . VAL B 1 345 ? 14.719 -9.102 -12.68 1 97.69 345 VAL B CA 1
ATOM 5620 C C . VAL B 1 345 ? 15.727 -7.961 -12.703 1 97.69 345 VAL B C 1
ATOM 5622 O O . VAL B 1 345 ? 15.406 -6.832 -12.32 1 97.69 345 VAL B O 1
ATOM 5625 N N . SER B 1 346 ? 16.922 -8.227 -13.18 1 96.62 346 SER B N 1
ATOM 5626 C CA . SER B 1 346 ? 17.938 -7.184 -13.305 1 96.62 346 SER B CA 1
ATOM 5627 C C . SER B 1 346 ? 17.484 -6.066 -14.234 1 96.62 346 SER B C 1
ATOM 5629 O O . SER B 1 346 ? 17.781 -4.895 -13.992 1 96.62 346 SER B O 1
ATOM 5631 N N . GLY B 1 347 ? 16.828 -6.445 -15.266 1 97 347 GLY B N 1
ATOM 5632 C CA . GLY B 1 347 ? 16.266 -5.449 -16.172 1 97 347 GLY B CA 1
ATOM 5633 C C . GLY B 1 347 ? 15.234 -4.555 -15.516 1 97 347 GLY B C 1
ATOM 5634 O O . GLY B 1 347 ? 15.211 -3.346 -15.742 1 97 347 GLY B O 1
ATOM 5635 N N . ILE B 1 348 ? 14.422 -5.098 -14.664 1 97.25 348 ILE B N 1
ATOM 5636 C CA . ILE B 1 348 ? 13.398 -4.352 -13.938 1 97.25 348 ILE B CA 1
ATOM 5637 C C . ILE B 1 348 ? 14.062 -3.385 -12.961 1 97.25 348 ILE B C 1
ATOM 5639 O O . ILE B 1 348 ? 13.664 -2.219 -12.867 1 97.25 348 ILE B O 1
ATOM 5643 N N . VAL B 1 349 ? 15.078 -3.879 -12.305 1 96 349 VAL B N 1
ATOM 5644 C CA . VAL B 1 349 ? 15.758 -3.088 -11.289 1 96 349 VAL B CA 1
ATOM 5645 C C . VAL B 1 349 ? 16.547 -1.957 -11.945 1 96 349 VAL B C 1
ATOM 5647 O O . VAL B 1 349 ? 16.641 -0.857 -11.398 1 96 349 VAL B O 1
ATOM 5650 N N . ALA B 1 350 ? 17.062 -2.203 -13.102 1 95 350 ALA B N 1
ATOM 5651 C CA . ALA B 1 350 ? 17.828 -1.196 -13.844 1 95 350 ALA B CA 1
ATOM 5652 C C . ALA B 1 350 ? 16.922 -0.04 -14.266 1 95 350 ALA B C 1
ATOM 5654 O O . ALA B 1 350 ? 17.406 1.077 -14.484 1 95 350 ALA B O 1
ATOM 5655 N N . ASP B 1 351 ? 15.656 -0.267 -14.352 1 93.88 351 ASP B N 1
ATOM 5656 C CA . ASP B 1 351 ? 14.703 0.728 -14.836 1 93.88 351 ASP B CA 1
ATOM 5657 C C . ASP B 1 351 ? 14.117 1.538 -13.68 1 93.88 351 ASP B C 1
ATOM 5659 O O . ASP B 1 351 ? 13.141 2.262 -13.859 1 93.88 351 ASP B O 1
ATOM 5663 N N . VAL B 1 352 ? 14.727 1.404 -12.523 1 93 352 VAL B N 1
ATOM 5664 C CA . VAL B 1 352 ? 14.266 2.152 -11.359 1 93 352 VAL B CA 1
ATOM 5665 C C . VAL B 1 352 ? 14.508 3.645 -11.57 1 93 352 VAL B C 1
ATOM 5667 O O . VAL B 1 352 ? 15.562 4.043 -12.078 1 93 352 VAL B O 1
ATOM 5670 N N . ASN B 1 353 ? 13.523 4.438 -11.141 1 87.19 353 ASN B N 1
ATOM 5671 C CA . ASN B 1 353 ? 13.617 5.891 -11.242 1 87.19 353 ASN B CA 1
ATOM 5672 C C . ASN B 1 353 ? 13.781 6.535 -9.867 1 87.19 353 ASN B C 1
ATOM 5674 O O . ASN B 1 353 ? 13.25 6.039 -8.875 1 87.19 353 ASN B O 1
ATOM 5678 N N . GLY B 1 354 ? 14.594 7.555 -9.914 1 87.5 354 GLY B N 1
ATOM 5679 C CA . GLY B 1 354 ? 14.648 8.359 -8.703 1 87.5 354 GLY B CA 1
ATOM 5680 C C . GLY B 1 354 ? 13.453 9.273 -8.539 1 87.5 354 GLY B C 1
ATOM 5681 O O . GLY B 1 354 ? 12.727 9.539 -9.508 1 87.5 354 GLY B O 1
ATOM 5682 N N . ILE B 1 355 ? 13.25 9.68 -7.312 1 85 355 ILE B N 1
ATOM 5683 C CA . ILE B 1 355 ? 12.148 10.578 -7.008 1 85 355 ILE B CA 1
ATOM 5684 C C . ILE B 1 355 ? 12.414 11.953 -7.617 1 85 355 ILE B C 1
ATOM 5686 O O . ILE B 1 355 ? 13.539 12.453 -7.555 1 85 355 ILE B O 1
ATOM 5690 N N . SER B 1 356 ? 11.398 12.523 -8.344 1 78.81 356 SER B N 1
ATOM 5691 C CA . SER B 1 356 ? 11.5 13.867 -8.906 1 78.81 356 SER B CA 1
ATOM 5692 C C . SER B 1 356 ? 10.57 14.836 -8.18 1 78.81 356 SER B C 1
ATOM 5694 O O . SER B 1 356 ? 9.367 14.594 -8.086 1 78.81 356 SER B O 1
ATOM 5696 N N . LEU B 1 357 ? 11.062 15.75 -7.406 1 68.44 357 LEU B N 1
ATOM 5697 C CA . LEU B 1 357 ? 10.25 16.719 -6.684 1 68.44 357 LEU B CA 1
ATOM 5698 C C . LEU B 1 357 ? 10.016 17.969 -7.531 1 68.44 357 LEU B C 1
ATOM 5700 O O . LEU B 1 357 ? 9.578 19 -7.016 1 68.44 357 LEU B O 1
ATOM 5704 N N . ASP B 1 358 ? 10.367 18.172 -8.734 1 58.09 358 ASP B N 1
ATOM 5705 C CA . ASP B 1 358 ? 10.125 19.406 -9.461 1 58.09 358 ASP B CA 1
ATOM 5706 C C . ASP B 1 358 ? 8.734 19.969 -9.148 1 58.09 358 ASP B C 1
ATOM 5708 O O . ASP B 1 358 ? 8.539 21.188 -9.148 1 58.09 358 ASP B O 1
ATOM 5712 N N . LYS B 1 359 ? 7.727 19.234 -8.906 1 48.34 359 LYS B N 1
ATOM 5713 C CA . LYS B 1 359 ? 6.414 19.828 -8.641 1 48.34 359 LYS B CA 1
ATOM 5714 C C . LYS B 1 359 ? 6.273 20.219 -7.176 1 48.34 359 LYS B C 1
ATOM 5716 O O . LYS B 1 359 ? 5.227 20.719 -6.758 1 48.34 359 LYS B O 1
ATOM 5721 N N . LEU B 1 360 ? 7.082 19.734 -6.285 1 46.09 360 LEU B N 1
ATOM 5722 C CA . LEU B 1 360 ? 6.957 20.203 -4.906 1 46.09 360 LEU B CA 1
ATOM 5723 C C . LEU B 1 360 ? 7.445 21.641 -4.766 1 46.09 360 LEU B C 1
ATOM 5725 O O . LEU B 1 360 ? 8.57 21.953 -5.152 1 46.09 360 LEU B O 1
ATOM 5729 N N . ASP B 1 361 ? 6.723 22.562 -5.012 1 42.66 361 ASP B N 1
ATOM 5730 C CA . ASP B 1 361 ? 7.109 23.891 -4.586 1 42.66 361 ASP B CA 1
ATOM 5731 C C . ASP B 1 361 ? 7.82 23.859 -3.234 1 42.66 361 ASP B C 1
ATOM 5733 O O . ASP B 1 361 ? 7.176 23.891 -2.186 1 42.66 361 ASP B O 1
ATOM 5737 N N . LEU B 1 362 ? 9.008 23.312 -3.199 1 41.78 362 LEU B N 1
ATOM 5738 C CA . LEU B 1 362 ? 9.805 23.328 -1.982 1 41.78 362 LEU B CA 1
ATOM 5739 C C . LEU B 1 362 ? 9.891 24.75 -1.409 1 41.78 362 LEU B C 1
ATOM 5741 O O . LEU B 1 362 ? 10.391 24.938 -0.298 1 41.78 362 LEU B O 1
ATOM 5745 N N . ASP B 1 363 ? 9.547 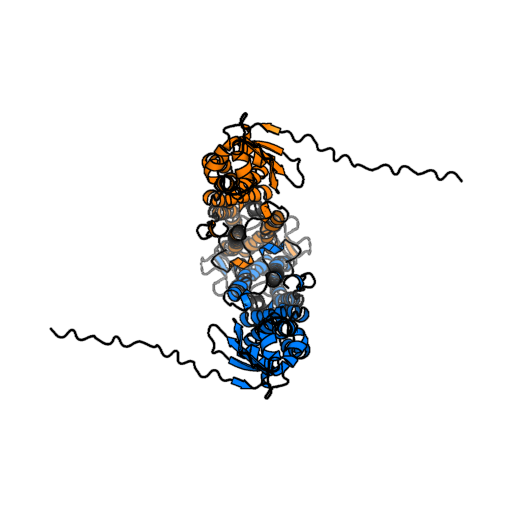25.719 -2.139 1 39.28 363 ASP B N 1
ATOM 5746 C CA . ASP B 1 363 ? 9.539 27.094 -1.648 1 39.28 363 ASP B CA 1
ATOM 5747 C C . ASP B 1 363 ? 8.414 27.297 -0.637 1 39.28 363 ASP B C 1
ATOM 5749 O O . ASP B 1 363 ? 8.469 28.234 0.177 1 39.28 363 ASP B O 1
ATOM 5753 N N . VAL B 1 364 ? 7.32 26.688 -0.772 1 33.78 364 VAL B N 1
ATOM 5754 C CA . VAL B 1 364 ? 6.191 27.016 0.094 1 33.78 364 VAL B CA 1
ATOM 5755 C C . VAL B 1 364 ? 6.508 26.594 1.53 1 33.78 364 VAL B C 1
ATOM 5757 O O . VAL B 1 364 ? 5.742 26.891 2.451 1 33.78 364 VAL B O 1
ATOM 5760 N N . MET B 1 365 ? 7.395 25.75 1.846 1 30.97 365 MET B N 1
ATOM 5761 C CA . MET B 1 365 ? 7.727 25.531 3.252 1 30.97 365 MET B CA 1
ATOM 5762 C C . MET B 1 365 ? 8.547 26.703 3.795 1 30.97 365 MET B C 1
ATOM 5764 O O . MET B 1 365 ? 8.992 26.672 4.945 1 30.97 365 MET B O 1
ATOM 5768 N N . THR B 1 366 ? 9 27.578 3.053 1 27.86 366 THR B N 1
ATOM 5769 C CA . THR B 1 366 ? 9.555 28.781 3.672 1 27.86 366 THR B CA 1
ATOM 5770 C C . THR B 1 366 ? 8.445 29.734 4.082 1 27.86 366 THR B C 1
ATOM 5772 O O . THR B 1 366 ? 7.473 29.922 3.346 1 27.86 366 THR B O 1
#

Secondary structure (DSSP, 8-state):
---------------------EEESSTT--EEEEE--SSS--EEEEE-HHHHHHH-HHHHHHHHSS-HHHHHHHTT---EEEEPS--HHHHHHHHHHHTT---GGGSS--HHHHHHHHHHHHHTT-TTTTHHHHHHHHTT--S---HHHHHHHHHHHHHTT-HHHHHHHHHHHGGG--TTHHHHHTTSHHHHTS-HHHH--SGGGGSTTTTTSHHHHHHHHHHHHHHHHHHHHHHHHT----EEEEEEEETTTEEE-GGGEETTEETTT--BEEEEEE-HHHHHHHHHHHHHHTT-SS-HHHHHHS-HHHHHHHHHHHHT------TTGGGSHHHHHHHHHHHHHHHHHHT------TTS-TTTT-/---------------------EEES-TT--EEEEE--SSS--EEEEE-HHHHHHH-HHHHHHHHSS-HHHHHHHTT---EEEEPS--HHHHHHHHHHHTT---GGGSS--HHHHHHHHHHHHHTT-TTTTHHHHHHHHHT--S---HHHHHHHHHHHHHTT-HHHHHHHHHHHGGG--TTHHHHHTTSHHHHTS-HHHH--SGGGGSTTSTTSHHHHHHHHHHHHHHHHHHHHHHHHT----EEEEEEEETTTEEE-GGGEETTEETTT--BEEEEEE-HHHHHHHHHHHHHHTT-SS-HHHHHHS-HHHHHHHHHHHHT------TTGGGSHHHHHHHHHHHHHHHHHHT------TTS-TTTT-

Radius of gyration: 36.63 Å; Cα contacts (8 Å, |Δi|>4): 1201; chains: 2; bounding box: 83×126×113 Å

Nearest PDB structures (foldseek):
  9ety-assembly1_A  TM=7.371E-01  e=5.760E-05  Homo sapiens
  9etx-assembly1_B  TM=7.123E-01  e=8.620E-05  Homo sapiens
  9etx-assembly1_A  TM=7.227E-01  e=1.003E-04  Homo sapiens
  7x4x-assembly2_C  TM=8.259E-01  e=6.472E-04  Homo sapiens
  9ety-assembly1_A  TM=7.397E-01  e=4.742E-05  Homo sapiens

InterPro domains:
  IPR000210 BTB/POZ domain [PF00651] (32-108)
  IPR000210 BTB/POZ domain [PS50097] (29-110)
  IPR011333 SKP1/BTB/POZ domain superfamily [G3DSA:3.30.710.10] (12-139)
  IPR011333 SKP1/BTB/POZ domain superfamily [SSF54695] (30-101)